Protein AF-A0A6A4E9V0-F1 (afdb_monomer)

Sequence (507 aa):
MKQTHLSDVASTPLTKTPLEMQRAPKRQKLVAEEDAAGDAASSTSSADTVANEYAFHLTRLKTAPVAHNVHTKSLNELLEGEFTRCLLTNYMYDLPWLFAECPRLRDVPVLLVHGERDRQGMMKECREYSNVTPVAPPLPIAYGTHHTKMLVALYPEKVRVAIFTANFLSNDWNTKTQGVWFQDFGLKVLDDGEEEKEAVAPNSAAINDFEADLVHYLSSLGAQVKIFCRELKRFDFSSARVALVPSVPGYHKGKDMEKYGHLRVRKLLKMYQVPPTDNPLICQFSSMGSLDEKWLFGEFAESFLPGKKNISPTPMPVQALHIIWPSVEDVRNSLEGWNSGRSIPCPLKNMKPFLHKYIRKWTPPEELHRQNAMPHIKSYARFNPSDEAVGELDWAIVTSSNLSKAAWGALQKNKTQFMIRSYELGVMFLPQLLKPPGNCPPVRLVTLGSKAAGHSGVAVSESQPTALLPLPYGFPLTTYNPKKDEPWVWDLVRDSPDIFGGAYIPH

Radius of gyration: 26.5 Å; Cα contacts (8 Å, |Δi|>4): 1003; chains: 1; bounding box: 100×65×69 Å

Solvent-accessible surface area (backbone atoms only — not comparable to full-atom values): 28539 Å² total; per-residue (Å²): 139,82,88,89,83,89,82,91,81,85,90,81,86,84,79,88,76,83,82,77,79,80,75,78,84,78,85,79,84,85,74,90,75,91,80,92,78,90,80,91,76,83,86,74,69,88,74,75,80,72,80,56,91,80,37,59,29,28,35,26,48,70,88,53,59,72,86,54,37,75,64,38,48,44,72,43,71,76,66,58,76,76,57,61,35,36,38,42,34,23,37,49,76,37,65,74,58,48,47,65,61,33,54,70,61,74,79,23,50,29,41,39,35,43,34,52,85,58,54,67,60,53,57,56,60,43,63,79,39,94,44,50,45,80,39,71,48,82,64,93,41,86,93,34,45,40,47,26,23,35,40,41,38,36,37,94,63,33,37,37,45,32,47,30,31,45,44,49,39,71,58,42,46,31,50,27,34,20,41,34,37,50,52,78,26,41,55,54,85,77,69,99,76,70,70,91,69,75,83,74,81,73,82,93,61,80,75,80,57,40,60,62,51,49,47,54,55,44,42,67,46,34,73,70,47,38,56,55,48,63,63,55,74,52,38,42,55,85,80,60,44,52,43,74,43,36,18,61,51,43,77,29,47,74,79,55,34,45,63,25,27,43,42,20,49,32,48,49,42,59,68,65,61,56,78,62,54,82,54,26,38,41,42,35,39,25,38,49,40,84,77,53,56,48,50,51,31,20,63,51,39,49,26,80,41,50,79,45,83,84,67,34,54,53,87,66,62,60,83,43,40,37,35,37,44,51,28,45,67,48,30,27,61,18,78,56,13,55,64,47,35,75,61,32,47,22,48,62,92,36,68,48,79,87,50,60,77,28,34,21,51,67,42,30,20,75,81,59,65,34,69,36,24,54,56,48,26,15,39,39,35,35,36,44,82,48,89,82,38,28,37,27,36,72,32,39,34,47,25,40,49,36,65,32,53,41,33,36,34,44,73,35,82,92,71,57,32,32,38,25,21,10,32,22,38,28,43,33,44,37,36,81,48,58,38,64,92,73,95,63,68,69,30,45,35,28,29,47,71,15,66,38,46,61,67,70,73,62,94,54,94,84,71,65,52,71,46,70,38,79,52,76,56,32,65,82,77,47,68,61,48,86,91,76,55,48,74,52,42,45,69,53,74,36,83,67,58,25,80,82,67,44,58,39,73,58,131

InterPro domains:
  IPR010347 Tyrosyl-DNA phosphodiesterase I [PF06087] (56-481)
  IPR010347 Tyrosyl-DNA phosphodiesterase I [PTHR12415] (39-494)

Structure (mmCIF, N/CA/C/O backbone):
data_AF-A0A6A4E9V0-F1
#
_entry.id   AF-A0A6A4E9V0-F1
#
loop_
_atom_site.group_PDB
_atom_site.id
_atom_site.type_symbol
_atom_site.label_atom_id
_atom_site.label_alt_id
_atom_site.label_comp_id
_atom_site.label_asym_id
_atom_site.label_entity_id
_atom_site.label_seq_id
_atom_site.pdbx_PDB_ins_code
_atom_site.Cartn_x
_atom_site.Cartn_y
_atom_site.Cartn_z
_atom_site.occupancy
_atom_site.B_iso_or_equiv
_atom_site.auth_seq_id
_atom_site.auth_comp_id
_atom_site.auth_asym_id
_atom_site.auth_atom_id
_atom_site.pdbx_PDB_model_num
ATOM 1 N N . MET A 1 1 ? -72.633 -9.216 -31.207 1.00 33.47 1 MET A N 1
ATOM 2 C CA . MET A 1 1 ? -73.120 -10.600 -31.432 1.00 33.47 1 MET A CA 1
ATOM 3 C C . MET A 1 1 ? -71.922 -11.521 -31.228 1.00 33.47 1 MET A C 1
ATOM 5 O O . MET A 1 1 ? -70.953 -11.317 -31.931 1.00 33.47 1 MET A O 1
ATOM 9 N N . LYS A 1 2 ? -71.822 -12.453 -30.280 1.00 34.72 2 LYS A N 1
ATOM 10 C CA . LYS A 1 2 ? -72.774 -13.142 -29.398 1.00 34.72 2 LYS A CA 1
ATOM 11 C C . LYS A 1 2 ? -72.192 -13.226 -27.972 1.00 34.72 2 LYS A C 1
ATOM 13 O O . LYS A 1 2 ? -70.981 -13.255 -27.801 1.00 34.72 2 LYS A O 1
ATOM 18 N N . GLN A 1 3 ? -73.098 -13.239 -26.997 1.00 31.00 3 GLN A N 1
ATOM 19 C CA . GLN A 1 3 ? -72.897 -13.443 -25.559 1.00 31.00 3 GLN A CA 1
ATOM 20 C C . GLN A 1 3 ? -72.700 -14.922 -25.178 1.00 31.00 3 GLN A C 1
ATOM 22 O O . GLN A 1 3 ? -72.991 -15.803 -25.987 1.00 31.00 3 GLN A O 1
ATOM 27 N N . THR A 1 4 ? -72.397 -15.102 -23.878 1.00 36.44 4 THR A N 1
ATOM 28 C CA . THR A 1 4 ? -72.715 -16.205 -22.931 1.00 36.44 4 THR A CA 1
ATOM 29 C C . THR A 1 4 ? -71.519 -17.087 -22.533 1.00 36.44 4 THR A C 1
ATOM 31 O O . THR A 1 4 ? -70.724 -17.428 -23.394 1.00 36.44 4 THR A O 1
ATOM 34 N N . HIS A 1 5 ? -71.270 -17.468 -21.269 1.00 33.00 5 HIS A N 1
ATOM 35 C CA . HIS A 1 5 ? -72.049 -17.432 -20.017 1.00 33.00 5 HIS A CA 1
ATOM 36 C C . HIS A 1 5 ? -71.114 -17.333 -18.782 1.00 33.00 5 HIS A C 1
ATOM 38 O O . HIS A 1 5 ? -69.998 -17.844 -18.801 1.00 33.00 5 HIS A O 1
ATOM 44 N N . LEU A 1 6 ? -71.618 -16.701 -17.715 1.00 34.81 6 LEU A N 1
ATOM 45 C CA . LEU A 1 6 ? -71.124 -16.731 -16.328 1.00 34.81 6 LEU A CA 1
ATOM 46 C C . LEU A 1 6 ? -71.501 -18.047 -15.626 1.00 34.81 6 LEU A C 1
ATOM 48 O O . LEU A 1 6 ? -72.592 -18.565 -15.867 1.00 34.81 6 LEU A O 1
ATOM 52 N N . SER A 1 7 ? -70.682 -18.478 -14.662 1.00 31.28 7 SER A N 1
ATOM 53 C CA . SER A 1 7 ? -71.150 -19.234 -13.491 1.00 31.28 7 SER A CA 1
ATOM 54 C C . SER A 1 7 ? -70.232 -19.013 -12.283 1.00 31.28 7 SER A C 1
ATOM 56 O O . SER A 1 7 ? -69.062 -19.394 -12.307 1.00 31.28 7 SER A O 1
ATOM 58 N N . ASP A 1 8 ? -70.806 -18.401 -11.247 1.00 30.83 8 ASP A N 1
ATOM 59 C CA . ASP A 1 8 ? -70.295 -18.266 -9.882 1.00 30.83 8 ASP A CA 1
ATOM 60 C C . ASP A 1 8 ? -70.199 -19.617 -9.162 1.00 30.83 8 ASP A C 1
ATOM 62 O O . ASP A 1 8 ? -71.121 -20.429 -9.262 1.00 30.83 8 ASP A O 1
ATOM 66 N N . VAL A 1 9 ? -69.163 -19.806 -8.331 1.00 33.22 9 VAL A N 1
ATOM 67 C CA . VAL A 1 9 ? -69.214 -20.732 -7.185 1.00 33.22 9 VAL A CA 1
ATOM 68 C C . VAL A 1 9 ? -68.522 -20.123 -5.958 1.00 33.22 9 VAL A C 1
ATOM 70 O O . VAL A 1 9 ? -67.309 -19.946 -5.907 1.00 33.22 9 VAL A O 1
ATOM 73 N N . ALA A 1 10 ? -69.386 -19.809 -4.995 1.00 29.92 10 ALA A N 1
ATOM 74 C CA . ALA A 1 10 ? -69.283 -19.724 -3.539 1.00 29.92 10 ALA A CA 1
ATOM 75 C C . ALA A 1 10 ? -67.923 -19.820 -2.808 1.00 29.92 10 ALA A C 1
ATOM 77 O O . ALA A 1 10 ? -67.178 -20.795 -2.868 1.00 29.92 10 ALA A O 1
ATOM 78 N N . SER A 1 11 ? -67.751 -18.827 -1.936 1.00 31.14 11 SER A N 1
ATOM 79 C CA . SER A 1 11 ? -66.845 -18.717 -0.794 1.00 31.14 11 SER A CA 1
ATOM 80 C C . SER A 1 11 ? -67.156 -19.686 0.358 1.00 31.14 11 SER A C 1
ATOM 82 O O . SER A 1 11 ? -68.306 -19.779 0.785 1.00 31.14 11 SER A O 1
ATOM 84 N N . THR A 1 12 ? -66.116 -20.270 0.968 1.00 30.44 12 THR A N 1
ATOM 85 C CA . THR A 1 12 ? -66.128 -20.767 2.366 1.00 30.44 12 THR A CA 1
ATOM 86 C C . THR A 1 12 ? -64.750 -20.487 3.009 1.00 30.44 12 THR A C 1
ATOM 88 O O . THR A 1 12 ? -63.755 -20.461 2.283 1.00 30.44 12 THR A O 1
ATOM 91 N N . PRO A 1 13 ? -64.656 -20.190 4.322 1.00 28.23 13 PRO A N 1
ATOM 92 C CA . PRO A 1 13 ? -63.563 -19.410 4.900 1.00 28.23 13 PRO A CA 1
ATOM 93 C C . PRO A 1 13 ? -62.412 -20.277 5.431 1.00 28.23 13 PRO A C 1
ATOM 95 O O . PRO A 1 13 ? -62.631 -21.239 6.163 1.00 28.23 13 PRO A O 1
ATOM 98 N N . LEU A 1 14 ? -61.172 -19.884 5.128 1.00 29.27 14 LEU A N 1
ATOM 99 C CA . LEU A 1 14 ? -59.978 -20.443 5.762 1.00 29.27 14 LEU A CA 1
ATOM 100 C C . LEU A 1 14 ? -59.739 -19.762 7.115 1.00 29.27 14 LEU A C 1
ATOM 102 O O . LEU A 1 14 ? -59.464 -18.566 7.218 1.00 29.27 14 LEU A O 1
ATOM 106 N N . THR A 1 15 ? -59.880 -20.573 8.153 1.00 29.25 15 THR A N 1
ATOM 107 C CA . THR A 1 15 ? -59.535 -20.326 9.550 1.00 29.25 15 THR A CA 1
ATOM 108 C C . THR A 1 15 ? -58.108 -19.800 9.704 1.00 29.25 15 THR A C 1
ATOM 110 O O . THR A 1 15 ? -57.155 -20.409 9.221 1.00 29.25 15 THR A O 1
ATOM 113 N N . LYS A 1 16 ? -57.959 -18.684 10.428 1.00 30.88 16 LYS A N 1
ATOM 114 C CA . LYS A 1 16 ? -56.672 -18.170 10.909 1.00 30.88 16 LYS A CA 1
ATOM 115 C C . LYS A 1 16 ? -56.119 -19.100 11.991 1.00 30.88 16 LYS A C 1
ATOM 117 O O . LYS A 1 16 ? -56.629 -19.105 13.108 1.00 30.88 16 LYS A O 1
ATOM 122 N N . THR A 1 17 ? -55.059 -19.833 11.683 1.00 31.05 17 THR A N 1
ATOM 123 C CA . THR A 1 17 ? -54.174 -20.451 12.679 1.00 31.05 17 THR A CA 1
ATOM 124 C C . THR A 1 17 ? -53.105 -19.427 13.090 1.00 31.05 17 THR A C 1
ATOM 126 O O . THR A 1 17 ? -52.477 -18.838 12.208 1.00 31.05 17 THR A O 1
ATOM 129 N N . PRO A 1 18 ? -52.877 -19.161 14.389 1.00 29.64 18 PRO A N 1
ATOM 130 C CA . PRO A 1 18 ? -51.791 -18.289 14.828 1.00 29.64 18 PRO A CA 1
ATOM 131 C C . PRO A 1 18 ? -50.444 -18.993 14.625 1.00 29.64 18 PRO A C 1
ATOM 133 O O . PRO A 1 18 ? -50.243 -20.098 15.122 1.00 29.64 18 PRO A O 1
ATOM 136 N N . LEU A 1 19 ? -49.515 -18.350 13.917 1.00 28.58 19 LEU A N 1
ATOM 137 C CA . LEU A 1 19 ? -48.104 -18.735 13.920 1.00 28.58 19 LEU A CA 1
ATOM 138 C C . LEU A 1 19 ? -47.531 -18.447 15.314 1.00 28.58 19 LEU A C 1
ATOM 140 O O . LEU A 1 19 ? -47.362 -17.290 15.701 1.00 28.58 19 LEU A O 1
ATOM 144 N N . GLU A 1 20 ? -47.265 -19.510 16.069 1.00 27.59 20 GLU A N 1
ATOM 145 C CA . GLU A 1 20 ? -46.505 -19.461 17.313 1.00 27.59 20 GLU A CA 1
ATOM 146 C C . GLU A 1 20 ? -45.106 -18.883 17.053 1.00 27.59 20 GLU A C 1
ATOM 148 O O . GLU A 1 20 ? -44.293 -19.440 16.315 1.00 27.59 20 GLU A O 1
ATOM 153 N N . MET A 1 21 ? -44.819 -17.755 17.704 1.00 30.91 21 MET A N 1
ATOM 154 C CA . MET A 1 21 ? -43.463 -17.264 17.936 1.00 30.91 21 MET A CA 1
ATOM 155 C C . MET A 1 21 ? -42.670 -18.344 18.681 1.00 30.91 21 MET A C 1
ATOM 157 O O . MET A 1 21 ? -42.865 -18.548 19.882 1.00 30.91 21 MET A O 1
ATOM 161 N N . GLN A 1 22 ? -41.744 -19.008 17.990 1.00 29.28 22 GLN A N 1
ATOM 162 C CA . GLN A 1 22 ? -40.735 -19.825 18.653 1.00 29.28 22 GLN A CA 1
ATOM 163 C C . GLN A 1 22 ? -39.885 -18.923 19.555 1.00 29.28 22 GLN A C 1
ATOM 165 O O . GLN A 1 22 ? -39.171 -18.026 19.105 1.00 29.28 22 GLN A O 1
ATOM 170 N N . ARG A 1 23 ? -40.021 -19.148 20.865 1.00 29.17 23 ARG A N 1
ATOM 171 C CA . ARG A 1 23 ? -39.209 -18.531 21.912 1.00 29.17 23 ARG A CA 1
ATOM 172 C C . ARG A 1 23 ? -37.740 -18.885 21.692 1.00 29.17 23 ARG A C 1
ATOM 174 O O . ARG A 1 23 ? -37.399 -20.055 21.542 1.00 29.17 23 ARG A O 1
ATOM 181 N N . ALA A 1 24 ? -36.886 -17.867 21.753 1.00 30.48 24 ALA A N 1
ATOM 182 C CA . ALA A 1 24 ? -35.443 -18.024 21.868 1.00 30.48 24 ALA A CA 1
ATOM 183 C C . ALA A 1 24 ? -35.089 -18.964 23.042 1.00 30.48 24 ALA A C 1
ATOM 185 O O . ALA A 1 24 ? -35.741 -18.889 24.094 1.00 30.48 24 ALA A O 1
ATOM 186 N N . PRO A 1 25 ? -34.073 -19.834 22.905 1.00 30.98 25 PRO A N 1
ATOM 187 C CA . PRO A 1 25 ? -33.651 -20.690 24.002 1.00 30.98 25 PRO A CA 1
ATOM 188 C C . PRO A 1 25 ? -33.112 -19.830 25.152 1.00 30.98 25 PRO A C 1
ATOM 190 O O . PRO A 1 25 ? -32.307 -18.916 24.963 1.00 30.98 25 PRO A O 1
ATOM 193 N N . LYS A 1 26 ? -33.600 -20.113 26.363 1.00 28.77 26 LYS A N 1
ATOM 194 C CA . LYS A 1 26 ? -33.152 -19.477 27.604 1.00 28.77 26 LYS A CA 1
ATOM 195 C C . LYS A 1 26 ? -31.682 -19.832 27.851 1.00 28.77 26 LYS A C 1
ATOM 197 O O . LYS A 1 26 ? -31.328 -21.007 27.847 1.00 28.77 26 LYS A O 1
ATOM 202 N N . ARG A 1 27 ? -30.859 -18.806 28.096 1.00 29.95 27 ARG A N 1
ATOM 203 C CA . ARG A 1 27 ? -29.453 -18.910 28.517 1.00 29.95 27 ARG A CA 1
ATOM 204 C C . ARG A 1 27 ? -29.322 -19.852 29.721 1.00 29.95 27 ARG A C 1
ATOM 206 O O . ARG A 1 27 ? -29.922 -19.591 30.763 1.00 29.95 27 ARG A O 1
ATOM 213 N N . GLN A 1 28 ? -28.523 -20.906 29.582 1.00 27.69 28 GLN A N 1
ATOM 214 C CA . GLN A 1 28 ? -28.024 -21.686 30.712 1.00 27.69 28 GLN A CA 1
ATOM 215 C C . GLN A 1 28 ? -26.689 -21.108 31.186 1.00 27.69 28 GLN A C 1
ATOM 217 O O . GLN A 1 28 ? -25.847 -20.691 30.393 1.00 27.69 28 GLN A O 1
ATOM 222 N N . LYS A 1 29 ? -26.554 -21.043 32.508 1.00 24.86 29 LYS A N 1
ATOM 223 C CA . LYS A 1 29 ? -25.401 -20.546 33.252 1.00 24.86 29 LYS A CA 1
ATOM 224 C C . LYS A 1 29 ? -24.342 -21.655 33.248 1.00 24.86 29 LYS A C 1
ATOM 226 O O . LYS A 1 29 ? -24.600 -22.714 33.811 1.00 24.86 29 LYS A O 1
ATOM 231 N N . LEU A 1 30 ? -23.201 -21.440 32.595 1.00 26.67 30 LEU A N 1
ATOM 232 C CA . LEU A 1 30 ? -22.055 -22.347 32.696 1.00 26.67 30 LEU A CA 1
ATOM 233 C C . LEU A 1 30 ? -21.394 -22.134 34.062 1.00 26.67 30 LEU A C 1
ATOM 235 O O . LEU A 1 30 ? -20.915 -21.043 34.370 1.00 26.67 30 LEU A O 1
ATOM 239 N N . VAL A 1 31 ? -21.455 -23.171 34.893 1.00 26.41 31 VAL A N 1
ATOM 240 C CA . VAL A 1 31 ? -20.683 -23.314 36.128 1.00 26.41 31 VAL A CA 1
ATOM 241 C C . VAL A 1 31 ? -19.344 -23.929 35.727 1.00 26.41 31 VAL A C 1
ATOM 243 O O . VAL A 1 31 ? -19.322 -24.876 34.945 1.00 26.41 31 VAL A O 1
ATOM 246 N N . ALA A 1 32 ? -18.243 -23.354 36.205 1.00 27.02 32 ALA A N 1
ATOM 247 C CA . ALA A 1 32 ? -16.917 -23.922 36.027 1.00 27.02 32 ALA A CA 1
ATOM 248 C C . ALA A 1 32 ? -16.792 -25.178 36.901 1.00 27.02 32 ALA A C 1
ATOM 250 O O . ALA A 1 32 ? -16.863 -25.074 38.125 1.00 27.02 32 ALA A O 1
ATOM 251 N N . GLU A 1 33 ? -16.618 -26.338 36.274 1.00 25.69 33 GLU A N 1
ATOM 252 C CA . GLU A 1 33 ? -16.103 -27.541 36.925 1.00 25.69 33 GLU A CA 1
ATOM 253 C C . GLU A 1 33 ? -14.679 -27.773 36.412 1.00 25.69 33 GLU A C 1
ATOM 255 O O . GLU A 1 33 ? -14.439 -27.878 35.207 1.00 25.69 33 GLU A O 1
ATOM 260 N N . GLU A 1 34 ? -13.730 -27.760 37.347 1.00 31.06 34 GLU A N 1
ATOM 261 C CA . GLU A 1 34 ? -12.386 -28.291 37.158 1.00 31.06 34 GLU A CA 1
ATOM 262 C C . GLU A 1 34 ? -12.494 -29.811 37.059 1.00 31.06 34 GLU A C 1
ATOM 264 O O . GLU A 1 34 ? -12.975 -30.442 37.995 1.00 31.06 34 GLU A O 1
ATOM 269 N N . ASP A 1 35 ? -11.998 -30.399 35.972 1.00 26.58 35 ASP A N 1
ATOM 270 C CA . ASP A 1 35 ? -11.578 -31.795 36.003 1.00 26.58 35 ASP A CA 1
ATOM 271 C C . ASP A 1 35 ? -10.346 -32.014 35.125 1.00 26.58 35 ASP A C 1
ATOM 273 O O . ASP A 1 35 ? -10.268 -31.616 33.960 1.00 26.58 35 ASP A O 1
ATOM 277 N N . ALA A 1 36 ? -9.351 -32.630 35.754 1.00 32.34 36 ALA A N 1
ATOM 278 C CA . ALA A 1 36 ? -8.063 -32.976 35.195 1.00 32.34 36 ALA A CA 1
ATOM 279 C C . ALA A 1 36 ? -8.123 -34.371 34.561 1.00 32.34 36 ALA A C 1
ATOM 281 O O . ALA A 1 36 ? -8.347 -35.358 35.255 1.00 32.34 36 ALA A O 1
ATOM 282 N N . ALA A 1 37 ? -7.829 -34.471 33.266 1.00 27.64 37 ALA A N 1
ATOM 283 C CA . ALA A 1 37 ? -7.339 -35.700 32.643 1.00 27.64 37 ALA A CA 1
ATOM 284 C C . ALA A 1 37 ? -6.630 -35.347 31.331 1.00 27.64 37 ALA A C 1
ATOM 286 O O . ALA A 1 37 ? -7.204 -34.705 30.453 1.00 27.64 37 ALA A O 1
ATOM 287 N N . GLY A 1 38 ? -5.352 -35.713 31.234 1.00 27.97 38 GLY A N 1
ATOM 288 C CA . GLY A 1 38 ? -4.522 -35.447 30.066 1.00 27.97 38 GLY A CA 1
ATOM 289 C C . GLY A 1 38 ? -4.785 -36.409 28.913 1.00 27.97 38 GLY A C 1
ATOM 290 O O . GLY A 1 38 ? -5.132 -37.562 29.141 1.00 27.97 38 GLY A O 1
ATOM 291 N N . ASP A 1 39 ? -4.525 -35.942 27.691 1.00 26.94 39 ASP A N 1
ATOM 292 C CA . ASP A 1 39 ? -3.761 -36.734 26.732 1.00 26.94 39 ASP A CA 1
ATOM 293 C C . ASP A 1 39 ? -3.150 -35.884 25.599 1.00 26.94 39 ASP A C 1
ATOM 295 O O . ASP A 1 39 ? -3.741 -34.930 25.097 1.00 26.94 39 ASP A O 1
ATOM 299 N N . ALA A 1 40 ? -1.912 -36.261 25.279 1.00 29.47 40 ALA A N 1
ATOM 300 C CA . ALA A 1 40 ? -1.012 -35.925 24.172 1.00 29.47 40 ALA A CA 1
ATOM 301 C C . ALA A 1 40 ? -1.386 -34.807 23.163 1.00 29.47 40 ALA A C 1
ATOM 303 O O . ALA A 1 40 ? -2.056 -35.045 22.157 1.00 29.47 40 ALA A O 1
ATOM 304 N N . ALA A 1 41 ? -0.761 -33.632 23.321 1.00 27.70 41 ALA A N 1
ATOM 305 C CA . ALA A 1 41 ? -0.585 -32.645 22.251 1.00 27.70 41 ALA A CA 1
ATOM 306 C C . ALA A 1 41 ? 0.852 -32.693 21.702 1.00 27.70 41 ALA A C 1
ATOM 308 O O . ALA A 1 41 ? 1.827 -32.685 22.456 1.00 27.70 41 ALA A O 1
ATOM 309 N N . SER A 1 42 ? 0.972 -32.741 20.372 1.00 30.25 42 SER A N 1
ATOM 310 C CA . SER A 1 42 ? 2.236 -32.701 19.639 1.00 30.25 42 SER A CA 1
ATOM 311 C C . SER A 1 42 ? 3.020 -31.428 19.958 1.00 30.25 42 SER A C 1
ATOM 313 O O . SER A 1 42 ? 2.490 -30.323 19.848 1.00 30.25 42 SER A O 1
ATOM 315 N N . SER A 1 43 ? 4.293 -31.586 20.305 1.00 25.28 43 SER A N 1
ATOM 316 C CA . SER A 1 43 ? 5.219 -30.509 20.639 1.00 25.28 43 SER A CA 1
ATOM 317 C C . SER A 1 43 ? 5.515 -29.600 19.437 1.00 25.28 43 SER A C 1
ATOM 319 O O . SER A 1 43 ? 6.432 -29.866 18.659 1.00 25.28 43 SER A O 1
ATOM 321 N N . THR A 1 44 ? 4.781 -28.500 19.301 1.00 27.05 44 THR A N 1
ATOM 322 C CA . THR A 1 44 ? 5.263 -27.310 18.590 1.00 27.05 44 THR A CA 1
ATOM 323 C C . THR A 1 44 ? 6.183 -26.538 19.530 1.00 27.05 44 THR A C 1
ATOM 325 O O . THR A 1 44 ? 5.769 -26.121 20.612 1.00 27.05 44 THR A O 1
ATOM 328 N N . SER A 1 45 ? 7.453 -26.401 19.151 1.00 26.83 45 SER A N 1
ATOM 329 C CA . SER A 1 45 ? 8.468 -25.693 19.928 1.00 26.83 45 SER A CA 1
ATOM 330 C C . SER A 1 45 ? 8.069 -24.239 20.179 1.00 26.83 45 SER A C 1
ATOM 332 O O . SER A 1 45 ? 7.737 -23.505 19.253 1.00 26.83 45 SER A O 1
ATOM 334 N N . SER A 1 46 ? 8.201 -23.799 21.428 1.00 28.27 46 SER A N 1
ATOM 335 C CA . SER A 1 46 ? 7.913 -22.454 21.946 1.00 28.27 46 SER A CA 1
ATOM 336 C C . SER A 1 46 ? 8.751 -21.307 21.347 1.00 28.27 46 SER A C 1
ATOM 338 O O . SER A 1 46 ? 8.689 -20.185 21.846 1.00 28.27 46 SER A O 1
ATOM 340 N N . ALA A 1 47 ? 9.532 -21.565 20.294 1.00 27.78 47 ALA A N 1
ATOM 341 C CA . ALA A 1 47 ? 10.350 -20.583 19.584 1.00 27.78 47 ALA A CA 1
ATOM 342 C C . ALA A 1 47 ? 9.611 -19.895 18.417 1.00 27.78 47 ALA A C 1
ATOM 344 O O . ALA A 1 47 ? 10.000 -18.796 18.029 1.00 27.78 47 ALA A O 1
ATOM 345 N N . ASP A 1 48 ? 8.516 -20.472 17.905 1.00 26.69 48 ASP A N 1
ATOM 346 C CA . ASP A 1 48 ? 7.771 -19.902 16.766 1.00 26.69 48 ASP A CA 1
ATOM 347 C C . ASP A 1 48 ? 6.842 -18.731 17.154 1.00 26.69 48 ASP A C 1
ATOM 349 O O . ASP A 1 48 ? 6.331 -18.013 16.296 1.00 26.69 48 ASP A O 1
ATOM 353 N N . THR A 1 49 ? 6.642 -18.482 18.451 1.00 29.39 49 THR A N 1
ATOM 354 C CA . THR A 1 49 ? 5.619 -17.546 18.956 1.00 29.39 49 THR A CA 1
ATOM 355 C C . THR A 1 49 ? 6.086 -16.104 19.181 1.00 29.39 49 THR A C 1
ATOM 357 O O . THR A 1 49 ? 5.273 -15.268 19.561 1.00 29.39 49 THR A O 1
ATOM 360 N N . VAL A 1 50 ? 7.362 -15.774 18.949 1.00 35.34 50 VAL A N 1
ATOM 361 C CA . VAL A 1 50 ? 7.905 -14.423 19.241 1.00 35.34 50 VAL A CA 1
ATOM 362 C C . VAL A 1 50 ? 8.107 -13.576 17.969 1.00 35.34 50 VAL A C 1
ATOM 364 O O . VAL A 1 50 ? 8.312 -12.369 18.042 1.00 35.34 50 VAL A O 1
ATOM 367 N N . ALA A 1 51 ? 8.008 -14.165 16.773 1.00 36.12 51 ALA A N 1
ATOM 368 C CA . ALA A 1 51 ? 8.544 -13.550 15.555 1.00 36.12 51 ALA A CA 1
ATOM 369 C C . ALA A 1 51 ? 7.591 -12.642 14.746 1.00 36.12 51 ALA A C 1
ATOM 371 O O . ALA A 1 51 ? 8.002 -12.170 13.685 1.00 36.12 51 ALA A O 1
ATOM 372 N N . ASN A 1 52 ? 6.350 -12.356 15.177 1.00 54.16 52 ASN A N 1
ATOM 373 C CA . ASN A 1 52 ? 5.524 -11.384 14.437 1.00 54.16 52 ASN A CA 1
ATOM 374 C C . ASN A 1 52 ? 4.442 -10.648 15.252 1.00 54.16 52 ASN A C 1
ATOM 376 O O . ASN A 1 52 ? 3.287 -10.550 14.840 1.00 54.16 52 ASN A O 1
ATOM 380 N N . GLU A 1 53 ? 4.823 -10.083 16.401 1.00 61.78 53 GLU A N 1
ATOM 381 C CA . GLU A 1 53 ? 3.929 -9.341 17.315 1.00 61.78 53 GLU A CA 1
ATOM 382 C C . GLU A 1 53 ? 3.203 -8.141 16.656 1.00 61.78 53 GLU A C 1
ATOM 384 O O . GLU A 1 53 ? 2.174 -7.677 17.142 1.00 61.78 53 GLU A O 1
ATOM 389 N N . TYR A 1 54 ? 3.685 -7.665 15.501 1.00 67.75 54 TYR A N 1
ATOM 390 C CA . TYR A 1 54 ? 3.177 -6.469 14.810 1.00 67.75 54 TYR A CA 1
ATOM 391 C C . TYR A 1 54 ? 2.358 -6.771 13.547 1.00 67.75 54 TYR A C 1
ATOM 393 O O . TYR A 1 54 ? 1.979 -5.854 12.813 1.00 67.75 54 TYR A O 1
ATOM 401 N N . ALA A 1 55 ? 2.078 -8.058 13.314 1.00 88.31 55 ALA A N 1
ATOM 402 C CA . ALA A 1 55 ? 1.120 -8.569 12.339 1.00 88.31 55 ALA A CA 1
ATOM 403 C C . ALA A 1 55 ? 1.319 -8.085 10.886 1.00 88.31 55 ALA A C 1
ATOM 405 O O . ALA A 1 55 ? 0.360 -7.956 10.119 1.00 88.31 55 ALA A O 1
ATOM 406 N N . PHE A 1 56 ? 2.574 -7.817 10.500 1.00 95.00 56 PHE A N 1
ATOM 407 C CA . PHE A 1 56 ? 2.968 -7.495 9.129 1.00 95.00 56 PHE A CA 1
ATOM 408 C C . PHE A 1 56 ? 3.740 -8.658 8.496 1.00 95.00 56 PHE A C 1
ATOM 410 O O . PHE A 1 56 ? 4.723 -9.160 9.036 1.00 95.00 56 PHE A O 1
ATOM 417 N N . HIS A 1 57 ? 3.286 -9.088 7.325 1.00 96.56 57 HIS A N 1
ATOM 418 C CA . HIS A 1 57 ? 3.774 -10.256 6.604 1.00 96.56 57 HIS A CA 1
ATOM 419 C C . HIS A 1 57 ? 3.953 -9.921 5.122 1.00 96.56 57 HIS A C 1
ATOM 421 O O . HIS A 1 57 ? 3.361 -8.971 4.601 1.00 96.56 57 HIS A O 1
ATOM 427 N N . LEU A 1 58 ? 4.724 -10.743 4.416 1.00 97.81 58 LEU A N 1
ATOM 428 C CA . LEU A 1 58 ? 4.713 -10.773 2.954 1.00 97.81 58 LEU A CA 1
ATOM 429 C C . LEU A 1 58 ? 3.741 -11.842 2.431 1.00 97.81 58 LEU A C 1
ATOM 431 O O . LEU A 1 58 ? 3.342 -12.738 3.166 1.00 97.81 58 LEU A O 1
ATOM 435 N N . THR A 1 59 ? 3.354 -11.808 1.158 1.00 97.94 59 THR A N 1
ATOM 436 C CA . THR A 1 59 ? 2.600 -12.933 0.566 1.00 97.94 59 THR A CA 1
ATOM 437 C C . THR A 1 59 ? 3.484 -14.144 0.323 1.00 97.94 59 THR A C 1
ATOM 439 O O . THR A 1 59 ? 4.653 -13.993 -0.029 1.00 97.94 59 THR A O 1
ATOM 442 N N . ARG A 1 60 ? 2.945 -15.355 0.466 1.00 96.75 60 ARG A N 1
ATOM 443 C CA . ARG A 1 60 ? 3.681 -16.596 0.185 1.00 96.75 60 ARG A CA 1
ATOM 444 C C . ARG A 1 60 ? 4.183 -16.647 -1.270 1.00 96.75 60 ARG A C 1
ATOM 446 O O . ARG A 1 60 ? 3.462 -16.295 -2.192 1.00 96.75 60 ARG A O 1
ATOM 453 N N . LEU A 1 61 ? 5.399 -17.143 -1.495 1.00 96.88 61 LEU A N 1
ATOM 454 C CA . LEU A 1 61 ? 5.855 -17.566 -2.823 1.00 96.88 61 LEU A CA 1
ATOM 455 C C . LEU A 1 61 ? 5.519 -19.047 -3.009 1.00 96.88 61 LEU A C 1
ATOM 457 O O . LEU A 1 61 ? 6.116 -19.905 -2.356 1.00 96.88 61 LEU A O 1
ATOM 461 N N . LYS A 1 62 ? 4.543 -19.351 -3.873 1.00 94.06 62 LYS A N 1
ATOM 462 C CA . LYS A 1 62 ? 3.917 -20.685 -3.964 1.00 94.06 62 LYS A CA 1
ATOM 463 C C . LYS A 1 62 ? 4.907 -21.799 -4.301 1.00 94.06 62 LYS A C 1
ATOM 465 O O . LYS A 1 62 ? 4.797 -22.892 -3.757 1.00 94.06 62 LYS A O 1
ATOM 470 N N . THR A 1 63 ? 5.856 -21.521 -5.189 1.00 92.44 63 THR A N 1
ATOM 471 C CA . THR A 1 63 ? 6.864 -22.484 -5.657 1.00 92.44 63 THR A CA 1
ATOM 472 C C . THR A 1 63 ? 8.154 -22.459 -4.836 1.00 92.44 63 THR A C 1
ATOM 474 O O . THR A 1 63 ? 9.048 -23.262 -5.094 1.00 92.44 63 THR A O 1
ATOM 477 N N . ALA A 1 64 ? 8.271 -21.560 -3.853 1.00 94.50 64 ALA A N 1
ATOM 478 C CA . ALA A 1 64 ? 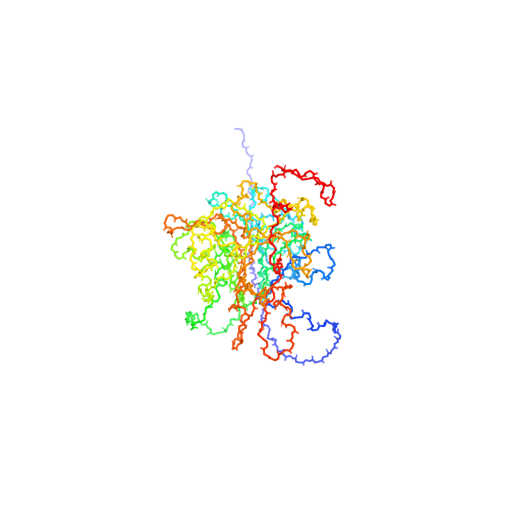9.450 -21.484 -3.002 1.00 94.50 64 ALA A CA 1
ATOM 479 C C . ALA A 1 64 ? 9.380 -22.510 -1.850 1.00 94.50 64 ALA A C 1
ATOM 481 O O . ALA A 1 64 ? 8.283 -22.826 -1.372 1.00 94.50 64 ALA A O 1
ATOM 482 N N . PRO A 1 65 ? 10.534 -23.000 -1.357 1.00 95.12 65 PRO A N 1
ATOM 483 C CA . PRO A 1 65 ? 10.608 -23.829 -0.158 1.00 95.12 65 PRO A CA 1
ATOM 484 C C . PRO A 1 65 ? 9.897 -23.205 1.050 1.00 95.12 65 PRO A C 1
ATOM 486 O O . PRO A 1 65 ? 9.808 -21.983 1.177 1.00 95.12 65 PRO A O 1
ATOM 489 N N . VAL A 1 66 ? 9.442 -24.044 1.987 1.00 92.69 66 VAL A N 1
ATOM 490 C CA . VAL A 1 66 ? 8.796 -23.589 3.236 1.00 92.69 66 VAL A CA 1
ATOM 491 C C . VAL A 1 66 ? 9.704 -22.634 4.018 1.00 92.69 66 VAL A C 1
ATOM 493 O O . VAL A 1 66 ? 9.237 -21.601 4.488 1.00 92.69 66 VAL A O 1
ATOM 496 N N . ALA A 1 67 ? 11.012 -22.909 4.054 1.00 92.38 67 ALA A N 1
ATOM 497 C CA . ALA A 1 67 ? 12.007 -22.056 4.705 1.00 92.38 67 ALA A CA 1
ATOM 498 C C . ALA A 1 67 ? 12.069 -20.623 4.136 1.00 92.38 67 ALA A C 1
ATOM 500 O O . ALA A 1 67 ? 12.439 -19.704 4.852 1.00 92.38 67 ALA A O 1
ATOM 501 N N . HIS A 1 68 ? 11.661 -20.401 2.881 1.00 92.50 68 HIS A N 1
ATOM 502 C CA . HIS A 1 68 ? 11.638 -19.062 2.275 1.00 92.50 68 HIS A CA 1
ATOM 503 C C . HIS A 1 68 ? 10.353 -18.282 2.603 1.00 92.50 68 HIS A C 1
ATOM 505 O O . HIS A 1 68 ? 10.196 -17.127 2.210 1.00 92.50 68 HIS A O 1
ATOM 511 N N . ASN A 1 69 ? 9.400 -18.922 3.285 1.00 93.69 69 ASN A N 1
ATOM 512 C CA . ASN A 1 69 ? 8.061 -18.404 3.539 1.00 93.69 69 ASN A CA 1
ATOM 513 C C . ASN A 1 69 ? 7.781 -18.158 5.037 1.00 93.69 69 ASN A C 1
ATOM 515 O O . ASN A 1 69 ? 6.624 -17.992 5.417 1.00 93.69 69 ASN A O 1
ATOM 519 N N . VAL A 1 70 ? 8.822 -18.072 5.877 1.00 90.25 70 VAL A N 1
ATOM 520 C CA . VAL A 1 70 ? 8.715 -17.893 7.343 1.00 90.25 70 VAL A CA 1
ATOM 521 C C . VAL A 1 70 ? 7.923 -16.635 7.727 1.00 90.25 70 VAL A C 1
ATOM 523 O O . VAL A 1 70 ? 7.045 -16.689 8.580 1.00 90.25 70 VAL A O 1
ATOM 526 N N . HIS A 1 71 ? 8.163 -15.505 7.056 1.00 89.69 71 HIS A N 1
ATOM 527 C CA . HIS A 1 71 ? 7.489 -14.228 7.344 1.00 89.69 71 HIS A CA 1
ATOM 528 C C . HIS A 1 71 ? 6.320 -13.948 6.396 1.00 89.69 71 HIS A C 1
ATOM 530 O O . HIS A 1 71 ? 6.122 -12.809 5.959 1.00 89.69 71 HIS A O 1
ATOM 536 N N . THR A 1 72 ? 5.572 -14.989 6.016 1.00 95.31 72 THR A N 1
ATOM 537 C CA . THR A 1 72 ? 4.539 -14.871 4.982 1.00 95.31 72 THR A CA 1
ATOM 538 C C . THR A 1 72 ? 3.140 -15.246 5.443 1.00 95.31 72 THR A C 1
ATOM 540 O O . THR A 1 72 ? 2.957 -15.863 6.487 1.00 95.31 72 THR A O 1
ATOM 543 N N . LYS A 1 73 ? 2.145 -14.815 4.667 1.00 96.38 73 LYS A N 1
ATOM 544 C CA . LYS A 1 73 ? 0.745 -15.208 4.802 1.00 96.38 73 LYS A CA 1
ATOM 545 C C . LYS A 1 73 ? 0.133 -15.353 3.411 1.00 96.38 73 LYS A C 1
ATOM 547 O O . LYS A 1 73 ? 0.392 -14.546 2.516 1.00 96.38 73 LYS A O 1
ATOM 552 N N . SER A 1 74 ? -0.659 -16.390 3.210 1.00 97.25 74 SER A N 1
ATOM 553 C CA . SER A 1 74 ? -1.423 -16.636 1.985 1.00 97.25 74 SER A CA 1
ATOM 554 C C . SER A 1 74 ? -2.884 -16.208 2.144 1.00 97.25 74 SER A C 1
ATOM 556 O O . SER A 1 74 ? -3.346 -15.912 3.247 1.00 97.25 74 SER A O 1
ATOM 558 N N . LEU A 1 75 ? -3.614 -16.098 1.029 1.00 98.25 75 LEU A N 1
ATOM 559 C CA . LEU A 1 75 ? -4.991 -15.597 1.044 1.00 98.25 75 LEU A CA 1
ATOM 560 C C . LEU A 1 75 ? -5.939 -16.534 1.806 1.00 98.25 75 LEU A C 1
ATOM 562 O O . LEU A 1 75 ? -6.741 -16.066 2.614 1.00 98.25 75 LEU A O 1
ATOM 566 N N . ASN A 1 76 ? -5.822 -17.843 1.585 1.00 97.00 76 ASN A N 1
ATOM 567 C CA . ASN A 1 76 ? -6.621 -18.849 2.285 1.00 97.00 76 ASN A CA 1
ATOM 568 C C . ASN A 1 76 ? -6.381 -18.821 3.803 1.00 97.00 76 ASN A C 1
ATOM 570 O O . ASN A 1 76 ? -7.334 -18.930 4.561 1.00 97.00 76 ASN A O 1
ATOM 574 N N . GLU A 1 77 ? -5.148 -18.582 4.255 1.00 96.56 77 GLU A N 1
ATOM 575 C CA . GLU A 1 77 ? -4.835 -18.416 5.680 1.00 96.56 77 GLU A CA 1
ATOM 576 C C . GLU A 1 77 ? -5.414 -17.112 6.268 1.00 96.56 77 GLU A C 1
ATOM 578 O O . GLU A 1 77 ? -5.690 -17.029 7.464 1.00 96.56 77 GLU A O 1
ATOM 583 N N . LEU A 1 78 ? -5.601 -16.056 5.465 1.00 97.38 78 LEU A N 1
ATOM 584 C CA . LEU A 1 78 ? -6.282 -14.835 5.925 1.00 97.38 78 LEU A CA 1
ATOM 585 C C . LEU A 1 78 ? -7.791 -15.040 6.090 1.00 97.38 78 LEU A C 1
ATOM 587 O O . LEU A 1 78 ? -8.390 -14.411 6.964 1.00 97.38 78 LEU A O 1
ATOM 591 N N . LEU A 1 79 ? -8.390 -15.908 5.279 1.00 97.19 79 LEU A N 1
ATOM 592 C CA . LEU A 1 79 ? -9.816 -16.243 5.286 1.00 97.19 79 LEU A CA 1
ATOM 593 C C . LEU A 1 79 ? -10.075 -17.653 5.844 1.00 97.19 79 LEU A C 1
ATOM 595 O O . LEU A 1 79 ? -11.021 -18.323 5.438 1.00 97.19 79 LEU A O 1
ATOM 599 N N . GLU A 1 80 ? -9.237 -18.113 6.768 1.00 94.12 80 GLU A N 1
ATOM 600 C CA . GLU A 1 80 ? -9.416 -19.400 7.437 1.00 94.12 80 GLU A CA 1
ATOM 601 C C . GLU A 1 80 ? -10.520 -19.345 8.507 1.00 94.12 80 GLU A C 1
ATOM 603 O O . GLU A 1 80 ? -10.735 -18.323 9.161 1.00 94.12 80 GLU A O 1
ATOM 608 N N . GLY A 1 81 ? -11.189 -20.475 8.733 1.00 94.81 81 GLY A N 1
ATOM 609 C CA . GLY A 1 81 ? -12.202 -20.626 9.777 1.00 94.81 81 GLY A CA 1
ATOM 610 C C . GLY A 1 81 ? -13.606 -20.147 9.395 1.00 94.81 81 GLY A C 1
ATOM 611 O O . GLY A 1 81 ? -13.929 -19.881 8.238 1.00 94.81 81 GLY A O 1
ATOM 612 N N . GLU A 1 82 ? -14.467 -20.055 10.409 1.00 96.19 82 GLU A N 1
ATOM 613 C CA . GLU A 1 82 ? -15.918 -19.921 10.245 1.00 96.19 82 GLU A CA 1
ATOM 614 C C . GLU A 1 82 ? -16.395 -18.464 10.245 1.00 96.19 82 GLU A C 1
ATOM 616 O O . GLU A 1 82 ? -17.185 -18.039 11.093 1.00 96.19 82 GLU A O 1
ATOM 621 N N . PHE A 1 83 ? -15.919 -17.666 9.288 1.00 98.38 83 PHE A N 1
ATOM 622 C CA . PHE A 1 83 ? -16.512 -16.349 9.071 1.00 98.38 83 PHE A CA 1
ATOM 623 C C . PHE A 1 83 ? -17.944 -16.486 8.531 1.00 98.38 83 PHE A C 1
ATOM 625 O O . PHE A 1 83 ? -18.321 -17.460 7.884 1.00 98.38 83 PHE A O 1
ATOM 632 N N . THR A 1 84 ? -18.770 -15.496 8.838 1.00 98.12 84 THR A N 1
ATOM 633 C CA . THR A 1 84 ? -20.213 -15.460 8.568 1.00 98.12 84 THR A CA 1
ATOM 634 C C . THR A 1 84 ? -20.579 -14.442 7.498 1.00 98.12 84 THR A C 1
ATOM 636 O O . THR A 1 84 ? -21.653 -14.540 6.912 1.00 98.12 84 THR A O 1
ATOM 639 N N . ARG A 1 85 ? -19.712 -13.448 7.261 1.00 98.19 85 ARG A N 1
ATOM 640 C CA . ARG A 1 85 ? -19.830 -12.408 6.227 1.00 98.19 85 ARG A CA 1
ATOM 641 C C . ARG A 1 85 ? -18.445 -11.899 5.865 1.00 98.19 85 ARG A C 1
ATOM 643 O O . ARG A 1 85 ? -17.563 -11.857 6.726 1.00 98.19 85 ARG A O 1
ATOM 650 N N . CYS A 1 86 ? -18.275 -11.451 4.628 1.00 98.50 86 CYS A N 1
ATOM 651 C CA . CYS A 1 86 ? -17.014 -10.881 4.176 1.00 98.50 86 CYS A CA 1
ATOM 652 C C . CYS A 1 86 ? -17.236 -9.608 3.354 1.00 98.50 86 CYS A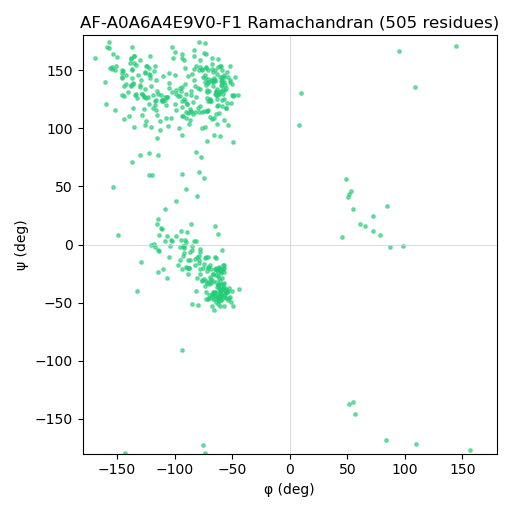 C 1
ATOM 654 O O . CYS A 1 86 ? -18.134 -9.542 2.518 1.00 98.50 86 CYS A O 1
ATOM 656 N N . LEU A 1 87 ? -16.403 -8.597 3.574 1.00 98.81 87 LEU A N 1
ATOM 657 C CA . LEU A 1 87 ? -16.226 -7.476 2.660 1.00 98.81 87 LEU A CA 1
ATOM 658 C C . LEU A 1 87 ? -14.862 -7.627 1.999 1.00 98.81 87 LEU A C 1
ATOM 660 O O . LEU A 1 87 ? -13.853 -7.679 2.695 1.00 98.81 87 LEU A O 1
ATOM 664 N N . LEU A 1 88 ? -14.833 -7.652 0.670 1.00 98.69 88 LEU A N 1
ATOM 665 C CA . LEU A 1 88 ? -13.622 -7.717 -0.143 1.00 98.69 88 LEU A CA 1
ATOM 666 C C . LEU A 1 88 ? -13.532 -6.452 -0.985 1.00 98.69 88 LEU A C 1
ATOM 668 O O . LEU A 1 88 ? -14.441 -6.169 -1.758 1.00 98.69 88 LEU A O 1
ATOM 672 N N . THR A 1 89 ? -12.442 -5.703 -0.874 1.00 98.00 89 THR A N 1
ATOM 673 C CA . THR A 1 89 ? -12.235 -4.471 -1.639 1.00 98.00 89 THR A CA 1
ATOM 674 C C . THR A 1 89 ? -10.919 -4.538 -2.408 1.00 98.00 89 THR A C 1
ATOM 676 O O . THR A 1 89 ? -9.887 -4.880 -1.830 1.00 98.00 89 THR A O 1
ATOM 679 N N . ASN A 1 90 ? -10.963 -4.315 -3.726 1.00 98.12 90 ASN A N 1
ATOM 680 C CA . ASN A 1 90 ? -9.808 -4.467 -4.612 1.00 98.12 90 ASN A CA 1
ATOM 681 C C . ASN A 1 90 ? -9.929 -3.656 -5.917 1.00 98.12 90 ASN A C 1
ATOM 683 O O . ASN A 1 90 ? -10.984 -3.114 -6.261 1.00 98.12 90 ASN A O 1
ATOM 687 N N . TYR A 1 91 ? -8.824 -3.577 -6.661 1.00 96.44 91 TYR A N 1
ATOM 688 C CA . TYR A 1 91 ? -8.790 -3.046 -8.021 1.00 96.44 91 TYR A CA 1
ATOM 689 C C . TYR A 1 91 ? -9.154 -4.120 -9.052 1.00 96.44 91 TYR A C 1
ATOM 691 O O . TYR A 1 91 ? -10.060 -3.869 -9.842 1.00 96.44 91 TYR A O 1
ATOM 699 N N . MET A 1 92 ? -8.494 -5.288 -9.000 1.00 95.56 92 MET A N 1
ATOM 700 C CA . MET A 1 92 ? -8.697 -6.404 -9.937 1.00 95.56 92 MET A CA 1
ATOM 701 C C . MET A 1 92 ? -9.099 -7.700 -9.236 1.00 95.56 92 MET A C 1
ATOM 703 O O . MET A 1 92 ? -8.635 -7.981 -8.122 1.00 95.56 92 MET A O 1
ATOM 707 N N . TYR A 1 93 ? -9.921 -8.487 -9.932 1.00 96.75 93 TYR A N 1
ATOM 708 C CA . TYR A 1 93 ? -10.465 -9.762 -9.474 1.00 96.75 93 TYR A CA 1
ATOM 709 C C . TYR A 1 93 ? -10.402 -10.825 -10.577 1.00 96.75 93 TYR A C 1
ATOM 711 O O . TYR A 1 93 ? -10.744 -10.553 -11.721 1.00 96.75 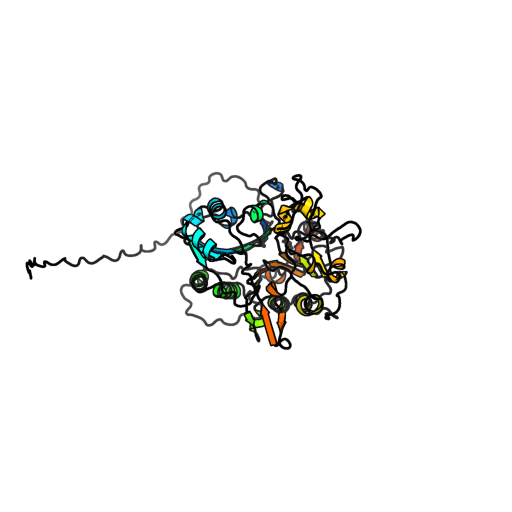93 TYR A O 1
ATOM 719 N N . ASP A 1 94 ? -10.022 -12.038 -10.192 1.00 97.25 94 ASP A N 1
ATOM 720 C CA . ASP A 1 94 ? -10.333 -13.291 -10.881 1.00 97.25 94 ASP A CA 1
ATOM 721 C C . ASP A 1 94 ? -11.268 -14.066 -9.940 1.00 97.25 94 ASP A C 1
ATOM 723 O O . ASP A 1 94 ? -10.813 -14.622 -8.934 1.00 97.25 94 ASP A O 1
ATOM 727 N N . LEU A 1 95 ? -12.589 -14.003 -10.177 1.00 97.62 95 LEU A N 1
ATOM 728 C CA . LEU A 1 95 ? -13.566 -14.599 -9.258 1.00 97.62 95 LEU A CA 1
ATOM 729 C C . LEU A 1 95 ? -13.476 -16.132 -9.221 1.00 97.62 95 LEU A C 1
ATOM 731 O O . LEU A 1 95 ? -13.483 -16.679 -8.112 1.00 97.62 95 LEU A O 1
ATOM 735 N N . PRO A 1 96 ? -13.331 -16.853 -10.353 1.00 97.88 96 PRO A N 1
ATOM 736 C CA . PRO A 1 96 ? -13.113 -18.295 -10.323 1.00 97.88 96 PRO A CA 1
ATOM 737 C C . PRO A 1 96 ? -11.926 -18.697 -9.446 1.00 97.88 96 PRO A C 1
ATOM 739 O O . PRO A 1 96 ? -12.081 -19.573 -8.590 1.00 97.88 96 PRO A O 1
ATOM 742 N N . TRP A 1 97 ? -10.774 -18.034 -9.599 1.00 98.12 97 TRP A N 1
ATOM 743 C CA . TRP A 1 97 ? -9.606 -18.295 -8.761 1.00 98.12 97 TRP A CA 1
ATOM 744 C C . TRP A 1 97 ? -9.869 -17.944 -7.294 1.00 98.12 97 TRP A C 1
ATOM 746 O O . TRP A 1 97 ? -9.642 -18.781 -6.424 1.00 98.12 97 TRP A O 1
ATOM 756 N N . LEU A 1 98 ? -10.401 -16.754 -7.004 1.00 98.44 98 LEU A N 1
ATOM 757 C CA . LEU A 1 98 ? -10.664 -16.289 -5.638 1.00 98.44 98 LEU A CA 1
ATOM 758 C C . LEU A 1 98 ? -11.565 -17.260 -4.857 1.00 98.44 98 LEU A C 1
ATOM 760 O O . LEU A 1 98 ? -11.277 -17.603 -3.711 1.00 98.44 98 LEU A O 1
ATOM 764 N N . PHE A 1 99 ? -12.644 -17.730 -5.481 1.00 97.88 99 PHE A N 1
ATOM 765 C CA . PHE A 1 99 ? -13.595 -18.655 -4.861 1.00 97.88 99 PHE A CA 1
ATOM 766 C C . PHE A 1 99 ? -13.108 -20.109 -4.834 1.00 97.88 99 PHE A C 1
ATOM 768 O O . PHE A 1 99 ? -13.698 -20.922 -4.122 1.00 97.88 99 PHE A O 1
ATOM 775 N N . ALA A 1 100 ? -12.087 -20.462 -5.617 1.00 97.88 100 ALA A N 1
ATOM 776 C CA . ALA A 1 100 ? -11.387 -21.738 -5.490 1.00 97.88 100 ALA A CA 1
ATOM 777 C C . 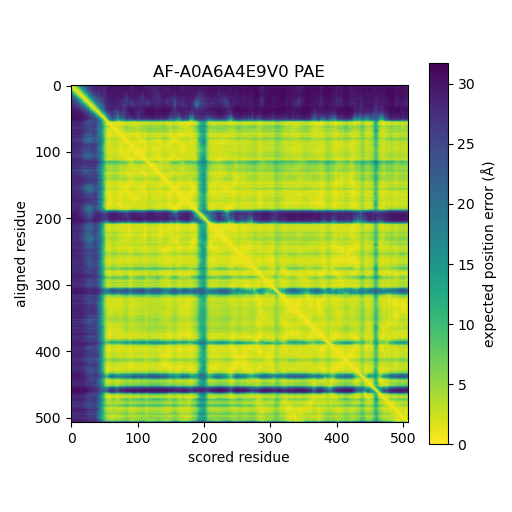ALA A 1 100 ? -10.341 -21.688 -4.365 1.00 97.88 100 ALA A C 1
ATOM 779 O O . ALA A 1 100 ? -10.227 -22.635 -3.592 1.00 97.88 100 ALA A O 1
ATOM 780 N N . GLU A 1 101 ? -9.623 -20.569 -4.241 1.00 97.62 101 GLU A N 1
ATOM 781 C CA . GLU A 1 101 ? -8.617 -20.333 -3.202 1.00 97.62 101 GLU A CA 1
ATOM 782 C C . GLU A 1 101 ? -9.260 -20.201 -1.811 1.00 97.62 101 GLU A C 1
ATOM 784 O O . GLU A 1 101 ? -8.680 -20.615 -0.811 1.00 97.62 101 GLU A O 1
ATOM 789 N N . CYS A 1 102 ? -10.475 -19.645 -1.726 1.00 97.88 102 CYS A N 1
ATOM 790 C CA . CYS A 1 102 ? -11.226 -19.465 -0.479 1.00 97.88 102 CYS A CA 1
ATOM 791 C C . CYS A 1 102 ? -12.670 -19.992 -0.600 1.00 97.88 102 CYS A C 1
ATOM 793 O O . CYS A 1 102 ? -13.607 -19.195 -0.719 1.00 97.88 102 CYS A O 1
ATOM 795 N N . PRO A 1 103 ? -12.892 -21.321 -0.537 1.00 97.25 103 PRO A N 1
ATOM 796 C CA . PRO A 1 103 ? -14.201 -21.931 -0.799 1.00 97.25 103 PRO A CA 1
ATOM 797 C C . PRO A 1 103 ? -15.340 -21.432 0.097 1.00 97.25 103 PRO A C 1
ATOM 799 O O . PRO A 1 103 ? -16.456 -21.262 -0.389 1.00 97.25 103 PRO A O 1
ATOM 802 N N . ARG A 1 104 ? -15.051 -21.110 1.368 1.00 97.25 104 ARG A N 1
ATOM 803 C CA . ARG A 1 104 ? -16.027 -20.593 2.349 1.00 97.25 104 ARG A CA 1
ATOM 804 C C . ARG A 1 104 ? -16.734 -19.317 1.878 1.00 97.25 104 ARG A C 1
ATOM 806 O O . ARG A 1 104 ? -17.854 -19.042 2.303 1.00 97.25 104 ARG A O 1
ATOM 813 N N . LEU A 1 105 ? -16.123 -18.555 0.961 1.00 98.25 105 LEU A N 1
ATOM 814 C CA . LEU A 1 105 ? -16.758 -17.398 0.327 1.00 98.25 105 LEU A CA 1
ATOM 815 C C . LEU A 1 105 ? -18.040 -17.762 -0.429 1.00 98.25 105 LEU A C 1
ATOM 817 O O . LEU A 1 105 ? -18.849 -16.871 -0.633 1.00 98.25 105 LEU A O 1
ATOM 821 N N . ARG A 1 106 ? -18.251 -19.021 -0.839 1.00 97.25 106 ARG A N 1
ATOM 822 C CA . ARG A 1 106 ? -19.492 -19.486 -1.496 1.00 97.25 106 ARG A CA 1
ATOM 823 C C . ARG A 1 106 ? -20.679 -19.582 -0.537 1.00 97.25 106 ARG A C 1
ATOM 825 O O . ARG A 1 106 ? -21.822 -19.500 -0.971 1.00 97.25 106 ARG A O 1
ATOM 832 N N . ASP A 1 107 ? -20.402 -19.707 0.756 1.00 97.44 107 ASP A N 1
ATOM 833 C CA . ASP A 1 107 ? -21.397 -20.076 1.763 1.00 97.44 107 ASP A CA 1
ATOM 834 C C . ASP A 1 107 ? -21.861 -18.884 2.615 1.00 97.44 107 ASP A C 1
ATOM 836 O O . ASP A 1 107 ? -22.688 -19.039 3.513 1.00 97.44 107 ASP A O 1
ATOM 840 N N . VAL A 1 108 ? -21.316 -17.684 2.380 1.00 98.38 108 VAL A N 1
ATOM 841 C CA . VAL A 1 108 ? -21.602 -16.489 3.190 1.00 98.38 108 VAL A CA 1
ATOM 842 C C . VAL A 1 108 ? -21.888 -15.259 2.344 1.00 98.38 108 VAL A C 1
ATOM 844 O O . VAL A 1 108 ? -21.361 -15.148 1.246 1.00 98.38 108 VAL A O 1
ATOM 847 N N . PRO A 1 109 ? -22.640 -14.265 2.838 1.00 98.50 109 PRO A N 1
ATOM 848 C CA . PRO A 1 109 ? -22.758 -12.984 2.151 1.00 98.50 109 PRO A CA 1
ATOM 849 C C . PRO A 1 109 ? -21.391 -12.314 1.935 1.00 98.50 109 PRO A C 1
ATOM 851 O O . PRO A 1 109 ? -20.653 -12.069 2.897 1.00 98.50 109 PRO A O 1
ATOM 854 N N . VAL A 1 110 ? -21.085 -11.971 0.680 1.00 98.69 110 VAL A N 1
ATOM 855 C CA . VAL A 1 110 ? -19.862 -11.258 0.285 1.00 98.69 110 VAL A CA 1
ATOM 856 C C . VAL A 1 110 ? -20.220 -9.903 -0.325 1.00 98.69 110 VAL A C 1
ATOM 858 O O . VAL A 1 110 ? -20.897 -9.831 -1.348 1.00 98.69 110 VAL A O 1
ATOM 861 N N . LEU A 1 111 ? -19.737 -8.813 0.273 1.00 98.44 111 LEU A N 1
ATOM 862 C CA . LEU A 1 111 ? -19.729 -7.493 -0.363 1.00 98.44 111 LEU A CA 1
ATOM 863 C C . LEU A 1 111 ? -18.434 -7.331 -1.160 1.00 98.44 111 LEU A C 1
ATOM 865 O O . LEU A 1 111 ? -17.358 -7.257 -0.569 1.00 98.44 111 LEU A O 1
ATOM 869 N N . LEU A 1 112 ? -18.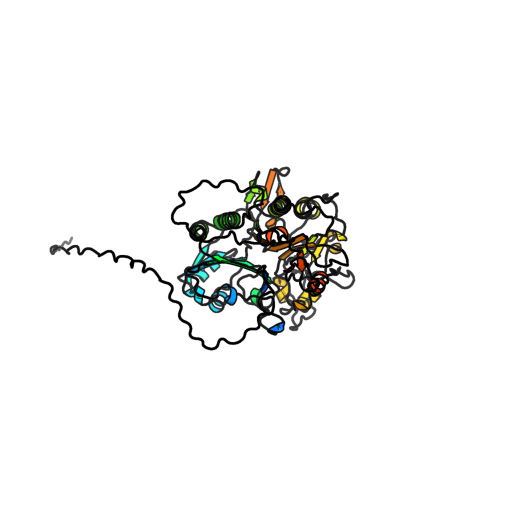537 -7.251 -2.485 1.00 98.44 112 LEU A N 1
ATOM 870 C CA . LEU A 1 112 ? -17.387 -7.146 -3.381 1.00 98.44 112 LEU A CA 1
ATOM 871 C C . LEU A 1 112 ? -17.261 -5.718 -3.920 1.00 98.44 112 LEU A C 1
ATOM 873 O O . LEU A 1 112 ? -17.995 -5.309 -4.815 1.00 98.44 112 LEU A O 1
ATOM 877 N N . VAL A 1 113 ? -16.338 -4.940 -3.360 1.00 98.31 113 VAL A N 1
ATOM 878 C CA . VAL A 1 113 ? -16.087 -3.544 -3.731 1.00 98.31 113 VAL A CA 1
ATOM 879 C C . VAL A 1 113 ? -14.985 -3.466 -4.787 1.00 98.31 113 VAL A C 1
ATOM 881 O O . VAL A 1 113 ? -13.821 -3.698 -4.476 1.00 98.31 113 VAL A O 1
ATOM 884 N N . HIS A 1 114 ? -15.316 -3.091 -6.021 1.00 95.00 114 HIS A N 1
ATOM 885 C CA . HIS A 1 114 ? -14.362 -3.145 -7.133 1.00 95.00 114 HIS A CA 1
ATOM 886 C C . HIS A 1 114 ? -14.056 -1.785 -7.770 1.00 95.00 114 HIS A C 1
ATOM 888 O O . HIS A 1 114 ? -14.898 -0.887 -7.849 1.00 95.00 114 HIS A O 1
ATOM 894 N N . GLY A 1 115 ? -12.824 -1.665 -8.275 1.00 84.38 115 GLY A N 1
ATOM 895 C CA . GLY A 1 115 ? -12.356 -0.545 -9.095 1.00 84.38 115 GLY A CA 1
ATOM 896 C C . GLY A 1 115 ? -12.359 -0.791 -10.600 1.00 84.38 115 GLY A C 1
ATOM 897 O O . GLY A 1 115 ? -11.845 0.059 -11.331 1.00 84.38 115 GLY A O 1
ATOM 898 N N . GLU A 1 116 ? -12.919 -1.917 -11.051 1.00 84.19 116 GLU A N 1
ATOM 899 C CA . GLU A 1 116 ? -12.906 -2.307 -12.462 1.00 84.19 116 GLU A CA 1
ATOM 900 C C . GLU A 1 116 ? -13.502 -1.250 -13.390 1.00 84.19 116 GLU A C 1
ATOM 902 O O . GLU A 1 116 ? -14.554 -0.653 -13.119 1.00 84.19 116 GLU A O 1
ATOM 907 N N . ARG A 1 117 ? -12.821 -1.049 -14.523 1.00 82.75 117 ARG A N 1
ATOM 908 C CA . ARG A 1 117 ? -13.283 -0.131 -15.571 1.00 82.75 117 ARG A CA 1
ATOM 909 C C . ARG A 1 117 ? -14.516 -0.687 -16.269 1.00 82.75 117 ARG A C 1
ATOM 911 O O . ARG A 1 117 ? -15.473 0.058 -16.483 1.00 82.75 117 ARG A O 1
ATOM 918 N N . ASP A 1 118 ? -14.510 -1.985 -16.575 1.00 86.81 118 ASP A N 1
ATOM 919 C CA . ASP A 1 118 ? -15.679 -2.680 -17.107 1.00 86.81 118 ASP A CA 1
ATOM 920 C C . ASP A 1 118 ? -16.634 -3.075 -15.976 1.00 86.81 118 ASP A C 1
ATOM 922 O O . ASP A 1 118 ? -16.689 -4.211 -15.500 1.00 86.81 118 ASP A O 1
ATOM 926 N N . ARG A 1 119 ? -17.411 -2.088 -15.527 1.00 88.19 119 ARG A N 1
ATOM 927 C CA . ARG A 1 119 ? -18.408 -2.297 -14.475 1.00 88.19 119 ARG A CA 1
ATOM 928 C C . ARG A 1 119 ? -19.484 -3.293 -14.895 1.00 88.19 119 ARG A C 1
ATOM 930 O O . ARG A 1 119 ? -19.974 -4.024 -14.047 1.00 88.19 119 ARG A O 1
ATOM 937 N N . GLN A 1 120 ? -19.880 -3.314 -16.168 1.00 90.00 120 GLN A N 1
ATOM 938 C CA . GLN A 1 120 ? -20.933 -4.220 -16.629 1.00 90.00 120 GLN A CA 1
ATOM 939 C C . GLN A 1 120 ? -20.435 -5.665 -16.681 1.00 90.00 120 GLN A C 1
ATOM 941 O O . GLN A 1 120 ? -21.159 -6.556 -16.236 1.00 90.00 120 GLN A O 1
ATOM 946 N N . GLY A 1 121 ? -19.202 -5.881 -17.148 1.00 93.00 121 GLY A N 1
ATOM 947 C CA . GLY A 1 121 ? -18.524 -7.174 -17.105 1.00 93.00 121 GLY A CA 1
ATOM 948 C C . GLY A 1 121 ? -18.420 -7.718 -15.684 1.00 93.00 121 GLY A C 1
ATOM 949 O O . GLY A 1 121 ? -18.936 -8.800 -15.417 1.00 93.00 121 GLY A O 1
ATOM 950 N N . MET A 1 122 ? -17.894 -6.925 -14.744 1.00 93.81 122 MET A N 1
ATOM 951 C CA . MET A 1 122 ? -17.785 -7.333 -13.334 1.00 93.81 122 MET A CA 1
ATOM 952 C C . MET A 1 122 ? -19.156 -7.643 -12.705 1.00 93.81 122 MET A C 1
ATOM 954 O O . MET A 1 122 ? -19.331 -8.656 -12.031 1.00 93.81 122 MET A O 1
ATOM 958 N N . MET A 1 123 ? -20.175 -6.816 -12.976 1.00 92.69 123 MET A N 1
ATOM 959 C CA . MET A 1 123 ? -21.547 -7.084 -12.525 1.00 92.69 123 MET A CA 1
ATOM 960 C C . MET A 1 123 ? -22.113 -8.384 -13.108 1.00 92.69 123 MET A C 1
ATOM 962 O O . MET A 1 123 ? -22.917 -9.034 -12.445 1.00 92.69 123 MET A O 1
ATOM 966 N N . LYS A 1 124 ? -21.754 -8.742 -14.347 1.00 94.44 124 LYS A N 1
ATOM 967 C CA . LYS A 1 124 ? -22.177 -9.991 -14.990 1.00 94.44 124 LYS A CA 1
ATOM 968 C C . LYS A 1 124 ? -21.481 -11.193 -14.354 1.00 94.44 124 LYS A C 1
ATOM 970 O O . LYS A 1 124 ? -22.175 -12.143 -14.021 1.00 94.44 124 LYS A O 1
ATOM 975 N N . GLU A 1 125 ? -20.169 -11.124 -14.145 1.00 94.94 125 GLU A N 1
ATOM 976 C CA . GLU A 1 125 ? -19.378 -12.186 -13.508 1.00 94.94 125 GLU A CA 1
ATOM 977 C C . GLU A 1 125 ? -19.874 -12.468 -12.080 1.00 94.94 125 GLU A C 1
ATOM 979 O O . GLU A 1 125 ? -20.141 -13.608 -11.713 1.00 94.94 125 GLU A O 1
ATOM 984 N N . CYS A 1 126 ? -20.147 -11.416 -11.300 1.00 95.81 126 CYS A N 1
ATOM 985 C CA . CYS A 1 126 ? -20.688 -11.554 -9.946 1.00 95.81 126 CYS A CA 1
ATOM 986 C C . CYS A 1 126 ? -22.059 -12.258 -9.888 1.00 95.81 126 CYS A C 1
ATOM 988 O O . CYS A 1 126 ? -22.399 -12.807 -8.845 1.00 95.81 126 CYS A O 1
ATOM 990 N N . ARG A 1 127 ? -22.861 -12.272 -10.969 1.00 94.81 127 ARG A N 1
ATOM 991 C CA . ARG A 1 127 ? -24.172 -12.964 -10.985 1.00 94.81 127 ARG A CA 1
ATOM 992 C C . ARG A 1 127 ? -24.052 -14.483 -10.942 1.00 94.81 127 ARG A C 1
ATOM 994 O O . ARG A 1 127 ? -25.040 -15.139 -10.627 1.00 94.81 127 ARG A O 1
ATOM 1001 N N . GLU A 1 128 ? -22.879 -15.032 -11.245 1.00 95.56 128 GLU A N 1
ATOM 1002 C CA . GLU A 1 128 ? -22.612 -16.467 -11.114 1.00 95.56 128 GLU A CA 1
ATOM 1003 C C . GLU A 1 128 ? -22.516 -16.905 -9.639 1.00 95.56 128 GLU A C 1
ATOM 1005 O O . GLU A 1 128 ? -22.567 -18.095 -9.340 1.00 95.56 128 GLU A O 1
ATOM 1010 N N . TYR A 1 129 ? -22.461 -15.945 -8.708 1.00 97.06 129 TYR A N 1
ATOM 1011 C CA . TYR A 1 129 ? -22.348 -16.168 -7.271 1.00 97.06 129 TYR A CA 1
ATOM 1012 C C . TYR A 1 129 ? -23.549 -15.549 -6.540 1.00 97.06 129 TYR A C 1
ATOM 1014 O O . TYR A 1 129 ? -23.610 -14.343 -6.299 1.00 97.06 129 TYR A O 1
ATOM 1022 N N . SER A 1 130 ? -24.524 -16.378 -6.153 1.00 95.75 130 SER A N 1
ATOM 1023 C CA . SER A 1 130 ? -25.814 -15.930 -5.591 1.00 95.75 130 SER A CA 1
ATOM 1024 C C . SER A 1 130 ? -25.713 -15.138 -4.281 1.00 95.75 130 SER A C 1
ATOM 1026 O O . SER A 1 130 ? -26.649 -14.446 -3.890 1.00 95.75 130 SER A O 1
ATOM 1028 N N . ASN A 1 131 ? -24.589 -15.265 -3.585 1.00 97.75 131 ASN A N 1
ATOM 1029 C CA . ASN A 1 131 ? -24.291 -14.665 -2.290 1.00 97.75 131 ASN A CA 1
ATOM 1030 C C . ASN A 1 131 ? -23.367 -13.430 -2.388 1.00 97.75 131 ASN A C 1
ATOM 1032 O O . ASN A 1 131 ? -23.003 -12.858 -1.357 1.00 97.75 131 ASN A O 1
ATOM 1036 N N . VAL A 1 132 ? -22.994 -13.003 -3.603 1.00 98.38 132 VAL A N 1
ATOM 1037 C CA . VAL A 1 132 ? -22.125 -11.842 -3.847 1.00 98.38 132 VAL A CA 1
ATOM 1038 C C . VAL A 1 132 ? -22.949 -10.610 -4.200 1.00 98.38 132 VAL A C 1
ATOM 1040 O O . VAL A 1 132 ? -23.780 -10.620 -5.103 1.00 98.38 132 VAL A O 1
ATOM 1043 N N . THR A 1 133 ? -22.677 -9.503 -3.513 1.00 97.62 133 THR A N 1
ATOM 1044 C CA . THR A 1 133 ? -23.203 -8.180 -3.859 1.00 97.62 133 THR A CA 1
ATOM 1045 C C . THR A 1 133 ? -22.057 -7.279 -4.324 1.00 97.62 133 THR A C 1
ATOM 1047 O O . THR A 1 133 ? -21.264 -6.827 -3.489 1.00 97.62 133 THR A O 1
ATOM 1050 N N . PRO A 1 134 ? -21.952 -6.990 -5.632 1.00 97.19 134 PRO A N 1
ATOM 1051 C CA . PRO A 1 134 ? -20.957 -6.060 -6.152 1.00 97.19 134 PRO A CA 1
ATOM 1052 C C . PRO A 1 134 ? -21.281 -4.605 -5.780 1.00 97.19 134 PRO A C 1
ATOM 1054 O O . PRO A 1 134 ? -22.435 -4.172 -5.789 1.00 97.19 134 PRO A O 1
ATOM 1057 N N . VAL A 1 135 ? -20.243 -3.828 -5.478 1.00 96.62 135 VAL A N 1
ATOM 1058 C CA . VAL A 1 135 ? -20.304 -2.399 -5.160 1.00 96.62 135 VAL A CA 1
ATOM 1059 C C . VAL A 1 135 ? -19.227 -1.669 -5.959 1.00 96.62 135 VAL A C 1
ATOM 1061 O O . VAL A 1 135 ? -18.045 -1.984 -5.855 1.00 96.62 135 VAL A O 1
ATOM 1064 N N . ALA A 1 136 ? -19.622 -0.646 -6.714 1.00 95.38 136 ALA A N 1
ATOM 1065 C CA . ALA A 1 136 ? -18.700 0.244 -7.414 1.00 95.38 136 ALA A CA 1
ATOM 1066 C C . ALA A 1 136 ? -18.663 1.617 -6.711 1.00 95.38 136 ALA A C 1
ATOM 1068 O O . ALA A 1 136 ? -19.646 2.363 -6.801 1.00 95.38 136 ALA A O 1
ATOM 1069 N N . PRO A 1 137 ? -17.564 1.982 -6.023 1.00 95.81 137 PRO A N 1
ATOM 1070 C CA . PRO A 1 137 ? -17.452 3.271 -5.344 1.00 95.81 137 PRO A CA 1
ATOM 1071 C C . PRO A 1 137 ? -17.526 4.473 -6.302 1.00 95.81 137 PRO A C 1
ATOM 1073 O O . PRO A 1 137 ? -17.151 4.373 -7.481 1.00 95.81 137 PRO A O 1
ATOM 1076 N N . PRO A 1 138 ? -17.988 5.642 -5.821 1.00 94.69 138 PRO A N 1
ATOM 1077 C CA . PRO A 1 138 ? -18.047 6.846 -6.639 1.00 94.69 138 PRO A CA 1
ATOM 1078 C C . PRO A 1 138 ? -16.641 7.376 -6.960 1.00 94.69 138 PRO A C 1
ATOM 1080 O O . PRO A 1 138 ? -15.865 7.709 -6.074 1.00 94.69 138 PRO A O 1
ATOM 1083 N N . LEU A 1 139 ? -16.332 7.538 -8.249 1.00 95.38 139 LEU A N 1
ATOM 1084 C CA . LEU A 1 139 ? -15.092 8.156 -8.739 1.00 95.38 139 LEU A CA 1
ATOM 1085 C C . LEU A 1 139 ? -15.433 9.472 -9.461 1.00 95.38 139 LEU A C 1
ATOM 1087 O O . LEU A 1 139 ? -15.478 9.504 -10.690 1.00 95.38 139 LEU A O 1
ATOM 1091 N N . PRO A 1 140 ? -15.735 10.559 -8.723 1.00 94.69 140 PRO A N 1
ATOM 1092 C CA . PRO A 1 140 ? -16.257 11.801 -9.303 1.00 94.69 140 PRO A CA 1
ATOM 1093 C C . PRO A 1 140 ? -15.205 12.622 -10.063 1.00 94.69 140 PRO A C 1
ATOM 1095 O O . PRO A 1 140 ? -15.548 13.584 -10.746 1.00 94.69 140 PRO A O 1
ATOM 1098 N N . ILE A 1 141 ? -13.921 12.284 -9.928 1.00 96.50 141 ILE A N 1
ATOM 1099 C CA . ILE A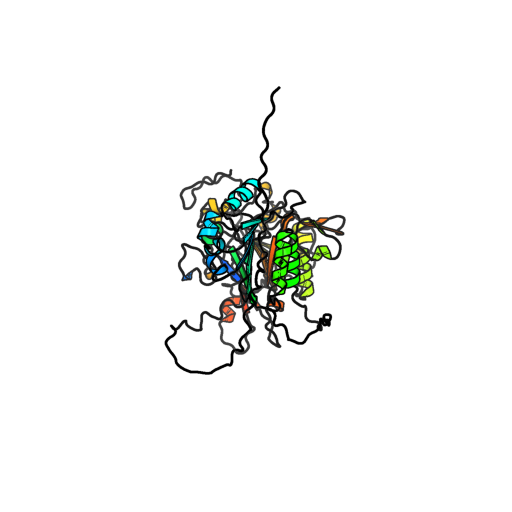 1 141 ? -12.810 13.015 -10.536 1.00 96.50 141 ILE A CA 1
ATOM 1100 C C . ILE A 1 141 ? -12.138 12.111 -11.571 1.00 96.50 141 ILE A C 1
ATOM 1102 O O . ILE A 1 141 ? -11.763 10.978 -11.273 1.00 96.50 141 ILE A O 1
ATOM 1106 N N . ALA A 1 142 ? -11.951 12.633 -12.787 1.00 94.44 142 ALA A N 1
ATOM 1107 C CA . ALA A 1 142 ? -11.331 11.901 -13.888 1.00 94.44 142 ALA A CA 1
ATOM 1108 C C . ALA A 1 142 ? -9.946 11.342 -13.521 1.00 94.44 142 ALA A C 1
ATOM 1110 O O . ALA A 1 142 ? -9.189 11.963 -12.763 1.00 94.44 142 ALA A O 1
ATOM 1111 N N . TYR A 1 143 ? -9.605 10.199 -14.121 1.00 92.81 143 TYR A N 1
ATOM 1112 C CA . TYR A 1 143 ? -8.358 9.462 -13.879 1.00 92.81 143 TYR A CA 1
ATOM 1113 C C . TYR A 1 143 ? -8.175 8.983 -12.428 1.00 92.81 143 TYR A C 1
ATOM 1115 O O . TYR A 1 143 ? -7.056 8.688 -12.014 1.00 92.81 143 TYR A O 1
ATOM 1123 N N . GLY A 1 144 ? -9.259 8.942 -11.650 1.00 94.88 144 GLY A N 1
ATOM 1124 C CA . GLY A 1 144 ? -9.310 8.268 -10.362 1.00 94.88 144 GLY A CA 1
ATOM 1125 C C . GLY A 1 144 ? -9.482 6.761 -10.511 1.00 94.88 144 GLY A C 1
ATOM 1126 O O . GLY A 1 144 ? -10.118 6.294 -11.456 1.00 94.88 144 GLY A O 1
ATOM 1127 N N . THR A 1 145 ? -8.956 6.017 -9.543 1.00 95.88 145 THR A N 1
ATOM 1128 C CA . THR A 1 145 ? -9.088 4.559 -9.460 1.00 95.88 145 THR A CA 1
ATOM 1129 C C . THR A 1 145 ? -9.518 4.172 -8.052 1.00 95.88 145 THR A C 1
ATOM 1131 O O . THR A 1 145 ? -9.105 4.801 -7.078 1.00 95.88 145 THR A O 1
ATOM 1134 N N . HIS A 1 146 ? -10.319 3.119 -7.917 1.00 97.88 146 HIS A N 1
ATOM 1135 C CA . HIS A 1 146 ? -10.455 2.453 -6.630 1.00 97.88 146 HIS A CA 1
ATOM 1136 C C . HIS A 1 146 ? -9.357 1.389 -6.512 1.00 97.88 146 HIS A C 1
ATOM 1138 O O . HIS A 1 146 ? -9.409 0.360 -7.183 1.00 97.88 146 HIS A O 1
ATOM 1144 N N . HIS A 1 147 ? -8.316 1.692 -5.735 1.00 97.94 147 HIS A N 1
ATOM 1145 C CA . HIS A 1 147 ? -7.063 0.933 -5.726 1.00 97.94 147 HIS A CA 1
ATOM 1146 C C . HIS A 1 147 ? -6.756 0.270 -4.370 1.00 97.94 147 HIS A C 1
ATOM 1148 O O . HIS A 1 147 ? -5.796 -0.498 -4.252 1.00 97.94 147 HIS A O 1
ATOM 1154 N N . THR A 1 148 ? -7.624 0.502 -3.382 1.00 98.69 148 THR A N 1
ATOM 1155 C CA . THR A 1 148 ? -7.577 -0.135 -2.062 1.00 98.69 148 THR A CA 1
ATOM 1156 C C . THR A 1 148 ? -7.720 -1.643 -2.159 1.00 98.69 148 THR A C 1
ATOM 1158 O O . THR A 1 148 ? -8.450 -2.141 -3.008 1.00 98.69 148 THR A O 1
ATOM 1161 N N . LYS A 1 149 ? -6.999 -2.340 -1.281 1.00 98.75 149 LYS A N 1
ATOM 1162 C CA . LYS A 1 149 ? -6.874 -3.793 -1.205 1.00 98.75 149 LYS A CA 1
ATOM 1163 C C . LYS A 1 149 ? -6.993 -4.206 0.251 1.00 98.75 149 LYS A C 1
ATOM 1165 O O . LYS A 1 149 ? -6.084 -3.981 1.049 1.00 98.75 149 LYS A O 1
ATOM 1170 N N . MET A 1 150 ? -8.166 -4.696 0.613 1.00 98.56 150 MET A N 1
ATOM 1171 C CA . MET A 1 150 ? -8.495 -5.018 1.994 1.00 98.56 150 MET A CA 1
ATOM 1172 C C . MET A 1 150 ? -9.580 -6.093 2.029 1.00 98.56 150 MET A C 1
ATOM 1174 O O . MET A 1 150 ? -10.408 -6.193 1.120 1.00 98.56 150 MET A O 1
ATOM 1178 N N . LEU A 1 151 ? -9.592 -6.875 3.102 1.00 98.44 151 LEU A N 1
ATOM 1179 C CA . LEU A 1 151 ? -10.735 -7.692 3.486 1.00 98.44 151 LEU A CA 1
ATOM 1180 C C . LEU A 1 151 ? -11.147 -7.404 4.929 1.00 98.44 151 LEU A C 1
ATOM 1182 O O . LEU A 1 151 ? -10.311 -7.085 5.777 1.00 98.44 151 LEU A O 1
ATOM 1186 N N . VAL A 1 152 ? -12.447 -7.524 5.192 1.00 98.81 152 VAL A N 1
ATOM 1187 C CA . VAL A 1 152 ? -13.025 -7.513 6.538 1.00 98.81 152 VAL A CA 1
ATOM 1188 C C . VAL A 1 152 ? -13.918 -8.737 6.680 1.00 98.81 152 VAL A C 1
ATOM 1190 O O . VAL A 1 152 ? -14.959 -8.821 6.027 1.00 98.81 152 VAL A O 1
ATOM 1193 N N . ALA A 1 153 ? -13.512 -9.692 7.512 1.00 98.75 153 ALA A N 1
ATOM 1194 C CA . ALA A 1 153 ? -14.235 -10.942 7.731 1.00 98.75 153 ALA A CA 1
ATOM 1195 C C . ALA A 1 153 ? -14.843 -10.963 9.139 1.00 98.75 153 ALA A C 1
ATOM 1197 O O . ALA A 1 153 ? -14.133 -10.790 10.129 1.00 98.75 153 ALA A O 1
ATOM 1198 N N . LEU A 1 154 ? -16.162 -11.157 9.223 1.00 98.62 154 LEU A N 1
ATOM 1199 C CA . LEU A 1 154 ? -16.900 -11.220 10.486 1.00 98.62 154 LEU A CA 1
ATOM 1200 C C . LEU A 1 154 ? -17.025 -12.668 10.948 1.00 98.62 154 LEU A C 1
ATOM 1202 O O . LEU A 1 154 ? -17.679 -13.465 10.282 1.00 98.62 154 LEU A O 1
ATOM 1206 N N . TYR A 1 155 ? -16.470 -12.991 12.106 1.00 98.25 155 TYR A N 1
ATOM 1207 C CA . TYR A 1 155 ? -16.613 -14.278 12.787 1.00 98.25 155 TYR A CA 1
ATOM 1208 C C . TYR A 1 155 ? -17.618 -14.140 13.944 1.00 98.25 155 TYR A C 1
ATOM 1210 O O . TYR A 1 155 ? -18.004 -13.017 14.286 1.00 98.25 155 TYR A O 1
ATOM 1218 N N . PRO A 1 156 ? -18.050 -15.249 14.575 1.00 96.06 156 PRO A N 1
ATOM 1219 C CA . PRO A 1 156 ? -18.949 -15.188 15.728 1.00 96.06 156 PRO A CA 1
ATOM 1220 C C . PRO A 1 156 ? -18.437 -14.294 16.871 1.00 96.06 156 PRO A C 1
ATOM 1222 O O . PRO A 1 156 ? -19.210 -13.511 17.422 1.00 96.06 156 PRO A O 1
ATOM 1225 N N . GLU A 1 157 ? -17.134 -14.356 17.170 1.00 95.81 157 GLU A N 1
ATOM 1226 C CA . GLU A 1 157 ? -16.523 -13.711 18.347 1.00 95.81 157 GLU A CA 1
ATOM 1227 C C . GLU A 1 157 ? -15.430 -12.685 18.010 1.00 95.81 157 GLU A C 1
ATOM 1229 O O . GLU A 1 157 ? -14.859 -12.059 18.903 1.00 95.81 157 GLU A O 1
ATOM 1234 N N . LYS A 1 158 ? -15.131 -12.487 16.722 1.00 97.44 158 LYS A N 1
ATOM 1235 C CA . LYS A 1 158 ? -14.106 -11.539 16.270 1.00 97.44 158 LYS A CA 1
ATOM 1236 C C . LYS A 1 158 ? -14.405 -10.954 14.894 1.00 97.44 158 LYS A C 1
ATOM 1238 O O . LYS A 1 158 ? -15.143 -11.537 14.103 1.00 97.44 158 LYS A O 1
ATOM 1243 N N . VAL A 1 159 ? -13.773 -9.836 14.573 1.00 98.56 159 VAL A N 1
ATOM 1244 C CA . VAL A 1 159 ? -13.625 -9.339 13.204 1.00 98.56 159 VAL A CA 1
ATOM 1245 C C . VAL A 1 159 ? -12.155 -9.351 12.831 1.00 98.56 159 VAL A C 1
ATOM 1247 O O . VAL A 1 159 ? -11.317 -8.865 13.584 1.00 98.56 159 VAL A O 1
ATOM 1250 N N . ARG A 1 160 ? -11.841 -9.887 11.654 1.00 98.56 160 ARG A N 1
ATOM 1251 C CA . ARG A 1 160 ? -10.517 -9.753 11.047 1.00 98.56 160 ARG A CA 1
ATOM 1252 C C . ARG A 1 160 ? -10.531 -8.584 10.087 1.00 98.56 160 ARG A C 1
ATOM 1254 O O . ARG A 1 160 ? -11.362 -8.557 9.180 1.00 98.56 160 ARG A O 1
ATOM 1261 N N . VAL A 1 161 ? -9.586 -7.668 10.240 1.00 98.75 161 VAL A N 1
ATOM 1262 C CA . VAL A 1 161 ? -9.288 -6.636 9.242 1.00 98.75 161 VAL A CA 1
ATOM 1263 C C . VAL A 1 161 ? -7.923 -6.952 8.656 1.00 98.75 161 VAL A C 1
ATOM 1265 O O . VAL A 1 161 ? -6.957 -7.052 9.406 1.00 98.75 161 VAL A O 1
ATOM 1268 N N . ALA A 1 162 ? -7.827 -7.098 7.335 1.00 98.75 162 ALA A N 1
ATOM 1269 C CA . ALA A 1 162 ? -6.542 -7.224 6.652 1.00 98.75 162 ALA A CA 1
ATOM 1270 C C . ALA A 1 162 ? -6.425 -6.198 5.526 1.00 98.75 162 ALA A C 1
ATOM 1272 O O . ALA A 1 162 ? -7.298 -6.128 4.665 1.00 98.75 162 ALA A O 1
ATOM 1273 N N . ILE A 1 163 ? -5.338 -5.428 5.521 1.00 98.88 163 ILE A N 1
ATOM 1274 C CA . ILE A 1 163 ? -4.991 -4.430 4.503 1.00 98.88 163 ILE A CA 1
ATOM 1275 C C . ILE A 1 163 ? -3.703 -4.899 3.831 1.00 98.88 163 ILE A C 1
ATOM 1277 O O . ILE A 1 163 ? -2.700 -5.154 4.496 1.00 98.88 163 ILE A O 1
ATOM 1281 N N . PHE A 1 164 ? -3.721 -5.031 2.510 1.00 98.81 164 PHE A N 1
ATOM 1282 C CA . PHE A 1 164 ? -2.632 -5.652 1.756 1.00 98.81 164 PHE A CA 1
ATOM 1283 C C . PHE A 1 164 ? -2.397 -4.954 0.415 1.00 98.81 164 PHE A C 1
ATOM 1285 O O . PHE A 1 164 ? -3.045 -3.964 0.092 1.00 98.81 164 PHE A O 1
ATOM 1292 N N . THR A 1 165 ? -1.432 -5.433 -0.373 1.00 98.81 165 THR A N 1
ATOM 1293 C CA . THR A 1 165 ? -1.068 -4.820 -1.667 1.00 98.81 165 THR A CA 1
ATOM 1294 C C . THR A 1 165 ? -1.380 -5.686 -2.888 1.00 98.81 165 THR A C 1
ATOM 1296 O O . THR A 1 165 ? -1.273 -5.196 -4.015 1.00 98.81 165 THR A O 1
ATOM 1299 N N . ALA A 1 166 ? -1.838 -6.923 -2.679 1.00 98.69 166 ALA A N 1
ATOM 1300 C CA . ALA A 1 166 ? -2.209 -7.874 -3.725 1.00 98.69 166 ALA A CA 1
ATOM 1301 C C . ALA A 1 166 ? -3.603 -7.622 -4.323 1.00 98.69 166 ALA A C 1
ATOM 1303 O O . ALA A 1 166 ? -4.587 -7.419 -3.605 1.00 98.69 166 ALA A O 1
ATOM 1304 N N . ASN A 1 167 ? -3.709 -7.662 -5.650 1.00 98.56 167 ASN A N 1
ATOM 1305 C CA . ASN A 1 167 ? -4.994 -7.870 -6.311 1.00 98.56 167 ASN A CA 1
ATOM 1306 C C . ASN A 1 167 ? -5.510 -9.288 -6.039 1.00 98.56 167 ASN A C 1
ATOM 1308 O O . ASN A 1 167 ? -4.722 -10.165 -5.692 1.00 98.56 167 ASN A O 1
ATOM 1312 N N . PHE A 1 168 ? -6.808 -9.549 -6.211 1.00 98.38 168 PHE A N 1
ATOM 1313 C CA . PHE A 1 168 ? -7.334 -10.916 -6.123 1.00 98.38 168 PHE A CA 1
ATOM 1314 C C . PHE A 1 168 ? -7.061 -11.682 -7.424 1.00 98.38 168 PHE A C 1
ATOM 1316 O O . PHE A 1 168 ? -7.982 -12.065 -8.134 1.00 98.38 168 PHE A O 1
ATOM 1323 N N . LEU A 1 169 ? -5.773 -11.861 -7.729 1.00 97.94 169 LEU A N 1
ATOM 1324 C CA . LEU A 1 169 ? -5.243 -12.590 -8.877 1.00 97.94 169 LEU A CA 1
ATOM 1325 C C . LEU A 1 169 ? -4.196 -13.593 -8.391 1.00 97.94 169 LEU A C 1
ATOM 1327 O O . LEU A 1 169 ? -3.367 -13.249 -7.546 1.00 97.94 169 LEU A O 1
ATOM 1331 N N . SER A 1 170 ? -4.163 -14.788 -8.983 1.00 97.62 170 SER A N 1
ATOM 1332 C CA . SER A 1 170 ? -3.221 -15.846 -8.590 1.00 97.62 170 SER A CA 1
ATOM 1333 C C . SER A 1 170 ? -1.765 -15.368 -8.539 1.00 97.62 170 SER A C 1
ATOM 1335 O O . SER A 1 170 ? -1.095 -15.542 -7.523 1.00 97.62 170 SER A O 1
ATOM 1337 N N . ASN A 1 171 ? -1.271 -14.702 -9.587 1.00 96.88 171 ASN A N 1
ATOM 1338 C CA . ASN A 1 171 ? 0.126 -14.254 -9.636 1.00 96.88 171 ASN A CA 1
ATOM 1339 C C . ASN A 1 171 ? 0.453 -13.224 -8.544 1.00 96.88 171 ASN A C 1
ATOM 1341 O O . ASN A 1 171 ? 1.529 -13.262 -7.949 1.00 96.88 171 ASN A O 1
ATOM 1345 N N . ASP A 1 172 ? -0.486 -12.331 -8.224 1.00 98.38 172 ASP A N 1
ATOM 1346 C CA . ASP A 1 172 ? -0.277 -11.329 -7.180 1.00 98.38 172 ASP A CA 1
ATOM 1347 C C . ASP A 1 172 ? -0.046 -11.977 -5.813 1.00 98.38 172 ASP A C 1
ATOM 1349 O O . ASP A 1 172 ? 0.771 -11.464 -5.053 1.00 98.38 172 ASP A O 1
ATOM 1353 N N . TRP A 1 173 ? -0.706 -13.100 -5.522 1.00 98.44 173 TRP A N 1
ATOM 1354 C CA . TRP A 1 173 ? -0.566 -13.823 -4.255 1.00 98.44 173 TRP A CA 1
ATOM 1355 C C . TRP A 1 173 ? 0.541 -14.873 -4.246 1.00 98.44 173 TRP A C 1
ATOM 1357 O O . TRP A 1 173 ? 0.974 -15.240 -3.161 1.00 98.44 173 TRP A O 1
ATOM 1367 N N . ASN A 1 174 ? 0.998 -15.338 -5.414 1.00 97.19 174 ASN A N 1
ATOM 1368 C CA . ASN A 1 174 ? 1.855 -16.523 -5.518 1.00 97.19 174 ASN A CA 1
ATOM 1369 C C . ASN A 1 174 ? 3.279 -16.258 -6.027 1.00 97.19 174 ASN A C 1
ATOM 1371 O O . ASN A 1 174 ? 4.158 -17.084 -5.768 1.00 97.19 174 ASN A O 1
ATOM 1375 N N . THR A 1 175 ? 3.524 -15.166 -6.765 1.00 97.25 175 THR A N 1
ATOM 1376 C CA . THR A 1 175 ? 4.815 -14.929 -7.452 1.00 97.25 175 THR A CA 1
ATOM 1377 C C . THR A 1 175 ? 5.430 -13.554 -7.193 1.00 97.25 175 THR A C 1
ATOM 1379 O O . THR A 1 175 ? 6.614 -13.355 -7.464 1.00 97.25 175 THR A O 1
ATOM 1382 N N . LYS A 1 176 ? 4.661 -12.600 -6.657 1.00 98.44 176 LYS A N 1
ATOM 1383 C CA . LYS A 1 176 ? 5.111 -11.219 -6.419 1.00 98.44 176 LYS A CA 1
ATOM 1384 C C . LYS A 1 176 ? 5.478 -10.974 -4.960 1.00 98.44 176 LYS A C 1
ATOM 1386 O O . LYS A 1 176 ? 5.032 -11.675 -4.052 1.00 98.44 176 LYS A O 1
ATOM 1391 N N . THR A 1 177 ? 6.249 -9.916 -4.721 1.00 98.56 177 THR A N 1
ATOM 1392 C CA . THR A 1 177 ? 6.415 -9.375 -3.369 1.00 98.56 177 THR A CA 1
ATOM 1393 C C . THR A 1 177 ? 5.266 -8.426 -3.055 1.00 98.56 177 THR A C 1
ATOM 1395 O O . THR A 1 177 ? 5.167 -7.346 -3.646 1.00 98.56 177 THR A O 1
ATOM 1398 N N . GLN A 1 178 ? 4.410 -8.826 -2.117 1.00 98.69 178 GLN A N 1
ATOM 1399 C CA . GLN A 1 178 ? 3.291 -8.038 -1.597 1.00 98.69 178 GLN A CA 1
ATOM 1400 C C . GLN A 1 178 ? 3.391 -7.923 -0.081 1.00 98.69 178 GLN A C 1
ATOM 1402 O O . GLN A 1 178 ? 3.920 -8.824 0.561 1.00 98.69 178 GLN A O 1
ATOM 1407 N N . GLY A 1 179 ? 2.831 -6.854 0.479 1.00 98.31 179 GLY A N 1
ATOM 1408 C CA . GLY A 1 179 ? 2.677 -6.688 1.920 1.00 98.31 179 GLY A CA 1
ATOM 1409 C C . GLY A 1 179 ? 1.264 -7.039 2.378 1.00 98.31 179 GLY A C 1
ATOM 1410 O O . GLY A 1 179 ? 0.298 -6.772 1.660 1.00 98.31 179 GLY A O 1
ATOM 1411 N N . VAL A 1 180 ? 1.156 -7.597 3.581 1.00 98.44 180 VAL A N 1
ATOM 1412 C CA . VAL A 1 180 ? -0.093 -7.935 4.266 1.00 98.44 180 VAL A CA 1
ATOM 1413 C C . VAL A 1 180 ? 0.023 -7.509 5.722 1.00 98.44 180 VAL A C 1
ATOM 1415 O O . VAL A 1 180 ? 0.844 -8.042 6.458 1.00 98.44 180 VAL A O 1
ATOM 1418 N N . TRP A 1 181 ? -0.817 -6.577 6.151 1.00 98.31 181 TRP A N 1
ATOM 1419 C CA . TRP A 1 181 ? -1.089 -6.362 7.568 1.00 98.31 181 TRP A CA 1
ATOM 1420 C C . TRP A 1 1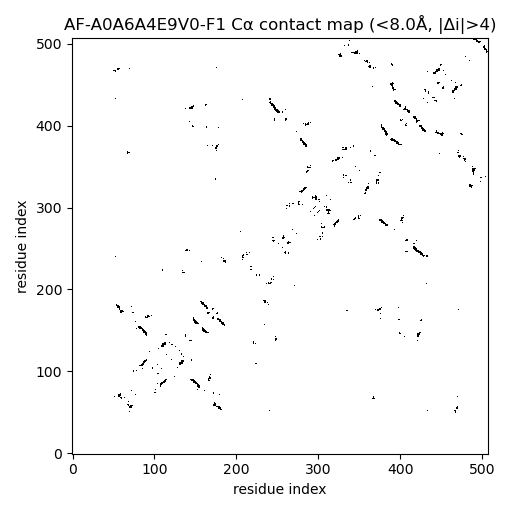81 ? -2.464 -6.934 7.895 1.00 98.31 181 TRP A C 1
ATOM 1422 O O . TRP A 1 181 ? -3.409 -6.693 7.139 1.00 98.31 181 TRP A O 1
ATOM 1432 N N . PHE A 1 182 ? -2.602 -7.671 8.995 1.00 97.81 182 PHE A N 1
ATOM 1433 C CA . PHE A 1 182 ? -3.918 -8.090 9.473 1.00 97.81 182 PHE A CA 1
ATOM 1434 C C . PHE A 1 182 ? -3.991 -8.143 10.991 1.00 97.81 182 PHE A C 1
ATOM 1436 O O . PHE A 1 182 ? -3.005 -8.428 11.649 1.00 97.81 182 PHE A O 1
ATOM 1443 N N . GLN A 1 183 ? -5.168 -7.898 11.551 1.00 96.75 183 GLN A N 1
ATOM 1444 C CA . GLN A 1 183 ? -5.406 -8.037 12.982 1.00 96.75 183 GLN A CA 1
ATOM 1445 C C . GLN A 1 183 ? -6.831 -8.526 13.232 1.00 96.75 183 GLN A C 1
ATOM 1447 O O . GLN A 1 183 ? -7.771 -8.151 12.522 1.00 96.75 183 GLN A O 1
ATOM 1452 N N . ASP A 1 184 ? -6.964 -9.368 14.253 1.00 96.88 184 ASP A N 1
ATOM 1453 C CA . ASP A 1 184 ? -8.239 -9.832 14.781 1.00 96.88 184 ASP A CA 1
ATOM 1454 C C . ASP A 1 184 ? -8.646 -8.960 15.978 1.00 96.88 184 ASP A C 1
ATOM 1456 O O . ASP A 1 184 ? -7.836 -8.675 16.860 1.00 96.88 184 ASP A O 1
ATOM 1460 N N . PHE A 1 185 ? -9.911 -8.553 16.011 1.00 96.69 185 PHE A N 1
ATOM 1461 C CA . PHE A 1 185 ? -10.501 -7.726 17.060 1.00 96.69 185 PHE A CA 1
ATOM 1462 C C . PHE A 1 185 ? -11.688 -8.465 17.676 1.00 96.69 185 PHE A C 1
ATOM 1464 O O . PHE A 1 185 ? -12.617 -8.843 16.959 1.00 96.69 185 PHE A O 1
ATOM 1471 N N . GLY A 1 186 ? -11.638 -8.711 18.986 1.00 96.69 186 GLY A N 1
ATOM 1472 C CA . GLY A 1 186 ? -12.684 -9.426 19.724 1.00 96.69 186 GLY A CA 1
ATOM 1473 C C . GLY A 1 186 ? -13.944 -8.587 19.941 1.00 96.69 186 GLY A C 1
ATOM 1474 O O . GLY A 1 186 ? -13.981 -7.402 19.614 1.00 96.69 186 GLY A O 1
ATOM 1475 N N . LEU A 1 187 ? -14.996 -9.195 20.486 1.00 96.12 187 LEU A N 1
ATOM 1476 C CA . LEU A 1 187 ? -16.211 -8.475 20.887 1.00 96.12 187 LEU A CA 1
ATOM 1477 C C . LEU A 1 187 ? -15.922 -7.449 21.998 1.00 96.12 187 LEU A C 1
ATOM 1479 O O . LEU A 1 187 ? -15.095 -7.692 22.874 1.00 96.12 187 LEU A O 1
ATOM 1483 N N . LYS A 1 188 ? -16.646 -6.322 21.993 1.00 94.00 188 LYS A N 1
ATOM 1484 C CA . LYS A 1 188 ? -16.666 -5.391 23.130 1.00 94.00 188 LYS A CA 1
ATOM 1485 C C . LYS A 1 188 ? -17.287 -6.099 24.334 1.00 94.00 188 LYS A C 1
ATOM 1487 O O . LYS A 1 188 ? -18.359 -6.694 24.215 1.00 94.00 188 LYS A O 1
ATOM 1492 N N . VAL A 1 189 ? -16.635 -6.002 25.488 1.00 83.44 189 VAL A N 1
ATOM 1493 C CA . VAL A 1 189 ? -17.236 -6.395 26.765 1.00 83.44 189 VAL A CA 1
ATOM 1494 C C . VAL A 1 189 ? -18.202 -5.280 27.160 1.00 83.44 189 VAL A C 1
ATOM 1496 O O . VAL A 1 189 ? -17.783 -4.142 27.354 1.00 83.44 189 VAL A O 1
ATOM 1499 N N . LEU A 1 190 ? -19.499 -5.581 27.192 1.00 70.62 190 LEU A N 1
ATOM 1500 C CA . LEU A 1 190 ? -20.497 -4.678 27.761 1.00 70.62 190 LEU A CA 1
ATOM 1501 C C . LEU A 1 190 ? -20.538 -4.960 29.262 1.00 70.62 190 LEU A C 1
ATOM 1503 O O . LEU A 1 190 ? -20.898 -6.071 29.647 1.00 70.62 190 LEU A O 1
ATOM 1507 N N . ASP A 1 191 ? -20.153 -3.994 30.093 1.00 58.34 191 ASP A N 1
ATOM 1508 C CA . ASP A 1 191 ? -20.448 -4.072 31.523 1.00 58.34 191 ASP A CA 1
ATOM 1509 C C . ASP A 1 191 ? -21.960 -3.878 31.711 1.00 58.34 191 ASP A C 1
ATOM 1511 O O . ASP A 1 191 ? -22.545 -2.945 31.155 1.00 58.34 191 ASP A O 1
ATOM 1515 N N . ASP A 1 192 ? -22.600 -4.748 32.497 1.00 49.75 192 ASP A N 1
ATOM 1516 C CA . ASP A 1 192 ? -24.060 -4.815 32.709 1.00 49.75 192 ASP A CA 1
ATOM 1517 C C . ASP A 1 192 ? -24.666 -3.569 33.419 1.00 49.75 192 ASP A C 1
ATOM 1519 O O . ASP A 1 192 ? -25.795 -3.616 33.908 1.00 49.75 192 ASP A O 1
ATOM 1523 N N . GLY A 1 193 ? -23.950 -2.439 33.497 1.00 52.03 193 GLY A N 1
ATOM 1524 C CA . GLY A 1 193 ? -24.333 -1.285 34.318 1.00 52.03 193 GLY A CA 1
ATOM 1525 C C . GLY A 1 193 ? -23.921 0.107 33.834 1.00 52.03 193 GLY A C 1
ATOM 1526 O O . GLY A 1 193 ? -24.119 1.059 34.589 1.00 52.03 193 GLY A O 1
ATOM 1527 N N . GLU A 1 194 ? -23.378 0.285 32.628 1.00 46.78 194 GLU A N 1
ATOM 1528 C CA . GLU A 1 194 ? -23.093 1.637 32.127 1.00 46.78 194 GLU A CA 1
ATOM 1529 C C . GLU A 1 194 ? -24.232 2.156 31.235 1.00 46.78 194 GLU A C 1
ATOM 1531 O O . GLU A 1 194 ? -24.335 1.833 30.052 1.00 46.78 194 GLU A O 1
ATOM 1536 N N . GLU A 1 195 ? -25.086 3.008 31.819 1.00 45.16 195 GLU A N 1
ATOM 1537 C CA . GLU A 1 195 ? -25.743 4.085 31.068 1.00 45.16 195 GLU A CA 1
ATOM 1538 C C . GLU A 1 195 ? -24.681 4.814 30.231 1.00 45.16 195 GLU A C 1
ATOM 1540 O O . GLU A 1 195 ? -23.545 4.947 30.691 1.00 45.16 195 GLU A O 1
ATOM 1545 N N . GLU A 1 196 ? -25.036 5.270 29.021 1.00 41.56 196 GLU A N 1
ATOM 1546 C CA . GLU A 1 196 ? -24.164 6.036 28.118 1.00 41.56 196 GLU A CA 1
ATOM 1547 C C . GLU A 1 196 ? -23.491 7.205 28.862 1.00 41.56 196 GLU A C 1
ATOM 1549 O O . GLU A 1 196 ? -23.990 8.329 28.887 1.00 41.56 196 GLU A O 1
ATOM 1554 N N . LYS A 1 197 ? -22.331 6.961 29.477 1.00 39.25 197 LYS A N 1
ATOM 1555 C CA . LYS A 1 197 ? -21.473 8.024 29.977 1.00 39.25 197 LYS A CA 1
ATOM 1556 C C . LYS A 1 197 ? -20.875 8.680 28.747 1.00 39.25 197 LYS A C 1
ATOM 1558 O O . LYS A 1 197 ? -20.115 8.054 28.005 1.00 39.25 197 LYS A O 1
ATOM 1563 N N . GLU A 1 198 ? -21.231 9.943 28.525 1.00 37.31 198 GLU A N 1
ATOM 1564 C CA . GLU A 1 198 ? -20.495 10.808 27.610 1.00 37.31 198 GLU A CA 1
ATOM 1565 C C . GLU A 1 198 ? -18.997 10.635 27.872 1.00 37.31 198 GLU A C 1
ATOM 1567 O O . GLU A 1 198 ? -18.544 10.681 29.018 1.00 37.31 198 GLU A O 1
ATOM 1572 N N . ALA A 1 199 ? -18.245 10.378 26.800 1.00 36.19 199 ALA A N 1
ATOM 1573 C CA . ALA A 1 199 ? -16.823 10.087 26.861 1.00 36.19 199 ALA A CA 1
ATOM 1574 C C . ALA A 1 199 ? -16.081 11.195 27.624 1.00 36.19 199 ALA A C 1
ATOM 1576 O O . ALA A 1 199 ? -15.819 12.276 27.093 1.00 36.19 199 ALA A O 1
ATOM 1577 N N . VAL A 1 200 ? -15.722 10.914 28.877 1.00 34.88 200 VAL A N 1
ATOM 1578 C CA . VAL A 1 200 ? -14.795 11.739 29.645 1.00 34.88 200 VAL A CA 1
ATOM 1579 C C . VAL A 1 200 ? -13.459 11.680 28.914 1.00 34.88 200 VAL A C 1
ATOM 1581 O O . VAL A 1 200 ? -12.906 10.600 28.711 1.00 34.88 200 VAL A O 1
ATOM 1584 N N . ALA A 1 201 ? -12.968 12.837 28.470 1.00 35.41 201 ALA A N 1
ATOM 1585 C CA . ALA A 1 201 ? -11.709 12.944 27.746 1.00 35.41 201 ALA A CA 1
ATOM 1586 C C . ALA A 1 201 ? -10.571 12.315 28.573 1.00 35.41 201 ALA A C 1
ATOM 1588 O O . ALA A 1 201 ? -10.282 12.809 29.668 1.00 35.41 201 ALA A O 1
ATOM 1589 N N . PRO A 1 202 ? -9.908 11.248 28.093 1.00 36.50 202 PRO A N 1
ATOM 1590 C CA . PRO A 1 202 ? -8.775 10.695 28.809 1.00 36.50 202 PRO A CA 1
ATOM 1591 C C . PRO A 1 202 ? -7.586 11.656 28.700 1.00 36.50 202 PRO A C 1
ATOM 1593 O O . PRO A 1 202 ? -7.315 12.251 27.654 1.00 36.50 202 PRO A O 1
ATOM 1596 N N . ASN A 1 203 ? -6.883 11.812 29.819 1.00 34.66 203 ASN A N 1
ATOM 1597 C CA . ASN A 1 203 ? -5.678 12.623 29.940 1.00 34.66 203 ASN A CA 1
ATOM 1598 C C . ASN A 1 203 ? -4.610 12.218 28.901 1.00 34.66 203 ASN A C 1
ATOM 1600 O O . ASN A 1 203 ? -4.170 11.074 28.866 1.00 34.66 203 ASN A O 1
ATOM 1604 N N . SER A 1 204 ? -4.209 13.197 28.081 1.00 38.72 204 SER A N 1
ATOM 1605 C CA . SER A 1 204 ? -2.912 13.412 27.401 1.00 38.72 204 SER A CA 1
ATOM 1606 C C . SER A 1 204 ? -2.156 12.280 26.670 1.00 38.72 204 SER A C 1
ATOM 1608 O O . SER A 1 204 ? -1.070 12.553 26.155 1.00 38.72 204 SER A O 1
ATOM 1610 N N . ALA A 1 205 ? -2.693 11.069 26.511 1.00 50.06 205 ALA A N 1
ATOM 1611 C CA . ALA A 1 205 ? -2.177 10.079 25.559 1.00 50.06 205 ALA A CA 1
ATOM 1612 C C . ALA A 1 205 ? -2.946 10.172 24.228 1.00 50.06 205 ALA A C 1
ATOM 1614 O O . ALA A 1 205 ? -4.175 10.228 24.221 1.00 50.06 205 ALA A O 1
ATOM 1615 N N . ALA A 1 206 ? -2.243 10.203 23.090 1.00 57.91 206 ALA A N 1
ATOM 1616 C CA . ALA A 1 206 ? -2.884 10.183 21.774 1.00 57.91 206 ALA A CA 1
ATOM 1617 C C . ALA A 1 206 ? -3.649 8.858 21.590 1.00 57.91 206 ALA A C 1
ATOM 1619 O O . ALA A 1 206 ? -3.039 7.815 21.361 1.00 57.91 206 ALA A O 1
ATOM 1620 N N . ILE A 1 207 ? -4.978 8.899 21.716 1.00 71.56 207 ILE A N 1
ATOM 1621 C CA . ILE A 1 207 ? -5.851 7.746 21.464 1.00 71.56 207 ILE A CA 1
ATOM 1622 C C . ILE A 1 207 ? -5.706 7.357 19.989 1.00 71.56 207 ILE A C 1
ATOM 1624 O O . ILE A 1 207 ? -5.833 8.213 19.113 1.00 71.56 207 ILE A O 1
ATOM 1628 N N . ASN A 1 208 ? -5.437 6.079 19.714 1.00 81.69 208 ASN A N 1
ATOM 1629 C CA . ASN A 1 208 ? -5.421 5.556 18.350 1.00 81.69 208 ASN A CA 1
ATOM 1630 C C . ASN A 1 208 ? -6.823 5.690 17.725 1.00 81.69 208 ASN A C 1
ATOM 1632 O O . ASN A 1 208 ? -7.787 5.124 18.234 1.00 81.69 208 ASN A O 1
ATOM 1636 N N . ASP A 1 209 ? -6.938 6.431 16.621 1.00 92.00 209 ASP A N 1
ATOM 1637 C CA . ASP A 1 209 ? -8.192 6.709 15.911 1.00 92.00 209 ASP A CA 1
ATOM 1638 C C . ASP A 1 209 ? -8.577 5.616 14.889 1.00 92.00 209 ASP A C 1
ATOM 1640 O O . ASP A 1 209 ? -9.445 5.839 14.044 1.00 92.00 209 ASP A O 1
ATOM 1644 N N . PHE A 1 210 ? -7.985 4.416 14.991 1.00 96.12 210 PHE A N 1
ATOM 1645 C CA . PHE A 1 210 ? -8.164 3.297 14.058 1.00 96.12 210 PHE A CA 1
ATOM 1646 C C . PHE A 1 210 ? -9.633 2.961 13.735 1.00 96.12 210 PHE A C 1
ATOM 1648 O O . PHE A 1 210 ? -9.991 2.919 12.559 1.00 96.12 210 PHE A O 1
ATOM 1655 N N . GLU A 1 211 ? -10.499 2.739 14.738 1.00 96.94 211 GLU A N 1
ATOM 1656 C CA . GLU A 1 211 ? -11.924 2.407 14.511 1.00 96.94 211 GLU A CA 1
ATOM 1657 C C . GLU A 1 211 ? -12.637 3.522 13.740 1.00 96.94 211 GLU A C 1
ATOM 1659 O O . GLU A 1 211 ? -13.339 3.269 12.756 1.00 96.94 211 GLU A O 1
ATOM 1664 N N . ALA A 1 212 ? -12.435 4.766 14.179 1.00 96.50 212 ALA A N 1
ATOM 1665 C CA . ALA A 1 212 ? -13.080 5.933 13.597 1.00 96.50 212 ALA A CA 1
ATOM 1666 C C . ALA A 1 212 ? -12.650 6.129 12.138 1.00 96.50 212 ALA A C 1
ATOM 1668 O O . ALA A 1 212 ? -13.502 6.317 11.267 1.00 96.50 212 ALA A O 1
ATOM 1669 N N . ASP A 1 213 ? -11.351 6.018 11.857 1.00 97.88 213 ASP A N 1
ATOM 1670 C CA . ASP A 1 213 ? -10.809 6.111 10.505 1.00 97.88 213 ASP A CA 1
ATOM 1671 C C . ASP A 1 213 ? -11.278 4.956 9.612 1.00 97.88 213 ASP A C 1
ATOM 1673 O O . ASP A 1 213 ? -11.639 5.194 8.456 1.00 97.88 213 ASP A O 1
ATOM 1677 N N . LEU A 1 214 ? -11.335 3.723 10.134 1.00 98.56 214 LEU A N 1
ATOM 1678 C CA . LEU A 1 214 ? -11.796 2.548 9.391 1.00 98.56 214 LEU A CA 1
ATOM 1679 C C . LEU A 1 214 ? -13.258 2.711 8.972 1.00 98.56 214 LEU A C 1
ATOM 1681 O O . LEU A 1 214 ? -13.592 2.564 7.794 1.00 98.56 214 LEU A O 1
ATOM 1685 N N . VAL A 1 215 ? -14.132 3.048 9.924 1.00 98.12 215 VAL A N 1
ATOM 1686 C CA . VAL A 1 215 ? -15.565 3.247 9.675 1.00 98.12 215 VAL A CA 1
ATOM 1687 C C . VAL A 1 215 ? -15.791 4.425 8.733 1.00 98.12 215 VAL A C 1
ATOM 1689 O O . VAL A 1 215 ? -16.636 4.334 7.835 1.00 98.12 215 VAL A O 1
ATOM 1692 N N . HIS A 1 216 ? -15.043 5.518 8.902 1.00 97.75 216 HIS A N 1
ATOM 1693 C CA . HIS A 1 216 ? -15.139 6.700 8.047 1.00 97.75 216 HIS A CA 1
ATOM 1694 C C . HIS A 1 216 ? -14.715 6.391 6.606 1.00 97.75 216 HIS A C 1
ATOM 1696 O O . HIS A 1 216 ? -15.453 6.703 5.668 1.00 97.75 216 HIS A O 1
ATOM 1702 N N . TYR A 1 217 ? -13.581 5.709 6.423 1.00 98.69 217 TYR A N 1
ATOM 1703 C CA . TYR A 1 217 ? -13.110 5.263 5.114 1.00 98.69 217 TYR A CA 1
ATOM 1704 C C . TYR A 1 217 ? -14.109 4.302 4.453 1.00 98.69 217 TYR A C 1
ATOM 1706 O O . TYR A 1 217 ? -14.575 4.571 3.345 1.00 98.69 217 TYR A O 1
ATOM 1714 N N . LEU A 1 218 ? -14.514 3.229 5.139 1.00 98.50 218 LEU A N 1
ATOM 1715 C CA . LEU A 1 218 ? -15.457 2.241 4.607 1.00 98.50 218 LEU A CA 1
ATOM 1716 C C . LEU A 1 218 ? -16.796 2.875 4.214 1.00 98.50 218 LEU A C 1
ATOM 1718 O O . LEU A 1 218 ? -17.336 2.597 3.143 1.00 98.50 218 LEU A O 1
ATOM 1722 N N . SER A 1 219 ? -17.310 3.797 5.029 1.00 97.94 219 SER A N 1
ATOM 1723 C CA . SER A 1 219 ? -18.565 4.504 4.741 1.00 97.94 219 SER A CA 1
ATOM 1724 C C . SER A 1 219 ? -18.514 5.335 3.453 1.00 97.94 219 SER A C 1
ATOM 1726 O O . SER A 1 219 ? -19.567 5.641 2.891 1.00 97.94 219 SER A O 1
ATOM 1728 N N . SER A 1 220 ? -17.318 5.686 2.966 1.00 97.75 220 SER A N 1
ATOM 1729 C CA . SER A 1 220 ? -17.121 6.413 1.705 1.00 97.75 220 SER A CA 1
ATOM 1730 C C . SER A 1 220 ? -17.188 5.527 0.449 1.00 97.75 220 SER A C 1
ATOM 1732 O O . SER A 1 220 ? -17.259 6.056 -0.663 1.00 97.75 220 SER A O 1
ATOM 1734 N N . LEU A 1 221 ? -17.195 4.196 0.608 1.00 97.75 221 LEU A N 1
ATOM 1735 C CA . LEU A 1 221 ? -17.213 3.232 -0.501 1.00 97.75 221 LEU A CA 1
ATOM 1736 C C . LEU A 1 221 ? -18.618 2.989 -1.073 1.00 97.75 221 LEU A C 1
ATOM 1738 O O . LEU A 1 221 ? -18.751 2.496 -2.190 1.00 97.75 221 LEU A O 1
ATOM 1742 N N . GLY A 1 222 ? -19.673 3.347 -0.336 1.00 95.94 222 GLY A N 1
ATOM 1743 C CA . GLY A 1 222 ? -21.057 3.249 -0.799 1.00 95.94 222 GLY A CA 1
ATOM 1744 C C . GLY A 1 222 ? -22.047 2.867 0.300 1.00 95.94 222 GLY A C 1
ATOM 1745 O O . GLY A 1 222 ? -21.671 2.483 1.407 1.00 95.94 222 GLY A O 1
ATOM 1746 N N . ALA A 1 223 ? -23.343 2.954 -0.012 1.00 96.94 223 ALA A N 1
ATOM 1747 C CA . ALA A 1 223 ? -24.417 2.738 0.962 1.00 96.94 223 ALA A CA 1
ATOM 1748 C C . ALA A 1 223 ? -24.411 1.326 1.574 1.00 96.94 223 ALA A C 1
ATOM 1750 O O . ALA A 1 223 ? -24.575 1.194 2.784 1.00 96.94 223 ALA A O 1
ATOM 1751 N N . GLN A 1 224 ? -24.169 0.287 0.766 1.00 96.94 224 GLN A N 1
ATOM 1752 C CA . GLN A 1 224 ? -24.115 -1.102 1.246 1.00 96.94 224 GLN A CA 1
ATOM 1753 C C . GLN A 1 224 ? -22.948 -1.329 2.213 1.00 96.94 224 GLN A C 1
ATOM 1755 O O . GLN A 1 224 ? -23.119 -1.930 3.271 1.00 96.94 224 GLN A O 1
ATOM 1760 N N . VAL A 1 225 ? -21.778 -0.758 1.910 1.00 97.94 225 VAL A N 1
ATOM 1761 C CA . VAL A 1 225 ? -20.613 -0.819 2.802 1.00 97.94 225 VAL A CA 1
ATOM 1762 C C . VAL A 1 225 ? -20.869 -0.037 4.092 1.00 97.94 225 VAL A C 1
ATOM 1764 O O . VAL A 1 225 ? -20.583 -0.524 5.181 1.00 97.94 225 VAL A O 1
ATOM 1767 N N . LYS A 1 226 ? -21.497 1.139 4.006 1.00 97.44 226 LYS A N 1
ATOM 1768 C CA . LYS A 1 226 ? -21.905 1.910 5.189 1.00 97.44 226 LYS A CA 1
ATOM 1769 C C . LYS A 1 226 ? -22.877 1.136 6.090 1.00 97.44 226 LYS A C 1
ATOM 1771 O O . LYS A 1 226 ? -22.838 1.294 7.309 1.00 97.44 226 LYS A O 1
ATOM 1776 N N . ILE A 1 227 ? -23.760 0.312 5.519 1.00 97.62 227 ILE A N 1
ATOM 1777 C CA . ILE A 1 227 ? -24.635 -0.584 6.292 1.00 97.62 227 ILE A CA 1
ATOM 1778 C C . ILE A 1 227 ? -23.803 -1.675 6.971 1.00 97.62 227 ILE A C 1
ATOM 1780 O O . ILE A 1 227 ? -23.974 -1.886 8.169 1.00 97.62 227 ILE A O 1
ATOM 1784 N N . PHE A 1 228 ? -22.866 -2.299 6.250 1.00 97.25 228 PHE A N 1
ATOM 1785 C CA . PHE A 1 228 ? -21.938 -3.285 6.813 1.00 97.25 228 PHE A CA 1
ATOM 1786 C C . PHE A 1 228 ? -21.151 -2.737 8.014 1.00 97.25 228 PHE A C 1
ATOM 1788 O O . PHE A 1 228 ? -21.015 -3.431 9.018 1.00 97.25 228 PHE A O 1
ATOM 1795 N N . CYS A 1 229 ? -20.735 -1.464 7.988 1.00 97.06 229 CYS A N 1
ATOM 1796 C CA . CYS A 1 229 ? -20.045 -0.821 9.114 1.00 97.06 229 CYS A CA 1
ATOM 1797 C C . CYS A 1 229 ? -20.828 -0.841 10.438 1.00 97.06 229 CYS A C 1
ATOM 1799 O O . CYS A 1 229 ? -20.225 -0.669 11.495 1.00 97.06 229 CYS A O 1
ATOM 1801 N N . ARG A 1 230 ? -22.157 -1.038 10.423 1.00 95.88 230 ARG A N 1
ATOM 1802 C CA . ARG A 1 230 ? -22.949 -1.149 11.660 1.00 95.88 230 ARG A CA 1
ATOM 1803 C C . ARG A 1 230 ? -22.555 -2.371 12.487 1.00 95.88 230 ARG A C 1
ATOM 1805 O O . ARG A 1 230 ? -22.587 -2.283 13.709 1.00 95.88 230 ARG A O 1
ATOM 1812 N N . GLU A 1 231 ? -22.139 -3.456 11.836 1.00 95.50 231 GLU A N 1
ATOM 1813 C CA . GLU A 1 231 ? -21.662 -4.669 12.509 1.00 95.50 231 GLU A CA 1
ATOM 1814 C C . GLU A 1 231 ? -20.345 -4.429 13.254 1.00 95.50 231 GLU A C 1
ATOM 1816 O O . GLU A 1 231 ? -20.120 -5.019 14.308 1.00 95.50 231 GLU A O 1
ATOM 1821 N N . LEU A 1 232 ? -19.496 -3.522 12.752 1.00 96.31 232 LEU A N 1
ATOM 1822 C CA . LEU A 1 232 ? -18.179 -3.254 13.340 1.00 96.31 232 LEU A CA 1
ATOM 1823 C C . LEU A 1 232 ? -18.270 -2.684 14.758 1.00 96.31 232 LEU A C 1
ATOM 1825 O O . LEU A 1 232 ? -17.383 -2.929 15.565 1.00 96.31 232 LEU A O 1
ATOM 1829 N N . LYS A 1 233 ? -19.378 -2.014 15.103 1.00 93.81 233 LYS A N 1
ATOM 1830 C CA . LYS A 1 233 ? -19.603 -1.443 16.442 1.00 93.81 233 LYS A CA 1
ATOM 1831 C C . LYS A 1 233 ? -19.544 -2.473 17.574 1.00 93.81 233 LYS A C 1
ATOM 1833 O O . LYS A 1 233 ? -19.353 -2.086 18.723 1.00 93.81 233 LYS A O 1
ATOM 1838 N N . ARG A 1 234 ? -19.742 -3.757 17.254 1.00 94.94 234 ARG A N 1
ATOM 1839 C CA . ARG A 1 234 ? -19.729 -4.879 18.202 1.00 94.94 234 ARG A CA 1
ATOM 1840 C C . ARG A 1 234 ? -18.323 -5.261 18.666 1.00 94.94 234 ARG A C 1
ATOM 1842 O O . ARG A 1 234 ? -18.219 -5.976 19.655 1.00 94.94 234 ARG A O 1
ATOM 1849 N N . PHE A 1 235 ? -17.276 -4.835 17.961 1.00 96.50 235 PHE A N 1
ATOM 1850 C CA . PHE A 1 235 ? -15.902 -5.292 18.183 1.00 96.50 235 PHE A CA 1
ATOM 1851 C C . PHE A 1 235 ? -15.023 -4.202 18.786 1.00 96.50 235 PHE A C 1
ATOM 1853 O O . PHE A 1 235 ? -15.189 -3.026 18.470 1.00 96.50 235 PHE A O 1
ATOM 1860 N N . ASP A 1 236 ? -14.095 -4.591 19.655 1.00 95.25 236 ASP A N 1
ATOM 1861 C CA . ASP A 1 236 ? -13.151 -3.682 20.296 1.00 95.25 236 ASP A CA 1
ATOM 1862 C C . ASP A 1 236 ? -11.868 -3.525 19.469 1.00 95.25 236 ASP A C 1
ATOM 1864 O O . ASP A 1 236 ? -11.069 -4.453 19.335 1.00 95.25 236 ASP A O 1
ATOM 1868 N N . PHE A 1 237 ? -11.655 -2.317 18.947 1.00 95.06 237 PHE A N 1
ATOM 1869 C CA . PHE A 1 237 ? -10.473 -1.943 18.169 1.00 95.06 237 PHE A CA 1
ATOM 1870 C C . PHE A 1 237 ? -9.364 -1.284 19.006 1.00 95.06 237 PHE A C 1
ATOM 1872 O O . PHE A 1 237 ? -8.341 -0.884 18.449 1.00 95.06 237 PHE A O 1
ATOM 1879 N N . SER A 1 238 ? -9.524 -1.174 20.331 1.00 91.56 238 SER A N 1
ATOM 1880 C CA . SER A 1 238 ? -8.546 -0.549 21.240 1.00 91.56 238 SER A CA 1
ATOM 1881 C C . SER A 1 238 ? -7.159 -1.212 21.202 1.00 91.56 238 SER A C 1
ATOM 1883 O O . SER A 1 238 ? -6.134 -0.593 21.510 1.00 91.56 238 SER A O 1
ATOM 1885 N N . SER A 1 239 ? -7.101 -2.473 20.768 1.00 91.06 239 SER A N 1
ATOM 1886 C CA . SER A 1 239 ? -5.869 -3.240 20.595 1.00 91.06 239 SER A CA 1
ATOM 1887 C C . SER A 1 239 ? -5.086 -2.885 19.325 1.00 91.06 239 SER A C 1
ATOM 1889 O O . SER A 1 239 ? -3.990 -3.411 19.137 1.00 91.06 239 SER A O 1
ATOM 1891 N N . ALA A 1 240 ? -5.580 -2.002 18.451 1.00 92.81 240 ALA A N 1
ATOM 1892 C CA . ALA A 1 240 ? -4.864 -1.610 17.238 1.00 92.81 240 ALA A CA 1
ATOM 1893 C C . ALA A 1 240 ? -3.513 -0.943 17.569 1.00 92.81 240 ALA A C 1
ATOM 1895 O O . ALA A 1 240 ? -3.439 0.004 18.359 1.00 92.81 240 ALA A O 1
ATOM 1896 N N . ARG A 1 241 ? -2.434 -1.423 16.937 1.00 91.44 241 ARG A N 1
ATOM 1897 C CA . ARG A 1 241 ? -1.050 -0.914 17.106 1.00 91.44 241 ARG A CA 1
ATOM 1898 C C . ARG A 1 241 ? -0.495 -0.216 15.859 1.00 91.44 241 ARG A C 1
ATOM 1900 O O . ARG A 1 241 ? 0.699 0.046 15.756 1.00 91.44 241 ARG A O 1
ATOM 1907 N N . VAL A 1 242 ? -1.370 0.103 14.910 1.00 95.12 242 VAL A N 1
ATOM 1908 C CA . VAL A 1 242 ? -1.068 0.863 13.689 1.00 95.12 242 VAL A CA 1
ATOM 1909 C C . VAL A 1 242 ? -2.072 1.999 13.522 1.00 95.12 242 VAL A C 1
ATOM 1911 O O . VAL A 1 242 ? -3.173 1.935 14.071 1.00 95.12 242 VAL A O 1
ATOM 1914 N N . ALA A 1 243 ? -1.709 3.016 12.743 1.00 97.38 243 ALA A N 1
ATOM 1915 C CA . ALA A 1 243 ? -2.629 4.072 12.317 1.00 97.38 243 ALA A CA 1
ATOM 1916 C C . ALA A 1 243 ? -3.036 3.891 10.850 1.00 97.38 243 ALA A C 1
ATOM 1918 O O . ALA A 1 243 ? -2.232 3.447 10.029 1.00 97.38 243 ALA A O 1
ATOM 1919 N N . LEU A 1 244 ? -4.265 4.271 10.497 1.00 98.56 244 LEU A N 1
ATOM 1920 C CA . LEU A 1 244 ? -4.731 4.224 9.111 1.00 98.56 244 LEU A CA 1
ATOM 1921 C C . LEU A 1 244 ? -4.298 5.461 8.314 1.00 98.56 244 LEU A C 1
ATOM 1923 O O . LEU A 1 244 ? -4.339 6.602 8.786 1.00 98.56 244 LEU A O 1
ATOM 1927 N N . VAL A 1 245 ? -3.936 5.221 7.053 1.00 98.75 245 VAL A N 1
ATOM 1928 C CA . VAL A 1 245 ? -3.603 6.251 6.059 1.00 98.75 245 VAL A CA 1
ATOM 1929 C C . VAL A 1 245 ? -4.533 6.101 4.846 1.00 98.75 245 VAL A C 1
ATOM 1931 O O . VAL A 1 245 ? -4.148 5.499 3.840 1.00 98.75 245 VAL A O 1
ATOM 1934 N N . PRO A 1 246 ? -5.788 6.581 4.935 1.00 98.69 246 PRO A N 1
ATOM 1935 C CA . PRO A 1 246 ? -6.740 6.504 3.832 1.00 98.69 246 PRO A CA 1
ATOM 1936 C C . PRO A 1 246 ? -6.534 7.614 2.792 1.00 98.69 246 PRO A C 1
ATOM 1938 O O . PRO A 1 246 ? -6.129 8.730 3.112 1.00 98.69 246 PRO A O 1
ATOM 1941 N N . SER A 1 247 ? -6.941 7.348 1.555 1.00 98.88 247 SER A N 1
ATOM 1942 C CA . SER A 1 247 ? -7.233 8.362 0.538 1.00 98.88 247 SER A CA 1
ATOM 1943 C C . SER A 1 247 ? -8.640 8.145 0.003 1.00 98.88 247 SER A C 1
ATOM 1945 O O . SER A 1 247 ? -9.019 7.019 -0.308 1.00 98.88 247 SER A O 1
ATOM 1947 N N . VAL A 1 248 ? -9.413 9.227 -0.109 1.00 98.62 248 VAL A N 1
ATOM 1948 C CA . VAL A 1 248 ? -10.779 9.219 -0.654 1.00 98.62 248 VAL A CA 1
ATOM 1949 C C . VAL A 1 248 ? -10.881 10.290 -1.745 1.00 98.62 248 VAL A C 1
ATOM 1951 O O . VAL A 1 248 ? -10.500 11.439 -1.483 1.00 98.62 248 VAL A O 1
ATOM 1954 N N . PRO A 1 249 ? -11.392 9.971 -2.951 1.00 98.50 249 PRO A N 1
ATOM 1955 C CA . PRO A 1 249 ? -11.570 10.939 -4.026 1.00 98.50 249 PRO A CA 1
ATOM 1956 C C . PRO A 1 249 ? -12.430 12.128 -3.600 1.00 98.50 249 PRO A C 1
ATOM 1958 O O . PRO A 1 249 ? -13.508 11.963 -3.031 1.00 98.50 249 PRO A O 1
ATOM 1961 N N . GLY A 1 250 ? -11.980 13.339 -3.915 1.00 98.31 250 GLY A N 1
ATOM 1962 C CA . GLY A 1 250 ? -12.734 14.544 -3.603 1.00 98.31 250 GLY A CA 1
ATOM 1963 C C . GLY A 1 250 ? -11.888 15.803 -3.514 1.00 98.31 250 GLY A C 1
ATOM 1964 O O . GLY A 1 250 ? -10.681 15.804 -3.761 1.00 98.31 250 GLY A O 1
ATOM 1965 N N . TYR A 1 251 ? -12.571 16.887 -3.155 1.00 98.31 251 TYR A N 1
ATOM 1966 C CA . TYR A 1 251 ? -11.997 18.199 -2.890 1.00 98.31 251 TYR A CA 1
ATOM 1967 C C . TYR A 1 251 ? -12.206 18.539 -1.415 1.00 98.31 251 TYR A C 1
ATOM 1969 O O . TYR A 1 251 ? -13.238 19.091 -1.032 1.00 98.31 251 TYR A O 1
ATOM 1977 N N . HIS A 1 252 ? -11.226 18.197 -0.591 1.00 98.31 252 HIS A N 1
ATOM 1978 C CA . HIS A 1 252 ? -11.287 18.343 0.862 1.00 98.31 252 HIS A CA 1
ATOM 1979 C C . HIS A 1 252 ? -10.869 19.757 1.278 1.00 98.31 252 HIS A C 1
ATOM 1981 O O . HIS A 1 252 ? -10.029 20.378 0.621 1.00 98.31 252 HIS A O 1
ATOM 1987 N N . LYS A 1 253 ? -11.461 20.293 2.349 1.00 98.25 253 LYS A N 1
ATOM 1988 C CA . LYS A 1 253 ? -11.214 21.663 2.836 1.00 98.25 253 LYS A CA 1
ATOM 1989 C C . LYS A 1 253 ? -11.129 21.696 4.359 1.00 98.25 253 LYS A C 1
ATOM 1991 O O . LYS A 1 253 ? -11.694 20.841 5.035 1.00 98.25 253 LYS A O 1
ATOM 1996 N N . GLY A 1 254 ? -10.457 22.711 4.900 1.00 97.00 254 GLY A N 1
ATOM 1997 C CA . GLY A 1 254 ? -10.328 22.888 6.347 1.00 97.00 254 GLY A CA 1
ATOM 1998 C C . GLY A 1 254 ? -9.743 21.645 7.023 1.00 97.00 254 GLY A C 1
ATOM 1999 O O . GLY A 1 254 ? -8.803 21.039 6.512 1.00 97.00 254 GLY A O 1
ATOM 2000 N N . LYS A 1 255 ? -10.329 21.232 8.152 1.00 94.94 255 LYS A N 1
ATOM 2001 C CA . LYS A 1 255 ? -9.855 20.071 8.927 1.00 94.94 255 LYS A CA 1
ATOM 2002 C C . LYS A 1 255 ? -9.986 18.735 8.180 1.00 94.94 255 LYS A C 1
ATOM 2004 O O . LYS A 1 255 ? -9.274 17.793 8.514 1.00 94.94 255 LYS A O 1
ATOM 2009 N N . ASP A 1 256 ? -10.847 18.645 7.162 1.00 96.25 256 ASP A N 1
ATOM 2010 C CA . ASP A 1 256 ? -11.017 17.411 6.382 1.00 96.25 256 ASP A CA 1
ATOM 2011 C C . ASP A 1 256 ? -9.812 17.105 5.489 1.00 96.25 256 ASP A C 1
ATOM 2013 O O . ASP A 1 256 ? -9.616 15.957 5.100 1.00 96.25 256 ASP A O 1
ATOM 2017 N N . MET A 1 257 ? -8.973 18.102 5.186 1.00 97.75 257 MET A N 1
ATOM 2018 C CA . MET A 1 257 ? -7.758 17.899 4.392 1.00 97.75 257 MET A CA 1
ATOM 2019 C C . MET A 1 257 ? -6.800 16.907 5.066 1.00 97.75 257 MET A C 1
ATOM 2021 O O . MET A 1 257 ? -6.223 16.058 4.396 1.00 97.75 257 MET A O 1
ATOM 2025 N N . GLU A 1 258 ? -6.673 16.970 6.393 1.00 97.19 258 GLU A N 1
ATOM 2026 C CA . GLU A 1 258 ? -5.767 16.123 7.179 1.00 97.19 258 GLU A CA 1
ATOM 2027 C C . GLU A 1 258 ? -6.332 14.724 7.481 1.00 97.19 258 GLU A C 1
ATOM 2029 O O . GLU A 1 258 ? -5.703 13.939 8.193 1.00 97.19 258 GLU A O 1
ATOM 2034 N N . LYS A 1 259 ? -7.523 14.392 6.967 1.00 97.81 259 LYS A N 1
ATOM 2035 C CA . LYS A 1 259 ? -8.075 13.033 7.062 1.00 97.81 259 LYS A CA 1
ATOM 2036 C C . LYS A 1 259 ? -7.439 12.080 6.058 1.00 97.81 259 LYS A C 1
ATOM 2038 O O . LYS A 1 259 ? -7.497 10.877 6.275 1.00 97.81 259 LYS A O 1
ATOM 2043 N N . TYR A 1 260 ? -6.840 12.597 4.981 1.00 98.56 260 TYR A N 1
ATOM 2044 C CA . TYR A 1 260 ? -6.460 11.771 3.840 1.00 98.56 260 TYR A CA 1
ATOM 2045 C C . TYR A 1 260 ? -5.057 12.036 3.292 1.00 98.56 260 TYR A C 1
ATOM 2047 O O . TYR A 1 260 ? -4.471 13.102 3.502 1.00 98.56 260 TYR A O 1
ATOM 2055 N N . GLY A 1 261 ? -4.551 11.075 2.517 1.00 98.69 261 GLY A N 1
ATOM 2056 C CA . GLY A 1 261 ? -3.362 11.224 1.685 1.00 98.69 261 GLY A CA 1
ATOM 2057 C C . GLY A 1 261 ? -2.122 11.655 2.469 1.00 98.69 261 GLY A C 1
ATOM 2058 O O . GLY A 1 261 ? -1.932 11.298 3.633 1.00 98.69 261 GLY A O 1
ATOM 2059 N N . HIS A 1 262 ? -1.254 12.454 1.845 1.00 98.62 262 HIS A N 1
ATOM 2060 C CA . HIS A 1 262 ? 0.005 12.843 2.492 1.00 98.62 262 HIS A CA 1
ATOM 2061 C C . HIS A 1 262 ? -0.218 13.830 3.652 1.00 98.62 262 HIS A C 1
ATOM 2063 O O . HIS A 1 262 ? 0.638 13.972 4.528 1.00 98.62 262 HIS A O 1
ATOM 2069 N N . LEU A 1 263 ? -1.361 14.521 3.710 1.00 98.38 263 LEU A N 1
ATOM 2070 C CA . LEU A 1 263 ? -1.700 15.385 4.844 1.00 98.38 263 LEU A CA 1
ATOM 2071 C C . LEU A 1 263 ? -2.115 14.577 6.079 1.00 98.38 263 LEU A C 1
ATOM 2073 O O . LEU A 1 263 ? -1.811 15.001 7.193 1.00 98.38 263 LEU A O 1
ATOM 2077 N N . ARG A 1 264 ? -2.706 13.386 5.903 1.00 98.38 264 ARG A N 1
ATOM 2078 C CA . ARG A 1 264 ? -2.918 12.442 7.010 1.00 98.38 264 ARG A CA 1
ATOM 2079 C C . ARG A 1 264 ? -1.598 11.997 7.626 1.00 98.38 264 ARG A C 1
ATOM 2081 O O . ARG A 1 264 ? -1.475 12.024 8.845 1.00 98.38 264 ARG A O 1
ATOM 2088 N N . VAL A 1 265 ? -0.595 11.674 6.807 1.00 98.44 265 VAL A N 1
ATOM 2089 C CA . VAL A 1 265 ? 0.748 11.320 7.307 1.00 98.44 265 VAL A CA 1
ATOM 2090 C C . VAL A 1 265 ? 1.343 12.470 8.121 1.00 98.44 265 VAL A C 1
ATOM 2092 O O . VAL A 1 265 ? 1.779 12.266 9.249 1.00 98.44 265 VAL A O 1
ATOM 2095 N N . ARG A 1 266 ? 1.270 13.704 7.607 1.00 97.00 266 ARG A N 1
ATOM 2096 C CA . ARG A 1 266 ? 1.721 14.907 8.327 1.00 97.00 266 ARG A CA 1
ATOM 2097 C C . ARG A 1 266 ? 1.039 15.054 9.690 1.00 97.00 266 ARG A C 1
ATOM 2099 O O . ARG A 1 266 ? 1.707 15.322 10.689 1.00 97.00 266 ARG A O 1
ATOM 2106 N N . LYS A 1 267 ? -0.285 14.872 9.734 1.00 96.31 267 LYS A N 1
ATOM 2107 C CA . LYS A 1 267 ? -1.071 14.921 10.972 1.00 96.31 267 LYS A CA 1
ATOM 2108 C C . LYS A 1 267 ? -0.643 13.829 11.950 1.00 96.31 267 LYS A C 1
ATOM 2110 O O . LYS A 1 267 ? -0.458 14.139 13.121 1.00 96.31 267 LYS A O 1
ATOM 2115 N N . LEU A 1 268 ? -0.450 12.596 11.481 1.00 96.62 268 LEU A N 1
ATOM 2116 C CA . LEU A 1 268 ? -0.003 11.466 12.300 1.00 96.62 268 LEU A CA 1
ATOM 2117 C C . LEU A 1 268 ? 1.377 11.713 12.912 1.00 96.62 268 LEU A C 1
ATOM 2119 O O . LEU A 1 268 ? 1.534 11.594 14.123 1.00 96.62 268 LEU A O 1
ATOM 2123 N N . LEU A 1 269 ? 2.354 12.146 12.109 1.00 95.56 269 LEU A N 1
ATOM 2124 C CA . LEU A 1 269 ? 3.700 12.454 12.602 1.00 95.56 269 LEU A CA 1
ATOM 2125 C C . LEU A 1 269 ? 3.679 13.537 13.692 1.00 95.56 269 LEU A C 1
ATOM 2127 O O . LEU A 1 269 ? 4.402 13.432 14.680 1.00 95.56 269 LEU A O 1
ATOM 2131 N N . LYS A 1 270 ? 2.814 14.550 13.549 1.00 93.75 270 LYS A N 1
ATOM 2132 C CA . LYS A 1 270 ? 2.610 15.584 14.574 1.00 93.75 270 LYS A CA 1
ATOM 2133 C C . LYS A 1 270 ? 1.895 15.041 15.815 1.00 93.75 270 LYS A C 1
ATOM 2135 O O . LYS A 1 270 ? 2.317 15.333 16.929 1.00 93.75 270 LYS A O 1
ATOM 2140 N N . MET A 1 271 ? 0.818 14.279 15.629 1.00 92.62 271 MET A N 1
ATOM 2141 C CA . MET A 1 271 ? -0.005 13.715 16.705 1.00 92.62 271 MET A CA 1
ATOM 2142 C C . MET A 1 271 ? 0.810 12.794 17.616 1.00 92.62 271 MET A C 1
ATOM 2144 O O . MET A 1 271 ? 0.716 12.902 18.835 1.00 92.62 271 MET A O 1
ATOM 2148 N N . TYR A 1 272 ? 1.653 11.946 17.026 1.00 91.88 272 TYR A N 1
ATOM 2149 C CA . TYR A 1 272 ? 2.533 11.029 17.750 1.00 91.88 272 TYR A CA 1
ATOM 2150 C C . TYR A 1 272 ? 3.901 11.632 18.085 1.00 91.88 272 TYR A C 1
ATOM 2152 O O . TYR A 1 272 ? 4.786 10.912 18.537 1.00 91.88 272 TYR A O 1
ATOM 2160 N N . GLN A 1 273 ? 4.072 12.948 17.899 1.00 91.75 273 GLN A N 1
ATOM 2161 C CA . GLN A 1 273 ? 5.279 13.695 18.276 1.00 91.75 273 GLN A CA 1
ATOM 2162 C C . GLN A 1 273 ? 6.567 13.048 17.745 1.00 91.75 273 GLN A C 1
ATOM 2164 O O . GLN A 1 273 ? 7.583 12.978 18.437 1.00 91.75 273 GLN A O 1
ATOM 2169 N N . VAL A 1 274 ? 6.523 12.554 16.505 1.00 91.38 274 VAL A N 1
ATOM 2170 C CA . VAL A 1 274 ? 7.687 11.941 15.870 1.00 91.38 274 VAL A CA 1
ATOM 2171 C C . VAL A 1 274 ? 8.778 13.009 15.727 1.00 91.38 274 VAL A C 1
ATOM 2173 O O . VAL A 1 274 ? 8.508 14.058 15.130 1.00 91.38 274 VAL A O 1
ATOM 2176 N N . PRO A 1 275 ? 10.003 12.778 16.242 1.00 89.25 275 PRO A N 1
ATOM 2177 C CA . PRO A 1 275 ? 11.044 13.797 16.244 1.00 89.25 275 PRO A CA 1
ATOM 2178 C C . PRO A 1 275 ? 11.361 14.316 14.834 1.00 89.25 275 PRO A C 1
ATOM 2180 O O . PRO A 1 275 ? 11.421 13.527 13.884 1.00 89.25 275 PRO A O 1
ATOM 2183 N N . PRO A 1 276 ? 11.585 15.627 14.657 1.00 87.62 276 PRO A N 1
ATOM 2184 C CA . PRO A 1 276 ? 12.118 16.146 13.408 1.00 87.62 276 PRO A CA 1
ATOM 2185 C C . PRO A 1 276 ? 13.580 15.705 13.265 1.00 87.62 276 PRO A C 1
ATOM 2187 O O . PRO A 1 276 ? 14.397 15.942 14.153 1.00 87.62 276 PRO A O 1
ATOM 2190 N N . THR A 1 277 ? 13.914 15.059 12.151 1.00 87.88 277 THR A N 1
ATOM 2191 C CA . THR A 1 277 ? 15.265 14.564 11.853 1.00 87.88 277 THR A CA 1
ATOM 2192 C C . THR A 1 277 ? 15.614 14.848 10.394 1.00 87.88 277 THR A C 1
ATOM 2194 O O . THR A 1 277 ? 14.730 15.035 9.552 1.00 87.88 277 THR A O 1
ATOM 2197 N N . ASP A 1 278 ? 16.909 14.846 10.074 1.00 85.75 278 ASP A N 1
ATOM 2198 C CA . ASP A 1 278 ? 17.385 14.913 8.688 1.00 85.75 278 ASP A CA 1
ATOM 2199 C C . ASP A 1 278 ? 17.397 13.547 7.986 1.00 85.75 278 ASP A C 1
ATOM 2201 O O . ASP A 1 278 ? 17.778 13.474 6.810 1.00 85.75 278 ASP A O 1
ATOM 2205 N N . ASN A 1 279 ? 16.920 12.503 8.675 1.00 92.31 279 ASN A N 1
ATOM 2206 C CA . ASN A 1 279 ? 16.862 11.126 8.200 1.00 92.31 279 ASN A CA 1
ATOM 2207 C C . ASN A 1 279 ? 16.211 11.031 6.807 1.00 92.31 279 ASN A C 1
ATOM 2209 O O . ASN A 1 279 ? 15.222 11.731 6.536 1.00 92.31 279 ASN A O 1
ATOM 2213 N N . PRO A 1 280 ? 16.748 10.202 5.895 1.00 93.50 280 PRO A N 1
ATOM 2214 C CA . PRO A 1 280 ? 16.257 10.161 4.527 1.00 93.50 280 PRO A CA 1
ATOM 2215 C C . PRO A 1 280 ? 14.887 9.492 4.399 1.00 93.50 280 PRO A C 1
ATOM 2217 O O . PRO A 1 280 ? 14.533 8.589 5.159 1.00 93.50 280 PRO A O 1
ATOM 2220 N N . LEU A 1 281 ? 14.139 9.909 3.376 1.00 96.12 281 LEU A N 1
ATOM 2221 C CA . LEU A 1 281 ? 12.868 9.306 2.984 1.00 96.12 281 LEU A CA 1
ATOM 2222 C C . LEU A 1 281 ? 13.093 8.192 1.953 1.00 96.12 281 LEU A C 1
ATOM 2224 O O . LEU A 1 281 ? 13.717 8.423 0.918 1.00 96.12 281 LEU A O 1
ATOM 2228 N N . ILE A 1 282 ? 12.521 7.016 2.194 1.00 97.69 282 ILE A N 1
ATOM 2229 C CA . ILE A 1 282 ? 12.399 5.919 1.230 1.00 97.69 282 ILE A CA 1
ATOM 2230 C C . ILE A 1 282 ? 10.997 5.947 0.628 1.00 97.69 282 ILE A C 1
ATOM 2232 O O . ILE A 1 282 ? 9.998 6.042 1.340 1.00 97.69 282 ILE A O 1
ATOM 2236 N N . CYS A 1 283 ? 10.928 5.837 -0.694 1.00 98.31 283 CYS A N 1
ATOM 2237 C CA . CYS A 1 283 ? 9.713 5.637 -1.470 1.00 98.31 283 CYS A CA 1
ATOM 2238 C C . CYS A 1 283 ? 9.901 4.390 -2.340 1.00 98.31 283 CYS A C 1
ATOM 2240 O O . CYS A 1 283 ? 10.618 4.437 -3.338 1.00 98.31 283 CYS A O 1
ATOM 2242 N N . GLN A 1 284 ? 9.252 3.287 -1.981 1.00 98.62 284 GLN A N 1
ATOM 2243 C CA . GLN A 1 284 ? 9.194 2.064 -2.778 1.00 98.62 284 GLN A CA 1
ATOM 2244 C C . GLN A 1 284 ? 7.761 1.884 -3.276 1.00 98.62 284 GLN A C 1
ATOM 2246 O O . GLN A 1 284 ? 6.807 1.980 -2.508 1.00 98.62 284 GLN A O 1
ATOM 2251 N N . PHE A 1 285 ? 7.591 1.667 -4.575 1.00 98.50 285 PHE A N 1
ATOM 2252 C CA . PHE A 1 285 ? 6.272 1.530 -5.186 1.00 98.50 285 PHE A CA 1
ATOM 2253 C C . PHE A 1 285 ? 6.357 0.743 -6.499 1.00 98.50 285 PHE A C 1
ATOM 2255 O O . PHE A 1 285 ? 7.449 0.412 -6.953 1.00 98.50 285 PHE A O 1
ATOM 2262 N N . SER A 1 286 ? 5.207 0.441 -7.109 1.00 97.88 286 SER A N 1
ATOM 2263 C CA . SER A 1 286 ? 5.135 -0.347 -8.348 1.00 97.88 286 SER A CA 1
ATOM 2264 C C . SER A 1 286 ? 4.538 0.423 -9.529 1.00 97.88 286 SER A C 1
ATOM 2266 O O . SER A 1 286 ? 4.422 -0.108 -10.618 1.00 97.88 286 SER A O 1
ATOM 2268 N N . SER A 1 287 ? 4.147 1.685 -9.368 1.00 97.56 287 SER A N 1
ATOM 2269 C CA . SER A 1 287 ? 3.731 2.535 -10.486 1.00 97.56 287 SER A CA 1
ATOM 2270 C C . SER A 1 287 ? 4.127 3.982 -10.267 1.00 97.56 287 SER A C 1
ATOM 2272 O O . SER A 1 287 ? 4.063 4.488 -9.146 1.00 97.56 287 SER A O 1
ATOM 2274 N N . MET A 1 288 ? 4.492 4.667 -11.348 1.00 93.56 288 MET A N 1
ATOM 2275 C CA . MET A 1 288 ? 4.905 6.063 -11.297 1.00 93.56 288 MET A CA 1
ATOM 2276 C C . MET A 1 288 ? 3.977 6.945 -12.132 1.00 93.56 288 MET A C 1
ATOM 2278 O O . MET A 1 288 ? 3.875 6.808 -13.357 1.00 93.56 288 MET A O 1
ATOM 2282 N N . GLY A 1 289 ? 3.305 7.881 -11.458 1.00 88.81 289 GLY A N 1
ATOM 2283 C CA . GLY A 1 289 ? 2.534 8.928 -12.123 1.00 88.81 289 GLY A CA 1
ATOM 2284 C C . GLY A 1 289 ? 3.431 9.995 -12.761 1.00 88.81 289 GLY A C 1
ATOM 2285 O O . GLY A 1 289 ? 4.653 9.955 -12.659 1.00 88.81 289 GLY A O 1
ATOM 2286 N N . SER A 1 290 ? 2.825 11.007 -13.388 1.00 89.81 290 SER A N 1
ATOM 2287 C CA . SER A 1 290 ? 3.586 12.180 -13.842 1.00 89.81 290 SER A CA 1
ATOM 2288 C C . SER A 1 290 ? 3.913 13.080 -12.647 1.00 89.81 290 SER A C 1
ATOM 2290 O O . SER A 1 290 ? 3.063 13.834 -12.161 1.00 89.81 290 SER A O 1
ATOM 2292 N N . LEU A 1 291 ? 5.144 12.960 -12.154 1.00 92.44 291 LEU A N 1
ATOM 2293 C CA . LEU A 1 291 ? 5.669 13.713 -11.014 1.00 92.44 291 LEU A CA 1
ATOM 2294 C C . LEU A 1 291 ? 6.285 15.036 -11.462 1.00 92.44 291 LEU A C 1
ATOM 2296 O O . LEU A 1 291 ? 6.888 15.112 -12.525 1.00 92.44 291 LEU A O 1
ATOM 2300 N N . ASP A 1 292 ? 6.165 16.082 -10.659 1.00 92.62 292 ASP A N 1
ATOM 2301 C CA . ASP A 1 292 ? 6.914 17.325 -10.843 1.00 92.62 292 ASP A CA 1
ATOM 2302 C C . ASP A 1 292 ? 7.689 17.651 -9.567 1.00 92.62 292 ASP A C 1
ATOM 2304 O O . ASP A 1 292 ? 7.317 17.215 -8.476 1.00 92.62 292 ASP A O 1
ATOM 2308 N N . GLU A 1 293 ? 8.787 18.388 -9.725 1.00 93.19 293 GLU A N 1
ATOM 2309 C CA . GLU A 1 293 ? 9.703 18.725 -8.632 1.00 93.19 293 GLU A CA 1
ATOM 2310 C C . GLU A 1 293 ? 9.002 19.504 -7.516 1.00 93.19 293 GLU A C 1
ATOM 2312 O O . GLU A 1 293 ? 9.201 19.216 -6.338 1.00 93.19 293 GLU A O 1
ATOM 2317 N N . LYS A 1 294 ? 8.103 20.429 -7.878 1.00 92.75 294 LYS A N 1
ATOM 2318 C CA . LYS A 1 294 ? 7.367 21.262 -6.921 1.00 92.75 294 LYS A CA 1
ATOM 2319 C C . LYS A 1 294 ? 6.508 20.422 -5.979 1.00 92.75 294 LYS A C 1
ATOM 2321 O O . LYS A 1 294 ? 6.479 20.690 -4.778 1.00 92.75 294 LYS A O 1
ATOM 2326 N N . TRP A 1 295 ? 5.796 19.433 -6.510 1.00 95.38 295 TRP A N 1
ATOM 2327 C CA . TRP A 1 295 ? 4.994 18.536 -5.689 1.00 95.38 295 TRP A CA 1
ATOM 2328 C C . TRP A 1 295 ? 5.871 17.562 -4.901 1.00 95.38 295 TRP A C 1
ATOM 2330 O O . TRP A 1 295 ? 5.669 17.424 -3.700 1.00 95.38 295 TRP A O 1
ATOM 2340 N N . LEU A 1 296 ? 6.860 16.925 -5.542 1.00 95.25 296 LEU A N 1
ATOM 2341 C CA . LEU A 1 296 ? 7.677 15.893 -4.897 1.00 95.25 296 LEU A CA 1
ATOM 2342 C C . LEU A 1 296 ? 8.570 16.459 -3.782 1.00 95.25 296 LEU A C 1
ATOM 2344 O O . LEU A 1 296 ? 8.535 15.956 -2.662 1.00 95.25 296 LEU A O 1
ATOM 2348 N N . PHE A 1 297 ? 9.357 17.496 -4.082 1.00 92.75 297 PHE A N 1
ATOM 2349 C CA . PHE A 1 297 ? 10.342 18.074 -3.160 1.00 92.75 297 PHE A CA 1
ATOM 2350 C C . PHE A 1 297 ? 9.763 19.148 -2.242 1.00 92.75 297 PHE A C 1
ATOM 2352 O O . PHE A 1 297 ? 10.340 19.427 -1.198 1.00 92.75 297 PHE A O 1
ATOM 2359 N N . GLY A 1 298 ? 8.627 19.736 -2.615 1.00 91.88 298 GLY A N 1
ATOM 2360 C CA . GLY A 1 298 ? 7.895 20.672 -1.775 1.00 91.88 298 GLY A CA 1
ATOM 2361 C C . GLY A 1 298 ? 6.821 19.960 -0.962 1.00 91.88 298 GLY A C 1
ATOM 2362 O O . GLY A 1 298 ? 7.047 19.518 0.158 1.00 91.88 298 GLY A O 1
ATOM 2363 N N . GLU A 1 299 ? 5.624 19.879 -1.533 1.00 93.81 299 GLU A N 1
ATOM 2364 C CA . GLU A 1 299 ? 4.400 19.510 -0.818 1.00 93.81 299 GLU A CA 1
ATOM 2365 C C . GLU A 1 299 ? 4.411 18.093 -0.222 1.00 93.81 299 GLU A C 1
ATOM 2367 O O . GLU A 1 299 ? 4.064 17.911 0.950 1.00 93.81 299 GLU A O 1
ATOM 2372 N N . PHE A 1 300 ? 4.808 17.101 -1.021 1.00 95.69 300 PHE A N 1
ATOM 2373 C CA . PHE A 1 300 ? 4.900 15.711 -0.596 1.00 95.69 300 PHE A CA 1
ATOM 2374 C C . PHE A 1 300 ? 5.992 15.568 0.468 1.00 95.69 300 PHE A C 1
ATOM 2376 O O . PHE A 1 300 ? 5.685 15.180 1.591 1.00 95.69 300 PHE A O 1
ATOM 2383 N N . ALA A 1 301 ? 7.236 15.967 0.182 1.00 94.38 301 ALA A N 1
ATOM 2384 C CA . ALA A 1 301 ? 8.336 15.878 1.147 1.00 94.38 301 ALA A CA 1
ATOM 2385 C C . ALA A 1 301 ? 8.042 16.590 2.483 1.00 94.38 301 ALA A C 1
ATOM 2387 O O . ALA A 1 301 ? 8.318 16.020 3.536 1.00 94.38 301 ALA A O 1
ATOM 2388 N N . GLU A 1 302 ? 7.415 17.775 2.468 1.00 91.81 302 GLU A N 1
ATOM 2389 C CA . GLU A 1 302 ? 7.015 18.516 3.682 1.00 91.81 302 GLU A CA 1
ATOM 2390 C C . GLU A 1 302 ? 6.101 17.693 4.600 1.00 91.81 302 GLU A C 1
ATOM 2392 O O . GLU A 1 302 ? 6.154 17.820 5.822 1.00 91.81 302 GLU A O 1
ATOM 2397 N N . SER A 1 303 ? 5.264 16.827 4.026 1.00 95.44 303 SER A N 1
ATOM 2398 C CA . SER A 1 303 ? 4.381 15.954 4.796 1.00 95.44 303 SER A CA 1
ATOM 2399 C C . SER A 1 303 ? 5.093 14.799 5.496 1.00 95.44 303 SER A C 1
ATOM 2401 O O . SER A 1 303 ? 4.672 14.424 6.586 1.00 95.44 303 SER A O 1
ATOM 2403 N N . PHE A 1 304 ? 6.133 14.232 4.883 1.00 95.19 304 PHE A N 1
ATOM 2404 C CA . PHE A 1 304 ? 6.833 13.047 5.397 1.00 95.19 304 PHE A CA 1
ATOM 2405 C C . PHE A 1 304 ? 8.097 13.392 6.197 1.00 95.19 304 PHE A C 1
ATOM 2407 O O . PHE A 1 304 ? 8.591 12.568 6.964 1.00 95.19 304 PHE A O 1
ATOM 2414 N N . LEU A 1 305 ? 8.623 14.609 6.041 1.00 88.38 305 LEU A N 1
ATOM 2415 C CA . LEU A 1 305 ? 9.837 15.093 6.700 1.00 88.38 305 LEU A CA 1
ATOM 2416 C C . LEU A 1 305 ? 9.549 16.360 7.528 1.00 88.38 305 LEU A C 1
ATOM 2418 O O . LEU A 1 305 ? 10.131 17.417 7.264 1.00 88.38 305 LEU A O 1
ATOM 2422 N N . PRO A 1 306 ? 8.643 16.297 8.526 1.00 76.25 306 PRO A N 1
ATOM 2423 C CA . PRO A 1 306 ? 8.308 17.464 9.329 1.00 76.25 306 PRO A CA 1
ATOM 2424 C C . PRO A 1 306 ? 9.553 17.986 10.058 1.00 76.25 306 PRO A C 1
ATOM 2426 O O . PRO A 1 306 ? 10.287 17.227 10.686 1.00 76.25 306 PRO A O 1
ATOM 2429 N N . GLY A 1 307 ? 9.785 19.298 9.963 1.00 67.62 307 GLY A N 1
ATOM 2430 C CA . GLY A 1 307 ? 10.880 19.994 10.647 1.00 67.62 307 GLY A CA 1
ATOM 2431 C C . GLY A 1 307 ? 12.225 20.025 9.913 1.00 67.62 307 GLY A C 1
ATOM 2432 O O . GLY A 1 307 ? 13.145 20.681 10.403 1.00 67.62 307 GLY A O 1
ATOM 2433 N N . LYS A 1 308 ? 12.353 19.401 8.733 1.00 70.06 308 LYS A N 1
ATOM 2434 C CA . LYS A 1 308 ? 13.575 19.501 7.921 1.00 70.06 308 LYS A CA 1
ATOM 2435 C C . LYS A 1 308 ? 13.743 20.919 7.364 1.00 70.06 308 LYS A C 1
ATOM 2437 O O . LYS A 1 308 ? 12.861 21.448 6.682 1.00 70.06 308 LYS A O 1
ATOM 2442 N N . LYS A 1 309 ? 14.887 21.549 7.653 1.00 59.81 309 LYS A N 1
ATOM 2443 C CA . LYS A 1 309 ? 15.237 22.875 7.118 1.00 59.81 309 LYS A CA 1
ATOM 2444 C C . LYS A 1 309 ? 15.464 22.751 5.602 1.00 59.81 309 LYS A C 1
ATOM 2446 O O . LYS A 1 309 ? 16.049 21.774 5.147 1.00 59.81 309 LYS A O 1
ATOM 2451 N N . ASN A 1 310 ? 15.018 23.738 4.820 1.00 58.16 310 ASN A N 1
ATOM 2452 C CA . ASN A 1 310 ? 15.170 23.804 3.353 1.00 58.16 310 ASN A CA 1
ATOM 2453 C C . ASN A 1 310 ? 14.300 22.846 2.511 1.00 58.16 310 ASN A C 1
ATOM 2455 O O . ASN A 1 310 ? 14.652 22.572 1.363 1.00 58.16 310 ASN A O 1
ATOM 2459 N N . ILE A 1 311 ? 13.149 22.375 3.012 1.00 64.56 311 ILE A N 1
ATOM 2460 C CA . ILE A 1 311 ? 12.128 21.810 2.114 1.00 64.56 311 ILE A CA 1
ATOM 2461 C C . ILE A 1 311 ? 11.604 22.944 1.235 1.00 64.56 311 ILE A C 1
ATOM 2463 O O . ILE A 1 311 ? 10.928 23.865 1.692 1.00 64.56 311 ILE A O 1
ATOM 2467 N N . SER A 1 312 ? 11.976 22.896 -0.034 1.00 67.94 312 SER A N 1
ATOM 2468 C CA . SER A 1 312 ? 11.668 23.910 -1.029 1.00 67.94 312 SER A CA 1
ATOM 2469 C C . SER A 1 312 ? 11.272 23.203 -2.331 1.00 67.94 312 SER A C 1
ATOM 2471 O O . SER A 1 312 ? 11.611 22.036 -2.514 1.00 67.94 312 SER A O 1
ATOM 2473 N N . PRO A 1 313 ? 10.573 23.872 -3.267 1.00 69.56 313 PRO A N 1
ATOM 2474 C CA . PRO A 1 313 ? 10.282 23.322 -4.595 1.00 69.56 313 PRO A CA 1
ATOM 2475 C C . PRO A 1 313 ? 11.527 22.948 -5.421 1.00 69.56 313 PRO A C 1
ATOM 2477 O O . PRO A 1 313 ? 11.382 22.468 -6.542 1.00 69.56 313 PRO A O 1
ATOM 2480 N N . THR A 1 314 ? 12.730 23.229 -4.914 1.00 78.56 314 THR A N 1
ATOM 2481 C CA . THR A 1 314 ? 14.018 22.852 -5.502 1.00 78.56 314 THR A CA 1
ATOM 2482 C C . THR A 1 314 ? 14.368 21.384 -5.242 1.00 78.56 314 THR A C 1
ATOM 2484 O O . THR A 1 314 ? 13.923 20.816 -4.245 1.00 78.56 314 THR A O 1
ATOM 2487 N N . PRO A 1 315 ? 15.256 20.785 -6.054 1.00 81.94 315 PRO A N 1
ATOM 2488 C CA . PRO A 1 315 ? 15.784 19.449 -5.807 1.00 81.94 315 PRO A CA 1
ATOM 2489 C C . PRO A 1 315 ? 16.292 19.248 -4.378 1.00 81.94 315 PRO A C 1
ATOM 2491 O O . PRO A 1 315 ? 17.140 19.999 -3.895 1.00 81.94 315 PRO A O 1
ATOM 2494 N N . MET A 1 316 ? 15.819 18.187 -3.725 1.00 84.88 316 MET A N 1
ATOM 2495 C CA . MET A 1 316 ? 16.359 17.752 -2.436 1.00 84.88 316 MET A CA 1
ATOM 2496 C C . MET A 1 316 ? 17.797 17.226 -2.589 1.00 84.88 316 MET A C 1
ATOM 2498 O O . MET A 1 316 ? 18.145 16.712 -3.661 1.00 84.88 316 MET A O 1
ATOM 2502 N N . PRO A 1 317 ? 18.628 17.254 -1.530 1.00 88.81 317 PRO A N 1
ATOM 2503 C CA . PRO A 1 317 ? 19.891 16.518 -1.518 1.00 88.81 317 PRO A CA 1
ATOM 2504 C C . PRO A 1 317 ? 19.672 15.043 -1.892 1.00 88.81 317 PRO A C 1
ATOM 2506 O O . PRO A 1 317 ? 18.686 14.435 -1.475 1.00 88.81 317 PRO A O 1
ATOM 2509 N N . VAL A 1 318 ? 20.573 14.455 -2.684 1.00 89.69 318 VAL A N 1
ATOM 2510 C CA . VAL A 1 318 ? 20.419 13.082 -3.217 1.00 89.69 318 VAL A CA 1
ATOM 2511 C C . VAL A 1 318 ? 20.319 12.034 -2.106 1.00 89.69 318 VAL A C 1
ATOM 2513 O O . VAL A 1 318 ? 19.624 11.034 -2.253 1.00 89.69 318 VAL A O 1
ATOM 2516 N N . GLN A 1 319 ? 20.979 12.291 -0.982 1.00 89.38 319 GLN A N 1
ATOM 2517 C CA . GLN A 1 319 ? 20.967 11.470 0.221 1.00 89.38 319 GLN A CA 1
ATOM 2518 C C . GLN A 1 319 ? 19.706 11.636 1.078 1.00 89.38 319 GLN A C 1
ATOM 2520 O O . GLN A 1 319 ? 19.570 10.944 2.070 1.00 89.38 319 GLN A O 1
ATOM 2525 N N . ALA A 1 320 ? 18.810 12.575 0.758 1.00 91.25 320 ALA A N 1
ATOM 2526 C CA . ALA A 1 320 ? 17.604 12.833 1.547 1.00 91.25 320 ALA A CA 1
ATOM 2527 C C . ALA A 1 320 ? 16.359 12.103 1.013 1.00 91.25 320 ALA A C 1
ATOM 2529 O O . ALA A 1 320 ? 15.347 12.051 1.714 1.00 91.25 320 ALA A O 1
ATOM 2530 N N . LEU A 1 321 ? 16.420 11.571 -0.212 1.00 94.62 321 LEU A N 1
ATOM 2531 C CA . LEU A 1 321 ? 15.323 10.871 -0.875 1.00 94.62 321 LEU A CA 1
ATOM 2532 C C . LEU A 1 321 ? 15.854 9.664 -1.652 1.00 94.62 321 LEU A C 1
ATOM 2534 O O . LEU A 1 321 ? 16.772 9.779 -2.462 1.00 94.62 321 LEU A O 1
ATOM 2538 N N . HIS A 1 322 ? 15.216 8.521 -1.446 1.00 97.00 322 HIS A N 1
ATOM 2539 C CA . HIS A 1 322 ? 15.541 7.256 -2.081 1.00 97.00 322 HIS A CA 1
ATOM 2540 C C . HIS A 1 322 ? 14.286 6.688 -2.741 1.00 97.00 322 HIS A C 1
ATOM 2542 O O . HIS A 1 322 ? 13.309 6.379 -2.063 1.00 97.00 322 HIS A O 1
ATOM 2548 N N . ILE A 1 323 ? 14.308 6.551 -4.064 1.00 97.81 323 ILE A N 1
ATOM 2549 C CA . ILE A 1 323 ? 13.225 5.963 -4.853 1.00 97.81 323 ILE A CA 1
ATOM 2550 C C . ILE A 1 323 ? 13.646 4.552 -5.245 1.00 97.81 323 ILE A C 1
ATOM 2552 O O . ILE A 1 323 ? 14.537 4.385 -6.069 1.00 97.81 323 ILE A O 1
ATOM 2556 N N . ILE A 1 324 ? 13.023 3.536 -4.661 1.00 98.44 324 ILE A N 1
ATOM 2557 C CA . ILE A 1 324 ? 13.319 2.142 -4.996 1.00 98.44 324 ILE A CA 1
ATOM 2558 C C . ILE A 1 324 ? 12.450 1.748 -6.184 1.00 98.44 324 ILE A C 1
ATOM 2560 O O . ILE A 1 324 ? 11.221 1.752 -6.088 1.00 98.44 324 ILE A O 1
ATOM 2564 N N . TRP A 1 325 ? 13.098 1.428 -7.301 1.00 98.19 325 TRP A N 1
ATOM 2565 C CA . TRP A 1 325 ? 12.444 1.087 -8.560 1.00 98.19 325 TRP A CA 1
ATOM 2566 C C . TRP A 1 325 ? 13.165 -0.104 -9.212 1.00 98.19 325 TRP A C 1
ATOM 2568 O O . TRP A 1 325 ? 14.400 -0.107 -9.216 1.00 98.19 325 TRP A O 1
ATOM 2578 N N . PRO A 1 326 ? 12.451 -1.108 -9.754 1.00 98.06 326 PRO A N 1
ATOM 2579 C CA . PRO A 1 326 ? 13.071 -2.229 -10.462 1.00 98.06 326 PRO A CA 1
ATOM 2580 C C . PRO A 1 326 ? 13.777 -1.802 -11.751 1.00 98.06 326 PRO A C 1
ATOM 2582 O O . PRO A 1 326 ? 13.290 -0.943 -12.492 1.00 98.06 326 PRO A O 1
ATOM 2585 N N . SER A 1 327 ? 14.920 -2.421 -12.028 1.00 97.94 327 SER A N 1
ATOM 2586 C CA . SER A 1 327 ? 15.626 -2.268 -13.298 1.00 97.94 327 SER A CA 1
ATOM 2587 C C . SER A 1 327 ? 15.051 -3.196 -14.370 1.00 97.94 327 SER A C 1
ATOM 2589 O O . SER A 1 327 ? 14.289 -4.118 -14.078 1.00 97.94 327 SER A O 1
ATOM 2591 N N . VAL A 1 328 ? 15.434 -2.975 -15.626 1.00 98.25 328 VAL A N 1
ATOM 2592 C CA . VAL A 1 328 ? 15.125 -3.890 -16.734 1.00 98.25 328 VAL A CA 1
ATOM 2593 C C . VAL A 1 328 ? 15.620 -5.301 -16.425 1.00 98.25 328 VAL A C 1
ATOM 2595 O O . VAL A 1 328 ? 14.886 -6.256 -16.650 1.00 98.25 328 VAL A O 1
ATOM 2598 N N . GLU A 1 329 ? 16.819 -5.435 -15.856 1.00 97.88 329 GLU A N 1
ATOM 2599 C CA . GLU A 1 329 ? 17.401 -6.738 -15.525 1.00 97.88 329 GLU A CA 1
ATOM 2600 C C . GLU A 1 329 ? 16.678 -7.420 -14.351 1.00 97.88 329 GLU A C 1
ATOM 2602 O O . GLU A 1 329 ? 16.500 -8.637 -14.364 1.00 97.88 329 GLU A O 1
ATOM 2607 N N . ASP A 1 330 ? 16.190 -6.644 -13.375 1.00 98.12 330 ASP A N 1
ATOM 2608 C CA . ASP A 1 330 ? 15.357 -7.170 -12.283 1.00 98.12 330 ASP A CA 1
ATOM 2609 C C . ASP A 1 330 ? 14.057 -7.786 -12.831 1.00 98.12 330 ASP A C 1
ATOM 2611 O O . ASP A 1 330 ? 13.687 -8.899 -12.461 1.00 98.12 330 ASP A O 1
ATOM 2615 N N . VAL A 1 331 ? 13.383 -7.086 -13.753 1.00 98.50 331 VAL A N 1
ATOM 2616 C CA . VAL A 1 331 ? 12.150 -7.568 -14.402 1.00 98.50 331 VAL A CA 1
ATOM 2617 C C . VAL A 1 331 ? 12.444 -8.787 -15.279 1.00 98.50 331 VAL A C 1
ATOM 2619 O O . VAL A 1 331 ? 11.756 -9.804 -15.165 1.00 98.50 331 VAL A O 1
ATOM 2622 N N . ARG A 1 332 ? 13.496 -8.717 -16.104 1.00 98.44 332 ARG A N 1
ATOM 2623 C CA . ARG A 1 332 ? 13.931 -9.792 -17.009 1.00 98.44 332 ARG A CA 1
ATOM 2624 C C . ARG A 1 332 ? 14.126 -11.118 -16.293 1.00 98.44 332 ARG A C 1
ATOM 2626 O O . ARG A 1 332 ? 13.674 -12.155 -16.771 1.00 98.44 332 ARG A O 1
ATOM 2633 N N . ASN A 1 333 ? 14.799 -11.062 -15.147 1.00 98.12 333 ASN A N 1
ATOM 2634 C CA . ASN A 1 333 ? 15.183 -12.230 -14.363 1.00 98.12 333 ASN A CA 1
ATOM 2635 C C . ASN A 1 333 ? 14.175 -12.566 -13.261 1.00 98.12 333 ASN A C 1
ATOM 2637 O O . ASN A 1 333 ? 14.477 -13.351 -12.361 1.00 98.12 333 ASN A O 1
ATOM 2641 N N . SER A 1 334 ? 12.996 -11.949 -13.273 1.00 98.12 334 SER A N 1
ATOM 2642 C CA . SER A 1 334 ? 11.969 -12.212 -12.271 1.00 98.12 334 SER A CA 1
ATOM 2643 C C . SER A 1 334 ? 11.300 -13.574 -12.464 1.00 98.12 334 SER A C 1
ATOM 2645 O O . SER A 1 334 ? 11.335 -14.144 -13.549 1.00 98.12 334 SER A O 1
ATOM 2647 N N . LEU A 1 335 ? 10.594 -14.052 -11.436 1.00 97.50 335 LEU A N 1
ATOM 2648 C CA . LEU A 1 335 ? 9.799 -15.287 -11.471 1.00 97.50 335 LEU A CA 1
ATOM 2649 C C . LEU A 1 335 ? 8.708 -15.298 -12.558 1.00 97.50 335 LEU A C 1
ATOM 2651 O O . LEU A 1 335 ? 8.201 -16.362 -12.899 1.00 97.50 335 LEU A O 1
ATOM 2655 N N . GLU A 1 336 ? 8.334 -14.133 -13.090 1.00 97.56 336 GLU A N 1
ATOM 2656 C CA . GLU A 1 336 ? 7.358 -13.991 -14.179 1.00 97.56 336 GLU A CA 1
ATOM 2657 C C . GLU A 1 336 ? 8.002 -13.456 -15.470 1.00 97.56 336 GLU A C 1
ATOM 2659 O O . GLU A 1 336 ? 7.284 -13.131 -16.417 1.00 97.56 336 GLU A O 1
ATOM 2664 N N . GLY A 1 337 ? 9.336 -13.341 -15.516 1.00 98.06 337 GLY A N 1
ATOM 2665 C CA . GLY A 1 337 ? 10.061 -12.752 -16.636 1.00 98.06 337 GLY A CA 1
ATOM 2666 C C . GLY A 1 337 ? 9.490 -11.384 -17.002 1.00 98.06 337 GLY A C 1
ATOM 2667 O O . GLY A 1 337 ? 9.090 -10.594 -16.135 1.00 98.06 337 GLY A O 1
ATOM 2668 N N . TRP A 1 338 ? 9.350 -11.119 -18.297 1.00 97.94 338 TRP A N 1
ATOM 2669 C CA . TRP A 1 338 ? 8.795 -9.860 -18.782 1.00 97.94 338 TRP A CA 1
ATOM 2670 C C . TRP A 1 338 ? 7.348 -9.593 -18.357 1.00 97.94 338 TRP A C 1
ATOM 2672 O O . TRP A 1 338 ? 6.942 -8.432 -18.256 1.00 97.94 338 TRP A O 1
ATOM 2682 N N . ASN A 1 339 ? 6.563 -10.629 -18.042 1.00 96.50 339 ASN A N 1
ATOM 2683 C CA . ASN A 1 339 ? 5.182 -10.440 -17.600 1.00 96.50 339 ASN A CA 1
ATOM 2684 C C . ASN A 1 339 ? 5.088 -9.733 -16.241 1.00 96.50 339 ASN A C 1
ATOM 2686 O O . ASN A 1 339 ? 4.104 -9.027 -16.002 1.00 96.50 339 ASN A O 1
ATOM 2690 N N . SER A 1 340 ? 6.115 -9.825 -15.385 1.00 97.19 340 SER A N 1
ATOM 2691 C CA . SER A 1 340 ? 6.156 -9.058 -14.130 1.00 97.19 340 SER A CA 1
ATOM 2692 C C . SER A 1 340 ? 6.046 -7.547 -14.375 1.00 97.19 340 SER A C 1
ATOM 2694 O O . SER A 1 340 ? 5.347 -6.845 -13.638 1.00 97.19 340 SER A O 1
ATOM 2696 N N . GLY A 1 341 ? 6.653 -7.058 -15.461 1.00 97.19 341 GLY A N 1
ATOM 2697 C CA . GLY A 1 341 ? 6.712 -5.647 -15.827 1.00 97.19 341 GLY A CA 1
ATOM 2698 C C . GLY A 1 341 ? 5.350 -5.020 -16.136 1.00 97.19 341 GLY A C 1
ATOM 2699 O O . GLY A 1 341 ? 5.170 -3.813 -15.962 1.00 97.19 341 GLY A O 1
ATOM 2700 N N . ARG A 1 342 ? 4.345 -5.835 -16.488 1.00 95.62 342 ARG A N 1
ATOM 2701 C CA . ARG A 1 342 ? 2.950 -5.394 -16.680 1.00 95.62 342 ARG A CA 1
ATOM 2702 C C . ARG A 1 342 ? 2.297 -4.931 -15.377 1.00 95.62 342 ARG A C 1
ATOM 2704 O O . ARG A 1 342 ? 1.388 -4.108 -15.397 1.00 95.62 342 ARG A O 1
ATOM 2711 N N . SER A 1 343 ? 2.781 -5.437 -14.242 1.00 96.56 343 SER A N 1
ATOM 2712 C CA . SER A 1 343 ? 2.374 -5.017 -12.894 1.00 96.56 343 SER A CA 1
ATOM 2713 C C . SER A 1 343 ? 3.235 -3.873 -12.340 1.00 96.56 343 SER A C 1
ATOM 2715 O O . SER A 1 343 ? 3.012 -3.438 -11.207 1.00 96.56 343 SER A O 1
ATOM 2717 N N . ILE A 1 344 ? 4.194 -3.369 -13.134 1.00 97.81 344 ILE A N 1
ATOM 2718 C CA . ILE A 1 344 ? 5.092 -2.266 -12.774 1.00 97.81 344 ILE A CA 1
ATOM 2719 C C . ILE A 1 344 ? 4.922 -1.078 -13.754 1.00 97.81 344 ILE A C 1
ATOM 2721 O O . ILE A 1 344 ? 5.852 -0.723 -14.484 1.00 97.81 344 ILE A O 1
ATOM 2725 N N . PRO A 1 345 ? 3.719 -0.475 -13.868 1.00 96.94 345 PRO A N 1
ATOM 2726 C CA . PRO A 1 345 ? 3.448 0.508 -14.912 1.00 96.94 345 PRO A CA 1
ATOM 2727 C C . PRO A 1 345 ? 4.168 1.842 -14.675 1.00 96.94 345 PRO A C 1
ATOM 2729 O O . PRO A 1 345 ? 3.841 2.606 -13.757 1.00 96.94 345 PRO A O 1
ATOM 2732 N N . CYS A 1 346 ? 5.096 2.162 -15.576 1.00 97.19 346 CYS A N 1
ATOM 2733 C CA . CYS A 1 346 ? 5.684 3.485 -15.755 1.00 97.19 346 CYS A CA 1
ATOM 2734 C C . CYS A 1 346 ? 5.943 3.712 -17.250 1.00 97.19 346 CYS A C 1
ATOM 2736 O O . CYS A 1 346 ? 6.836 3.068 -17.804 1.00 97.19 346 CYS A O 1
ATOM 2738 N N . PRO A 1 347 ? 5.173 4.582 -17.926 1.00 96.75 347 PRO A N 1
ATOM 2739 C CA . PRO A 1 347 ? 5.480 4.943 -19.302 1.00 96.75 347 PRO A CA 1
ATOM 2740 C C . PRO A 1 347 ? 6.738 5.811 -19.353 1.00 96.75 347 PRO A C 1
ATOM 2742 O O . P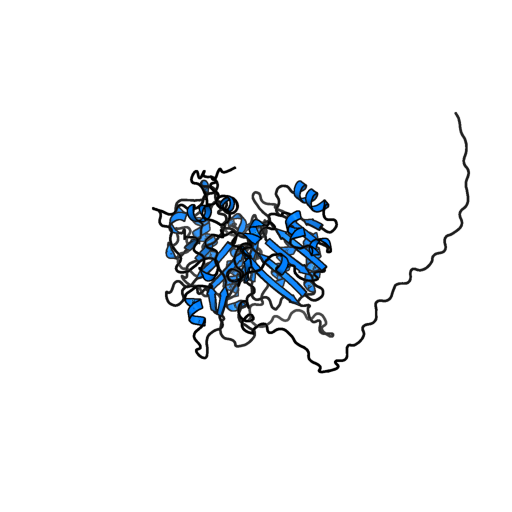RO A 1 347 ? 6.963 6.608 -18.437 1.00 96.75 347 PRO A O 1
ATOM 2745 N N . LEU A 1 348 ? 7.503 5.743 -20.444 1.00 96.50 348 LEU A N 1
ATOM 2746 C CA . LEU A 1 348 ? 8.756 6.487 -20.614 1.00 96.50 348 LEU A CA 1
ATOM 2747 C C . LEU A 1 348 ? 8.592 7.983 -20.299 1.00 96.50 348 LEU A C 1
ATOM 2749 O O . LEU A 1 348 ? 9.412 8.576 -19.605 1.00 96.50 348 LEU A O 1
ATOM 2753 N N . LYS A 1 349 ? 7.470 8.589 -20.709 1.00 96.25 349 LYS A N 1
ATOM 2754 C CA . LYS A 1 349 ? 7.151 10.006 -20.432 1.00 96.25 349 LYS A CA 1
ATOM 2755 C C . LYS A 1 349 ? 7.066 10.374 -18.939 1.00 96.25 349 LYS A C 1
ATOM 2757 O O . LYS A 1 349 ? 7.134 11.556 -18.598 1.00 96.25 349 LYS A O 1
ATOM 2762 N N . ASN A 1 350 ? 6.855 9.396 -18.054 1.00 96.56 350 ASN A N 1
ATOM 2763 C CA . ASN A 1 350 ? 6.806 9.592 -16.604 1.00 96.56 350 ASN A CA 1
ATOM 2764 C C . ASN A 1 350 ? 8.166 9.344 -15.931 1.00 96.56 350 ASN A C 1
ATOM 2766 O O . ASN A 1 350 ? 8.383 9.885 -14.846 1.00 96.56 350 ASN A O 1
ATOM 2770 N N . MET A 1 351 ? 9.084 8.603 -16.564 1.00 95.94 351 MET A N 1
ATOM 2771 C CA . MET A 1 351 ? 10.459 8.410 -16.088 1.00 95.94 351 MET A CA 1
ATOM 2772 C C . MET A 1 351 ? 11.301 9.657 -16.399 1.00 95.94 351 MET A C 1
ATOM 2774 O O . MET A 1 351 ? 12.065 9.719 -17.359 1.00 95.94 351 MET A O 1
ATOM 2778 N N . LYS A 1 352 ? 11.084 10.720 -15.618 1.00 94.69 352 LYS A N 1
ATOM 2779 C CA . LYS A 1 352 ? 11.670 12.043 -15.871 1.00 94.69 352 LYS A CA 1
ATOM 2780 C C . LYS A 1 352 ? 13.160 12.100 -15.497 1.00 94.69 352 LYS A C 1
ATOM 2782 O O . LYS A 1 352 ? 13.524 11.591 -14.436 1.00 94.69 352 LYS A O 1
ATOM 2787 N N . PRO A 1 353 ? 14.003 12.837 -16.253 1.00 93.62 353 PRO A N 1
ATOM 2788 C CA . PRO A 1 353 ? 15.449 12.915 -16.013 1.00 93.62 353 PRO A CA 1
ATOM 2789 C C . PRO A 1 353 ? 15.856 13.287 -14.579 1.00 93.62 353 PRO A C 1
ATOM 2791 O O . PRO A 1 353 ? 16.809 12.728 -14.040 1.00 93.62 353 PRO A O 1
ATOM 2794 N N . PHE A 1 354 ? 15.114 14.186 -13.920 1.00 93.00 354 PHE A N 1
ATOM 2795 C CA . PHE A 1 354 ? 15.443 14.631 -12.561 1.00 93.00 354 PHE A CA 1
ATOM 2796 C C . PHE A 1 354 ? 15.363 13.507 -11.511 1.00 93.00 354 PHE A C 1
ATOM 2798 O O . PHE A 1 354 ? 15.970 13.627 -10.445 1.00 93.00 354 PHE A O 1
ATOM 2805 N N . LEU A 1 355 ? 14.637 12.419 -11.799 1.00 94.56 355 LEU A N 1
ATOM 2806 C CA . LEU A 1 355 ? 14.451 11.298 -10.880 1.00 94.56 355 LEU A CA 1
ATOM 2807 C C . LEU A 1 355 ? 15.685 10.400 -10.795 1.00 94.56 355 LEU A C 1
ATOM 2809 O O . LEU A 1 355 ? 15.937 9.849 -9.728 1.00 94.56 355 LEU A O 1
ATOM 2813 N N . HIS A 1 356 ? 16.476 10.283 -11.869 1.00 94.00 356 HIS A N 1
ATOM 2814 C CA . HIS A 1 356 ? 17.512 9.251 -12.017 1.00 94.00 356 HIS A CA 1
ATOM 2815 C C . HIS A 1 356 ? 18.510 9.210 -10.852 1.00 94.00 356 HIS A C 1
ATOM 2817 O O . HIS A 1 356 ? 18.858 8.135 -10.372 1.00 94.00 356 HIS A O 1
ATOM 2823 N N . LYS A 1 357 ? 18.921 10.373 -10.332 1.00 94.25 357 LYS A N 1
ATOM 2824 C CA . LYS A 1 357 ? 19.860 10.456 -9.198 1.00 94.25 357 LYS A CA 1
ATOM 2825 C C . LYS A 1 357 ? 19.277 9.952 -7.868 1.00 94.25 357 LYS A C 1
ATOM 2827 O O . LYS A 1 357 ? 20.027 9.595 -6.962 1.00 94.25 357 LYS A O 1
ATOM 2832 N N . TYR A 1 358 ? 17.953 9.900 -7.735 1.00 96.25 358 TYR A N 1
ATOM 2833 C CA . TYR A 1 358 ? 17.262 9.398 -6.542 1.00 96.25 358 TYR A CA 1
ATOM 2834 C C . TYR A 1 358 ? 16.925 7.906 -6.633 1.00 96.25 358 TYR A C 1
ATOM 2836 O O . TYR A 1 358 ? 16.539 7.323 -5.621 1.00 96.25 358 TYR A O 1
ATOM 2844 N N . ILE A 1 359 ? 17.089 7.275 -7.802 1.00 96.88 359 ILE A N 1
ATOM 2845 C CA . ILE A 1 359 ? 16.730 5.867 -7.989 1.00 96.88 359 ILE A CA 1
ATOM 2846 C C . ILE A 1 359 ? 17.732 4.952 -7.264 1.00 96.88 359 ILE A C 1
ATOM 2848 O O . ILE A 1 359 ? 18.949 5.177 -7.273 1.00 96.88 359 ILE A O 1
ATOM 2852 N N . ARG A 1 360 ? 17.199 3.927 -6.599 1.00 97.50 360 ARG A N 1
ATOM 2853 C CA . ARG A 1 360 ? 17.901 2.856 -5.891 1.00 97.50 360 ARG A CA 1
ATOM 2854 C C . ARG A 1 360 ? 17.418 1.499 -6.398 1.00 97.50 360 ARG A C 1
ATOM 2856 O O . ARG A 1 360 ? 16.260 1.367 -6.795 1.00 97.50 360 ARG A O 1
ATOM 2863 N N . LYS A 1 361 ? 18.324 0.519 -6.403 1.00 97.00 361 LYS A N 1
ATOM 2864 C CA . LYS A 1 361 ? 18.093 -0.843 -6.903 1.00 97.00 361 LYS A CA 1
ATOM 2865 C C . LYS A 1 361 ? 17.059 -1.583 -6.060 1.00 97.00 361 LYS A C 1
ATOM 2867 O O . LYS A 1 361 ? 16.941 -1.347 -4.858 1.00 97.00 361 LYS A O 1
ATOM 2872 N N . TRP A 1 362 ? 16.336 -2.495 -6.703 1.00 97.44 362 TRP A N 1
ATOM 2873 C CA . TRP A 1 362 ? 15.557 -3.515 -6.016 1.00 97.44 362 TRP A CA 1
ATOM 2874 C C . TRP A 1 362 ? 16.513 -4.574 -5.453 1.00 97.44 362 TRP A C 1
ATOM 2876 O O . TRP A 1 362 ? 17.038 -5.415 -6.180 1.00 97.44 362 TRP A O 1
ATOM 2886 N N . THR A 1 363 ? 16.787 -4.482 -4.156 1.00 95.44 363 THR A N 1
ATOM 2887 C CA . THR A 1 363 ? 17.711 -5.376 -3.444 1.00 95.44 363 THR A CA 1
ATOM 2888 C C . THR A 1 363 ? 17.092 -5.775 -2.110 1.00 95.44 363 THR A C 1
ATOM 2890 O O . THR A 1 363 ? 17.492 -5.229 -1.082 1.00 95.44 363 THR A O 1
ATOM 2893 N N . PRO A 1 364 ? 16.043 -6.612 -2.088 1.00 95.44 364 PRO A N 1
ATOM 2894 C CA . PRO A 1 364 ? 15.461 -7.080 -0.836 1.00 95.44 364 PRO A CA 1
ATOM 2895 C C . PRO A 1 364 ? 16.496 -7.858 -0.001 1.00 95.44 364 PRO A C 1
ATOM 2897 O O . PRO A 1 364 ? 17.414 -8.438 -0.582 1.00 95.44 364 PRO A O 1
ATOM 2900 N N . PRO A 1 365 ? 16.350 -7.898 1.336 1.00 93.62 365 PRO A N 1
ATOM 2901 C CA . PRO A 1 365 ? 17.168 -8.752 2.194 1.00 93.62 365 PRO A CA 1
ATOM 2902 C C . PRO A 1 365 ? 17.142 -10.217 1.741 1.00 93.62 365 PRO A C 1
ATOM 2904 O O . PRO A 1 365 ? 16.103 -10.709 1.279 1.00 93.62 365 PRO A O 1
ATOM 2907 N N . GLU A 1 366 ? 18.274 -10.907 1.883 1.00 92.50 366 GLU A N 1
ATOM 2908 C CA . GLU A 1 366 ? 18.437 -12.303 1.458 1.00 92.50 366 GLU A CA 1
ATOM 2909 C C . GLU A 1 366 ? 17.453 -13.221 2.193 1.00 92.50 366 GLU A C 1
ATOM 2911 O O . GLU A 1 366 ? 16.805 -14.061 1.571 1.00 92.50 366 GLU A O 1
ATOM 2916 N N . GLU A 1 367 ? 17.237 -12.957 3.481 1.00 90.94 367 GLU A N 1
ATOM 2917 C CA . GLU A 1 367 ? 16.345 -13.688 4.383 1.00 90.94 367 GLU A CA 1
ATOM 2918 C C . GLU A 1 367 ? 14.869 -13.631 3.960 1.00 90.94 367 GLU A C 1
ATOM 2920 O O . GLU A 1 367 ? 14.065 -14.468 4.367 1.00 90.94 367 GLU A O 1
ATOM 2925 N N . LEU A 1 368 ? 14.479 -12.646 3.141 1.00 93.50 368 LEU A N 1
ATOM 2926 C CA . LEU A 1 368 ? 13.114 -12.547 2.613 1.00 93.50 368 LEU A CA 1
ATOM 2927 C C . LEU A 1 368 ? 12.931 -13.319 1.299 1.00 93.50 368 LEU A C 1
ATOM 2929 O O . LEU A 1 368 ? 11.790 -13.505 0.864 1.00 93.50 368 LEU A O 1
ATOM 2933 N N . HIS A 1 369 ? 14.027 -13.742 0.656 1.00 95.19 369 HIS A N 1
ATOM 2934 C CA . HIS A 1 369 ? 14.044 -14.494 -0.602 1.00 95.19 369 HIS A CA 1
ATOM 2935 C C . HIS A 1 369 ? 13.211 -13.845 -1.726 1.00 95.19 369 HIS A C 1
ATOM 2937 O O . HIS A 1 369 ? 12.470 -14.513 -2.450 1.00 95.19 369 HIS A O 1
ATOM 2943 N N . ARG A 1 370 ? 13.316 -12.514 -1.878 1.00 96.81 370 ARG A N 1
ATOM 2944 C CA . ARG A 1 370 ? 12.496 -11.723 -2.822 1.00 96.81 370 ARG A CA 1
ATOM 2945 C C . ARG A 1 370 ? 13.216 -11.176 -4.047 1.00 96.81 370 ARG A C 1
ATOM 2947 O O . ARG A 1 370 ? 12.571 -10.490 -4.835 1.00 96.81 370 ARG A O 1
ATOM 2954 N N . GLN A 1 371 ? 14.501 -11.472 -4.254 1.00 96.62 371 GLN A N 1
ATOM 2955 C CA . GLN A 1 371 ? 15.278 -10.852 -5.340 1.00 96.62 371 GLN A CA 1
ATOM 2956 C C . GLN A 1 371 ? 14.577 -10.971 -6.705 1.00 96.62 371 GLN A C 1
ATOM 2958 O O . GLN A 1 371 ? 14.436 -9.974 -7.407 1.00 96.62 371 GLN A O 1
ATOM 2963 N N . ASN A 1 372 ? 14.043 -12.153 -7.031 1.00 97.25 372 ASN A N 1
ATOM 2964 C CA . ASN A 1 372 ? 13.342 -12.409 -8.295 1.00 97.25 372 ASN A CA 1
ATOM 2965 C C . ASN A 1 372 ? 11.810 -12.250 -8.205 1.00 97.25 372 ASN A C 1
ATOM 2967 O O . ASN A 1 372 ? 11.119 -12.380 -9.212 1.00 97.25 372 ASN A O 1
ATOM 2971 N N . ALA A 1 373 ? 11.249 -11.954 -7.031 1.00 98.00 373 ALA A N 1
ATOM 2972 C CA . ALA A 1 373 ? 9.817 -11.720 -6.856 1.00 98.00 373 ALA A CA 1
ATOM 2973 C C . ALA A 1 373 ? 9.529 -10.217 -6.956 1.00 98.00 373 ALA A C 1
ATOM 2975 O O . ALA A 1 373 ? 9.646 -9.488 -5.969 1.00 98.00 373 ALA A O 1
ATOM 2976 N N . MET A 1 374 ? 9.160 -9.734 -8.145 1.00 98.38 374 MET A N 1
ATOM 2977 C CA . MET A 1 374 ? 9.021 -8.293 -8.384 1.00 98.38 374 MET A CA 1
ATOM 2978 C C . MET A 1 374 ? 8.038 -7.608 -7.426 1.00 98.38 374 MET A C 1
ATOM 2980 O O . MET A 1 374 ? 7.019 -8.200 -7.041 1.00 98.38 374 MET A O 1
ATOM 2984 N N . PRO A 1 375 ? 8.326 -6.355 -7.029 1.00 98.38 375 PRO A N 1
ATOM 2985 C CA . PRO A 1 375 ? 7.489 -5.639 -6.089 1.00 98.38 375 PRO A CA 1
ATOM 2986 C C . PRO A 1 375 ? 6.165 -5.237 -6.723 1.00 98.38 375 PRO A C 1
ATOM 2988 O O . PRO A 1 375 ? 6.111 -4.474 -7.688 1.00 98.38 375 PRO A O 1
ATOM 2991 N N . HIS A 1 376 ? 5.084 -5.666 -6.087 1.00 98.62 376 HIS A N 1
ATOM 2992 C CA . HIS A 1 376 ? 3.791 -5.003 -6.193 1.00 98.62 376 HIS A CA 1
ATOM 2993 C C . HIS A 1 376 ? 3.352 -4.401 -4.844 1.00 98.62 376 HIS A C 1
ATOM 2995 O O . HIS A 1 376 ? 2.385 -3.643 -4.780 1.00 98.62 376 HIS A O 1
ATOM 3001 N N . ILE A 1 377 ? 4.118 -4.631 -3.776 1.00 98.75 377 ILE A N 1
ATOM 3002 C CA . ILE A 1 377 ? 4.088 -3.835 -2.547 1.00 98.75 377 ILE A CA 1
ATOM 3003 C C . ILE A 1 377 ? 4.416 -2.357 -2.814 1.00 98.75 377 ILE A C 1
ATOM 3005 O O . ILE A 1 377 ? 5.137 -2.018 -3.759 1.00 98.75 377 ILE A O 1
ATOM 3009 N N . LYS A 1 378 ? 3.847 -1.472 -1.989 1.00 98.81 378 LYS A N 1
ATOM 3010 C CA . LYS A 1 378 ? 4.235 -0.066 -1.894 1.00 98.81 378 LYS A CA 1
ATOM 3011 C C . LYS A 1 378 ? 4.485 0.250 -0.432 1.00 98.81 378 LYS A C 1
ATOM 3013 O O . LYS A 1 378 ? 3.633 -0.021 0.420 1.00 98.81 378 LYS A O 1
ATOM 3018 N N . SER A 1 379 ? 5.634 0.844 -0.159 1.00 98.62 379 SER A N 1
ATOM 3019 C CA . SER A 1 379 ? 6.021 1.216 1.188 1.00 98.62 379 SER A CA 1
ATOM 3020 C C . SER 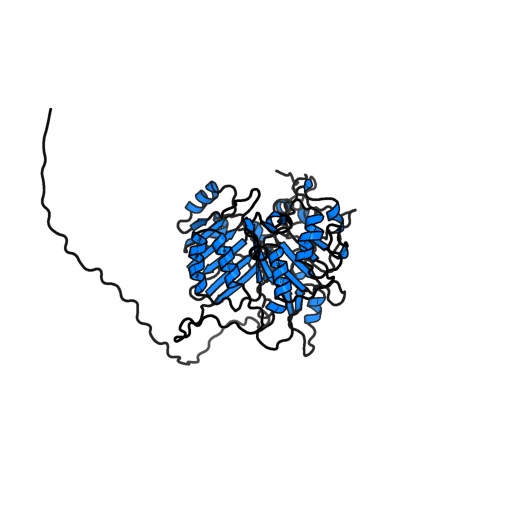A 1 379 ? 6.838 2.495 1.229 1.00 98.62 379 SER A C 1
ATOM 3022 O O . SER A 1 379 ? 7.630 2.793 0.333 1.00 98.62 379 SER A O 1
ATOM 3024 N N . TYR A 1 380 ? 6.651 3.233 2.312 1.00 98.69 380 TYR A N 1
ATOM 3025 C CA . TYR A 1 380 ? 7.314 4.500 2.574 1.00 98.69 380 TYR A CA 1
ATOM 3026 C C . TYR A 1 380 ? 7.892 4.446 3.977 1.00 98.69 380 TYR A C 1
ATOM 3028 O O . TYR A 1 380 ? 7.224 3.965 4.887 1.00 98.69 380 TYR A O 1
ATOM 3036 N N . ALA A 1 381 ? 9.110 4.932 4.172 1.00 97.69 381 ALA A N 1
ATOM 3037 C CA . ALA A 1 381 ? 9.742 4.913 5.487 1.00 97.69 381 ALA A CA 1
ATOM 3038 C C . ALA A 1 381 ? 10.720 6.072 5.635 1.00 97.69 381 ALA A C 1
ATOM 3040 O O . ALA A 1 381 ? 11.295 6.531 4.647 1.00 97.69 381 ALA A O 1
ATOM 3041 N N . ARG A 1 382 ? 10.954 6.504 6.873 1.00 95.69 382 ARG A N 1
ATOM 3042 C CA . ARG A 1 382 ? 12.093 7.360 7.216 1.00 95.69 382 ARG A CA 1
ATOM 3043 C C . ARG A 1 382 ? 13.050 6.541 8.066 1.00 95.69 382 ARG A C 1
ATOM 3045 O O . ARG A 1 382 ? 12.619 5.968 9.061 1.00 95.69 382 ARG A O 1
ATOM 3052 N N . PHE A 1 383 ? 14.308 6.444 7.647 1.00 92.81 383 PHE A N 1
ATOM 3053 C CA . PHE A 1 383 ? 15.271 5.511 8.240 1.00 92.81 383 PHE A CA 1
ATOM 3054 C C . PHE A 1 383 ? 16.511 6.220 8.775 1.00 92.81 383 PHE A C 1
ATOM 3056 O O . PHE A 1 383 ? 16.904 7.261 8.251 1.00 92.81 383 PHE A O 1
ATOM 3063 N N . ASN A 1 384 ? 17.144 5.635 9.788 1.00 90.75 384 ASN A N 1
ATOM 3064 C CA . ASN A 1 384 ? 18.414 6.110 10.315 1.00 90.75 384 ASN A CA 1
ATOM 3065 C C . ASN A 1 384 ? 19.568 5.675 9.386 1.00 90.75 384 ASN A C 1
ATOM 3067 O O . ASN A 1 384 ? 19.763 4.473 9.184 1.00 90.75 384 ASN A O 1
ATOM 3071 N N . PRO A 1 385 ? 20.331 6.615 8.796 1.00 87.56 385 PRO A N 1
ATOM 3072 C CA . PRO A 1 385 ? 21.421 6.281 7.888 1.00 87.56 385 PRO A CA 1
ATOM 3073 C C . PRO A 1 385 ? 22.748 5.965 8.599 1.00 87.56 385 PRO A C 1
ATOM 3075 O O . PRO A 1 385 ? 23.725 5.704 7.900 1.00 87.56 385 PRO A O 1
ATOM 3078 N N . SER A 1 386 ? 22.834 6.041 9.935 1.00 85.81 386 SER A N 1
ATOM 3079 C CA . SER A 1 386 ? 24.088 5.779 10.656 1.00 85.81 386 SER A CA 1
ATOM 3080 C C . SER A 1 386 ? 24.515 4.316 10.534 1.00 85.81 386 SER A C 1
ATOM 3082 O O . SER A 1 386 ? 23.677 3.422 10.613 1.00 85.81 386 SER A O 1
ATOM 3084 N N . ASP A 1 387 ? 25.821 4.067 10.392 1.00 78.19 387 ASP A N 1
ATOM 3085 C CA . ASP A 1 387 ? 26.376 2.717 10.186 1.00 78.19 387 ASP A CA 1
ATOM 3086 C C . ASP A 1 387 ? 26.048 1.726 11.322 1.00 78.19 387 ASP A C 1
ATOM 3088 O O . ASP A 1 387 ? 25.919 0.522 11.083 1.00 78.19 387 ASP A O 1
ATOM 3092 N N . GLU A 1 388 ? 25.870 2.230 12.544 1.00 74.38 388 GLU A N 1
ATOM 3093 C CA . GLU A 1 388 ? 25.543 1.444 13.741 1.00 74.38 388 GLU A CA 1
ATOM 3094 C C . GLU A 1 388 ? 24.046 1.098 13.843 1.00 74.38 388 GLU A C 1
ATOM 3096 O O . GLU A 1 388 ? 23.691 0.048 14.377 1.00 74.38 388 GLU A O 1
ATOM 3101 N N . ALA A 1 389 ? 23.160 1.939 13.294 1.00 78.06 389 ALA A N 1
ATOM 3102 C CA . ALA A 1 389 ? 21.703 1.774 13.355 1.00 78.06 389 ALA A CA 1
ATOM 3103 C C . ALA A 1 389 ? 21.072 1.518 11.974 1.00 78.06 389 ALA A C 1
ATOM 3105 O O . ALA A 1 389 ? 19.880 1.750 11.769 1.00 78.06 389 ALA A O 1
ATOM 3106 N N . VAL A 1 390 ? 21.865 1.031 11.015 1.00 83.75 390 VAL A N 1
ATOM 3107 C CA . VAL A 1 390 ? 21.416 0.751 9.646 1.00 83.75 390 VAL A CA 1
ATOM 3108 C C . VAL A 1 390 ? 20.216 -0.197 9.658 1.00 83.75 390 VAL A C 1
ATOM 3110 O O . VAL A 1 390 ? 20.337 -1.356 10.061 1.00 83.75 390 VAL A O 1
ATOM 3113 N N . GLY A 1 391 ? 19.081 0.299 9.158 1.00 86.50 391 GLY A N 1
ATOM 3114 C CA . GLY A 1 391 ? 17.800 -0.414 9.096 1.00 86.50 391 GLY A CA 1
ATOM 3115 C C . GLY A 1 391 ? 16.823 -0.085 10.227 1.00 86.50 391 GLY A C 1
ATOM 3116 O O . GLY A 1 391 ? 15.700 -0.585 10.218 1.00 86.50 391 GLY A O 1
ATOM 3117 N N . GLU A 1 392 ? 17.202 0.776 11.174 1.00 93.31 392 GLU A N 1
ATOM 3118 C CA . GLU A 1 392 ? 16.265 1.375 12.127 1.00 93.31 392 GLU A CA 1
ATOM 3119 C C . GLU A 1 392 ? 15.401 2.448 11.449 1.00 93.31 392 GLU A C 1
ATOM 3121 O O . GLU A 1 392 ? 15.871 3.222 10.608 1.00 93.31 392 GLU A O 1
ATOM 3126 N N . LEU A 1 393 ? 14.118 2.482 11.804 1.00 94.31 393 LEU A N 1
ATOM 3127 C CA . LEU A 1 393 ? 13.094 3.315 11.190 1.00 94.31 393 LEU A CA 1
ATOM 3128 C C . LEU A 1 393 ? 12.461 4.247 12.221 1.00 94.31 393 LEU A C 1
ATOM 3130 O O . LEU A 1 393 ? 12.041 3.819 13.293 1.00 94.31 393 LEU A O 1
ATOM 3134 N N . ASP A 1 394 ? 12.270 5.506 11.838 1.00 94.69 394 ASP A N 1
ATOM 3135 C CA . ASP A 1 394 ? 11.447 6.433 12.618 1.00 94.69 394 ASP A CA 1
ATOM 3136 C C . ASP A 1 394 ? 9.956 6.075 12.488 1.00 94.69 394 ASP A C 1
ATOM 3138 O O . ASP A 1 394 ? 9.167 6.296 13.405 1.00 94.69 394 ASP A O 1
ATOM 3142 N N . TRP A 1 395 ? 9.568 5.561 11.317 1.00 96.38 395 TRP A N 1
ATOM 3143 C CA . TRP A 1 395 ? 8.233 5.067 10.978 1.00 96.38 395 TRP A CA 1
ATOM 3144 C C . TRP A 1 395 ? 8.272 4.325 9.635 1.00 96.38 395 TRP A C 1
ATOM 3146 O O . TRP A 1 395 ? 9.164 4.547 8.808 1.00 96.38 395 TRP A O 1
ATOM 3156 N N . ALA A 1 396 ? 7.262 3.491 9.388 1.00 97.88 396 ALA A N 1
ATOM 3157 C CA . ALA A 1 396 ? 7.043 2.823 8.106 1.00 97.88 396 ALA A CA 1
ATOM 3158 C C . ALA A 1 396 ? 5.562 2.849 7.719 1.00 97.88 396 ALA A C 1
ATOM 3160 O O . ALA A 1 396 ? 4.687 2.859 8.577 1.00 97.88 396 ALA A O 1
ATOM 3161 N N . ILE A 1 397 ? 5.269 2.835 6.424 1.00 98.69 397 ILE A N 1
ATOM 3162 C CA . ILE A 1 397 ? 3.919 2.742 5.867 1.00 98.69 397 ILE A CA 1
ATOM 3163 C C . ILE A 1 397 ? 3.917 1.634 4.828 1.00 98.69 397 ILE A C 1
ATOM 3165 O O . ILE A 1 397 ? 4.798 1.605 3.971 1.00 98.69 397 ILE A O 1
ATOM 3169 N N . VAL A 1 398 ? 2.892 0.786 4.858 1.00 98.75 398 VAL A N 1
ATOM 3170 C CA . VAL A 1 398 ? 2.560 -0.151 3.776 1.00 98.75 398 VAL A CA 1
ATOM 3171 C C . VAL A 1 398 ? 1.167 0.198 3.272 1.00 98.75 398 VAL A C 1
ATOM 3173 O O . VAL A 1 398 ? 0.240 0.378 4.060 1.00 98.75 398 VAL A O 1
ATOM 3176 N N . THR A 1 399 ? 1.017 0.373 1.961 1.00 98.88 399 THR A N 1
ATOM 3177 C CA . THR A 1 399 ? -0.193 0.974 1.381 1.00 98.88 399 THR A CA 1
ATOM 3178 C C . THR A 1 399 ? -0.447 0.504 -0.047 1.00 98.88 399 THR A C 1
ATOM 3180 O O . THR A 1 399 ? 0.438 -0.021 -0.718 1.00 98.88 399 THR A O 1
ATOM 3183 N N . SER A 1 400 ? -1.661 0.724 -0.549 1.00 98.75 400 SER A N 1
ATOM 3184 C CA . SER A 1 400 ? -1.953 0.646 -1.978 1.00 98.75 400 SER A CA 1
ATOM 3185 C C . SER A 1 400 ? -1.431 1.863 -2.765 1.00 98.75 400 SER A C 1
ATOM 3187 O O . SER A 1 400 ? -1.230 1.754 -3.977 1.00 98.75 400 SER A O 1
ATOM 3189 N N . SER A 1 401 ? -1.161 2.996 -2.103 1.00 98.62 401 SER A N 1
ATOM 3190 C CA . SER A 1 401 ? -0.749 4.250 -2.746 1.00 98.62 401 SER A CA 1
ATOM 3191 C C . SER A 1 401 ? 0.598 4.134 -3.462 1.00 98.62 401 SER A C 1
ATOM 3193 O O . SER A 1 401 ? 1.651 4.045 -2.838 1.00 98.62 401 SER A O 1
ATOM 3195 N N . ASN A 1 402 ? 0.574 4.219 -4.789 1.00 98.56 402 ASN A N 1
ATOM 3196 C CA . ASN A 1 402 ? 1.768 4.462 -5.600 1.00 98.56 402 ASN A CA 1
ATOM 3197 C C . ASN A 1 402 ? 2.227 5.931 -5.503 1.00 98.56 402 ASN A C 1
ATOM 3199 O O . ASN A 1 402 ? 1.447 6.808 -5.119 1.00 98.56 402 ASN A O 1
ATOM 3203 N N . LEU A 1 403 ? 3.462 6.243 -5.923 1.00 97.38 403 LEU A N 1
ATOM 3204 C CA . LEU A 1 403 ? 3.966 7.623 -5.925 1.00 97.38 403 LEU A CA 1
ATOM 3205 C C . LEU A 1 403 ? 3.283 8.450 -7.030 1.00 97.38 403 LEU A C 1
ATOM 3207 O O . LEU A 1 403 ? 3.727 8.521 -8.178 1.00 97.38 403 LEU A O 1
ATOM 3211 N N . SER A 1 404 ? 2.148 9.057 -6.680 1.00 97.31 404 SER A N 1
ATOM 3212 C CA . SER A 1 404 ? 1.347 9.886 -7.576 1.00 97.31 404 SER A CA 1
ATOM 3213 C C . SER A 1 404 ? 0.477 10.894 -6.819 1.00 97.31 404 SER A C 1
ATOM 3215 O O . SER A 1 404 ? -0.010 10.621 -5.722 1.00 97.31 404 SER A O 1
ATOM 3217 N N . LYS A 1 405 ? 0.181 12.025 -7.470 1.00 97.56 405 LYS A N 1
ATOM 3218 C CA . LYS A 1 405 ? -0.804 13.017 -6.999 1.00 97.56 405 LYS A CA 1
ATOM 3219 C C . LYS A 1 405 ? -2.229 12.458 -6.908 1.00 97.56 405 LYS A C 1
ATOM 3221 O O . LYS A 1 405 ? -3.030 12.952 -6.127 1.00 97.56 405 LYS A O 1
ATOM 3226 N N . ALA A 1 406 ? -2.564 11.450 -7.717 1.00 97.56 406 ALA A N 1
ATOM 3227 C CA . ALA A 1 406 ? -3.894 10.839 -7.714 1.00 97.56 406 ALA A CA 1
ATOM 3228 C C . ALA A 1 406 ? -4.172 10.076 -6.409 1.00 97.56 406 ALA A C 1
ATOM 3230 O O . ALA A 1 406 ? -5.264 10.214 -5.854 1.00 97.56 406 ALA A O 1
ATOM 3231 N N . ALA A 1 407 ? -3.167 9.334 -5.933 1.00 98.25 407 ALA A N 1
ATOM 3232 C CA . ALA A 1 407 ? -3.198 8.549 -4.703 1.00 98.25 407 ALA A CA 1
ATOM 3233 C C . ALA A 1 407 ? -2.983 9.415 -3.455 1.00 98.25 407 ALA A C 1
ATOM 3235 O O . ALA A 1 407 ? -3.786 9.385 -2.528 1.00 98.25 407 ALA A O 1
ATOM 3236 N N . TRP A 1 408 ? -1.916 10.220 -3.444 1.00 98.56 408 TRP A N 1
ATOM 3237 C CA . TRP A 1 408 ? -1.491 10.956 -2.251 1.00 98.56 408 TRP A CA 1
ATOM 3238 C C . TRP A 1 408 ? -2.156 12.320 -2.082 1.00 98.56 408 TRP A C 1
ATOM 3240 O O . TRP A 1 408 ? -2.191 12.826 -0.964 1.00 98.56 408 TRP A O 1
ATOM 3250 N N . GLY A 1 409 ? -2.692 12.888 -3.161 1.00 98.12 409 GLY A N 1
ATOM 3251 C CA . GLY A 1 409 ? -3.345 14.191 -3.196 1.00 98.12 409 GLY A CA 1
ATOM 3252 C C . GLY A 1 409 ? -2.434 15.350 -3.604 1.00 98.12 409 GLY A C 1
ATOM 3253 O O . GLY A 1 409 ? -1.215 15.206 -3.698 1.00 98.12 409 GLY A O 1
ATOM 3254 N N . ALA A 1 410 ? -3.056 16.492 -3.906 1.00 97.94 410 ALA A N 1
ATOM 3255 C CA . ALA A 1 410 ? -2.379 17.745 -4.227 1.00 97.94 410 ALA A CA 1
ATOM 3256 C C . ALA A 1 410 ? -3.147 18.971 -3.692 1.00 97.94 410 ALA A C 1
ATOM 3258 O O . ALA A 1 410 ? -4.369 19.074 -3.865 1.00 97.94 410 ALA A O 1
ATOM 3259 N N . LEU A 1 411 ? -2.441 19.932 -3.097 1.00 97.62 411 LEU A N 1
ATOM 3260 C CA . LEU A 1 411 ? -2.972 21.216 -2.657 1.00 97.62 411 LEU A CA 1
ATOM 3261 C C . LEU A 1 411 ? -3.299 22.102 -3.861 1.00 97.62 411 LEU A C 1
ATOM 3263 O O . LEU A 1 411 ? -2.571 22.201 -4.848 1.00 97.62 411 LEU A O 1
ATOM 3267 N N . GLN A 1 412 ? -4.421 22.800 -3.760 1.00 96.56 412 GLN A N 1
ATOM 3268 C CA . GLN A 1 412 ? -4.958 23.695 -4.774 1.00 96.56 412 GLN A CA 1
ATOM 3269 C C . GLN A 1 412 ? -5.475 24.977 -4.126 1.00 96.56 412 GLN A C 1
ATOM 3271 O O . GLN A 1 412 ? -5.591 25.065 -2.903 1.00 96.56 412 GLN A O 1
ATOM 3276 N N . LYS A 1 413 ? -5.806 25.975 -4.958 1.00 95.75 413 LYS A N 1
ATOM 3277 C CA . LYS A 1 413 ? -6.423 27.241 -4.523 1.00 95.75 413 LYS A CA 1
ATOM 3278 C C . LYS A 1 413 ? -5.668 27.864 -3.341 1.00 95.75 413 LYS A C 1
ATOM 3280 O O . LYS A 1 413 ? -6.229 28.044 -2.265 1.00 95.75 413 LYS A O 1
ATOM 3285 N N . ASN A 1 414 ? -4.370 28.113 -3.518 1.00 93.44 414 ASN A N 1
ATOM 3286 C CA . ASN A 1 414 ? -3.496 28.667 -2.475 1.00 93.44 414 ASN A CA 1
ATOM 3287 C C . ASN A 1 414 ? -3.534 27.867 -1.158 1.00 93.44 414 ASN A C 1
ATOM 3289 O O . ASN A 1 414 ? -3.645 28.436 -0.080 1.00 93.44 414 ASN A O 1
ATOM 3293 N N . LYS A 1 415 ? -3.453 26.532 -1.261 1.00 95.12 415 LYS A N 1
ATOM 3294 C CA . LYS A 1 415 ? -3.459 25.581 -0.134 1.00 95.12 415 LYS A CA 1
ATOM 3295 C C . LYS A 1 415 ? -4.763 25.529 0.683 1.00 95.12 415 LYS A C 1
ATOM 3297 O O . LYS A 1 415 ? -4.768 24.958 1.765 1.00 95.12 415 LYS A O 1
ATOM 3302 N N . THR A 1 416 ? -5.874 26.062 0.171 1.00 97.00 416 THR A N 1
ATOM 3303 C CA . THR A 1 416 ? -7.190 26.015 0.852 1.00 97.00 416 THR A CA 1
ATOM 3304 C C . THR A 1 416 ? -8.052 24.809 0.462 1.00 97.00 416 THR A C 1
ATOM 3306 O O . THR A 1 416 ? -9.117 24.586 1.037 1.00 97.00 416 THR A O 1
ATOM 3309 N N . GLN A 1 417 ? -7.615 24.037 -0.536 1.00 98.12 417 GLN A N 1
ATOM 3310 C CA . GLN A 1 417 ? -8.318 22.865 -1.048 1.00 98.12 417 GLN A CA 1
ATOM 3311 C C . GLN A 1 417 ? -7.316 21.737 -1.293 1.00 98.12 417 GLN A C 1
ATOM 3313 O O . GLN A 1 417 ? -6.262 21.977 -1.874 1.00 98.12 417 GLN A O 1
ATOM 3318 N N . PHE A 1 418 ? -7.662 20.511 -0.912 1.00 98.56 418 PHE A N 1
ATOM 3319 C CA . PHE A 1 418 ? -6.856 19.318 -1.143 1.00 98.56 418 PHE A CA 1
ATOM 3320 C C . PHE A 1 418 ? -7.593 18.352 -2.069 1.00 98.56 418 PHE A C 1
ATOM 3322 O O . PHE A 1 418 ? -8.675 17.873 -1.737 1.00 98.56 418 PHE A O 1
ATOM 3329 N N . MET A 1 419 ? -7.042 18.109 -3.259 1.00 98.56 419 MET A N 1
ATOM 3330 C CA . MET A 1 419 ? -7.644 17.223 -4.255 1.00 98.56 419 MET A CA 1
ATOM 3331 C C . MET A 1 419 ? -7.016 15.834 -4.171 1.00 98.56 419 MET A C 1
ATOM 3333 O O . MET A 1 419 ? -5.807 15.712 -4.329 1.00 98.56 419 MET A O 1
ATOM 3337 N N . ILE A 1 420 ? -7.843 14.798 -4.049 1.00 98.62 420 ILE A N 1
ATOM 3338 C CA . ILE A 1 420 ? -7.464 13.386 -4.220 1.00 98.62 420 ILE A CA 1
ATOM 3339 C C . ILE A 1 420 ? -8.330 12.789 -5.328 1.00 98.62 420 ILE A C 1
ATOM 3341 O O . ILE A 1 420 ? -9.500 13.145 -5.451 1.00 98.62 420 ILE A O 1
ATOM 3345 N N . ARG A 1 421 ? -7.770 11.891 -6.147 1.00 98.44 421 ARG A N 1
ATOM 3346 C CA . ARG A 1 421 ? -8.503 11.255 -7.258 1.00 98.44 421 ARG A CA 1
ATOM 3347 C C . ARG A 1 421 ? -8.870 9.802 -6.988 1.00 98.44 421 ARG A C 1
ATOM 3349 O O . ARG A 1 421 ? -9.866 9.345 -7.535 1.00 98.44 421 ARG A O 1
ATOM 3356 N N . SER A 1 422 ? -8.082 9.098 -6.182 1.00 98.44 422 SER A N 1
ATOM 3357 C CA . SER A 1 422 ? -8.187 7.647 -6.011 1.00 98.44 422 SER A CA 1
ATOM 3358 C C . SER A 1 422 ? -8.561 7.246 -4.586 1.00 98.44 422 SER A C 1
ATOM 3360 O O . SER A 1 422 ? -8.273 7.973 -3.635 1.00 98.44 422 SER A O 1
ATOM 3362 N N . TYR A 1 423 ? -9.189 6.075 -4.455 1.00 98.81 423 TYR A N 1
ATOM 3363 C CA . TYR A 1 423 ? -9.307 5.399 -3.166 1.00 98.81 423 TYR A CA 1
ATOM 3364 C C . TYR A 1 423 ? -8.045 4.596 -2.897 1.00 98.81 423 TYR A C 1
ATOM 3366 O O . TYR A 1 423 ? -7.716 3.689 -3.664 1.00 98.81 423 TYR A O 1
ATOM 3374 N N . GLU A 1 424 ? -7.389 4.882 -1.784 1.00 98.88 424 GLU A N 1
ATOM 3375 C CA . GLU A 1 424 ? -6.215 4.150 -1.312 1.00 98.88 424 GLU A CA 1
ATOM 3376 C C . GLU A 1 424 ? -6.361 3.884 0.183 1.00 98.88 424 GLU A C 1
ATOM 3378 O O . GLU A 1 424 ? -7.066 4.613 0.886 1.00 98.88 424 GLU A O 1
ATOM 3383 N N . LEU A 1 425 ? -5.675 2.859 0.674 1.00 98.88 425 LEU A N 1
ATOM 3384 C CA . LEU A 1 425 ? -5.603 2.581 2.099 1.00 98.88 425 LEU A CA 1
ATOM 3385 C C . LEU A 1 425 ? -4.225 2.026 2.442 1.00 98.88 425 LEU A C 1
ATOM 3387 O O . LEU A 1 425 ? -3.561 1.384 1.624 1.00 98.88 425 LEU A O 1
ATOM 3391 N N . GLY A 1 426 ? -3.770 2.307 3.650 1.00 98.75 426 GLY A N 1
ATOM 3392 C CA . GLY A 1 426 ? -2.532 1.776 4.186 1.00 98.75 426 GLY A CA 1
ATOM 3393 C C . GLY A 1 426 ? -2.515 1.839 5.698 1.00 98.75 426 GLY A C 1
ATOM 3394 O O . GLY A 1 426 ? -3.369 2.481 6.313 1.00 98.75 426 GLY A O 1
ATOM 3395 N N . VAL A 1 427 ? -1.513 1.184 6.268 1.00 98.56 427 VAL A N 1
ATOM 3396 C CA . VAL A 1 427 ? -1.216 1.205 7.698 1.00 98.56 427 VAL A CA 1
ATOM 3397 C C . VAL A 1 427 ? 0.143 1.841 7.934 1.00 98.56 427 VAL A C 1
ATOM 3399 O O . VAL A 1 427 ? 1.079 1.638 7.158 1.00 98.56 427 VAL A O 1
ATOM 3402 N N . MET A 1 428 ? 0.234 2.626 9.000 1.00 98.12 428 MET A N 1
ATOM 3403 C CA . MET A 1 428 ? 1.449 3.274 9.460 1.00 98.12 428 MET A CA 1
ATOM 3404 C C . MET A 1 428 ? 1.908 2.643 10.774 1.00 98.12 428 MET A C 1
ATOM 3406 O O . MET A 1 428 ? 1.169 2.629 11.760 1.00 98.12 428 MET A O 1
ATOM 3410 N N . PHE A 1 429 ? 3.145 2.157 10.768 1.00 96.69 429 PHE A N 1
ATOM 3411 C CA . PHE A 1 429 ? 3.875 1.642 11.917 1.00 96.69 429 PHE A CA 1
ATOM 3412 C C . PHE A 1 429 ? 4.675 2.781 12.545 1.00 96.69 429 PHE A C 1
ATOM 3414 O O . PHE A 1 429 ? 5.461 3.453 11.869 1.00 96.69 429 PHE A O 1
ATOM 3421 N N . LEU A 1 430 ? 4.462 2.991 13.841 1.00 93.94 430 LEU A N 1
ATOM 3422 C CA . LEU A 1 430 ? 5.062 4.059 14.635 1.00 93.94 430 LEU A CA 1
ATOM 3423 C C . LEU A 1 430 ? 5.568 3.466 15.952 1.00 93.94 430 LEU A C 1
ATOM 3425 O O . LEU A 1 430 ? 4.758 2.859 16.653 1.00 93.94 430 LEU A O 1
ATOM 3429 N N . PRO A 1 431 ? 6.832 3.687 16.352 1.00 90.75 431 PRO A N 1
ATOM 3430 C CA . PRO A 1 431 ? 7.345 3.296 17.671 1.00 90.75 431 PRO A CA 1
ATOM 3431 C C . PRO A 1 431 ? 6.395 3.615 18.838 1.00 90.75 431 PRO A C 1
ATOM 3433 O O . PRO A 1 431 ? 6.226 2.820 19.760 1.00 90.75 431 PRO A O 1
ATOM 3436 N N . GLN A 1 432 ? 5.715 4.763 18.768 1.00 89.62 432 GLN A N 1
ATOM 3437 C CA . GLN A 1 432 ? 4.777 5.250 19.782 1.00 89.62 432 GLN A CA 1
ATOM 3438 C C . GLN A 1 432 ? 3.491 4.418 19.876 1.00 89.62 432 GLN A C 1
ATOM 3440 O O . GLN A 1 432 ? 2.907 4.339 20.952 1.00 89.62 432 GLN A O 1
ATOM 3445 N N . LEU A 1 433 ? 3.051 3.811 18.771 1.00 89.50 433 LEU A N 1
ATOM 3446 C CA . LEU A 1 433 ? 1.858 2.959 18.716 1.00 89.50 433 LEU A CA 1
ATOM 3447 C C . LEU A 1 433 ? 2.153 1.498 19.042 1.00 89.50 433 LEU A C 1
ATOM 3449 O O . LEU A 1 433 ? 1.262 0.781 19.484 1.00 89.50 433 LEU A O 1
ATOM 3453 N N . LEU A 1 434 ? 3.391 1.064 18.817 1.00 85.12 434 LEU A N 1
ATOM 3454 C CA . LEU A 1 434 ? 3.830 -0.310 19.058 1.00 85.12 434 LEU A CA 1
ATOM 3455 C C . LEU A 1 434 ? 4.184 -0.554 20.529 1.00 85.12 434 LEU A C 1
ATOM 3457 O O . LEU A 1 434 ? 4.331 -1.702 20.940 1.00 85.12 434 LEU A O 1
ATOM 3461 N N . LYS A 1 435 ? 4.305 0.515 21.325 1.00 76.31 435 LYS A N 1
ATOM 3462 C CA . LYS A 1 435 ? 4.608 0.444 22.751 1.00 76.31 435 LYS A CA 1
ATOM 3463 C C . LYS A 1 435 ? 3.536 -0.373 23.501 1.00 76.31 435 LYS A C 1
ATOM 3465 O O . LYS A 1 435 ? 2.359 -0.008 23.443 1.00 76.31 435 LYS A O 1
ATOM 3470 N N . PRO A 1 436 ? 3.915 -1.430 24.245 1.00 69.75 436 PRO A N 1
ATOM 3471 C CA . PRO A 1 436 ? 2.983 -2.153 25.101 1.00 69.75 436 PRO A CA 1
ATOM 3472 C C . PRO A 1 436 ? 2.363 -1.240 26.176 1.00 69.75 436 PRO A C 1
ATOM 3474 O O . PRO A 1 436 ? 2.997 -0.261 26.589 1.00 69.75 436 PRO A O 1
ATOM 3477 N N . PRO A 1 437 ? 1.149 -1.550 26.667 1.00 64.81 437 PRO A N 1
ATOM 3478 C CA . PRO A 1 437 ? 0.566 -0.849 27.807 1.00 64.81 437 PRO A CA 1
ATOM 3479 C C . PRO A 1 437 ? 1.498 -0.891 29.031 1.00 64.81 437 PRO A C 1
ATOM 3481 O O . PRO A 1 437 ? 2.029 -1.945 29.370 1.00 64.81 437 PRO A O 1
ATOM 3484 N N . GLY A 1 438 ? 1.676 0.249 29.710 1.00 65.69 438 GLY A N 1
ATOM 3485 C CA . GLY A 1 438 ? 2.498 0.372 30.923 1.00 65.69 438 GLY A CA 1
ATOM 3486 C C . GLY A 1 438 ? 3.810 1.152 30.743 1.00 65.69 438 GLY A C 1
ATOM 3487 O O . GLY A 1 438 ? 4.069 1.780 29.712 1.00 65.69 438 GLY A O 1
ATOM 3488 N N . ASN A 1 439 ? 4.658 1.126 31.777 1.00 62.47 439 ASN A N 1
ATOM 3489 C CA . ASN A 1 439 ? 5.961 1.810 31.817 1.00 62.47 439 ASN A CA 1
ATOM 3490 C C . ASN A 1 439 ? 7.072 1.028 31.086 1.00 62.47 439 ASN A C 1
ATOM 3492 O O . ASN A 1 439 ? 8.207 0.952 31.547 1.00 62.47 439 ASN A O 1
ATOM 3496 N N . CYS A 1 440 ? 6.761 0.450 29.927 1.00 66.12 440 CYS A N 1
ATOM 3497 C CA . CYS A 1 440 ? 7.762 -0.208 29.093 1.00 66.12 440 CYS A CA 1
ATOM 3498 C C . CYS A 1 440 ? 8.677 0.828 28.404 1.00 66.12 440 CYS A C 1
ATOM 3500 O O . CYS A 1 440 ? 8.248 1.965 28.153 1.00 66.12 440 CYS A O 1
ATOM 3502 N N . PRO A 1 441 ? 9.927 0.469 28.072 1.00 72.12 441 PRO A N 1
ATOM 3503 C CA . PRO A 1 441 ? 10.772 1.284 27.203 1.00 72.12 441 PRO A CA 1
ATOM 3504 C C . PRO A 1 441 ? 10.160 1.441 25.792 1.00 72.12 441 PRO A C 1
ATOM 3506 O O . PRO A 1 441 ? 9.289 0.656 25.404 1.00 72.12 441 PRO A O 1
ATOM 3509 N N . PRO A 1 442 ? 10.572 2.464 25.017 1.00 75.62 442 PRO A N 1
ATOM 3510 C CA . PRO A 1 442 ? 10.137 2.636 23.631 1.00 75.62 442 PRO A CA 1
ATOM 3511 C C . PRO A 1 442 ? 10.495 1.419 22.768 1.00 75.62 442 PRO A C 1
ATOM 3513 O O . PRO A 1 442 ? 11.577 0.854 22.918 1.00 75.62 442 PRO A O 1
ATOM 3516 N N . VAL A 1 443 ? 9.599 1.045 21.850 1.00 86.88 443 VAL A N 1
ATOM 3517 C CA . VAL A 1 443 ? 9.853 -0.025 20.875 1.00 86.88 443 VAL A CA 1
ATOM 3518 C C . VAL A 1 443 ? 10.674 0.532 19.720 1.00 86.88 443 VAL A C 1
ATOM 3520 O O . VAL A 1 443 ? 10.276 1.518 19.102 1.00 86.88 443 VAL A O 1
ATOM 3523 N N . ARG A 1 444 ? 11.796 -0.108 19.395 1.00 89.62 444 ARG A N 1
ATOM 3524 C CA . ARG A 1 444 ? 12.569 0.201 18.186 1.00 89.62 444 ARG A CA 1
ATOM 3525 C C . ARG A 1 444 ? 11.890 -0.421 16.977 1.00 89.62 444 ARG A C 1
ATOM 3527 O O . ARG A 1 444 ? 11.528 -1.590 17.023 1.00 89.62 444 ARG A O 1
ATOM 3534 N N . LEU A 1 445 ? 11.739 0.325 15.889 1.00 91.94 445 LEU A N 1
ATOM 3535 C CA . LEU A 1 445 ? 11.221 -0.208 14.631 1.00 91.94 445 LEU A CA 1
ATOM 3536 C C . LEU A 1 445 ? 12.391 -0.504 13.696 1.00 91.94 445 LEU A C 1
ATOM 3538 O O . LEU A 1 445 ? 13.166 0.394 13.384 1.00 91.94 445 LEU A O 1
ATOM 3542 N N . VAL A 1 446 ? 12.541 -1.749 13.258 1.00 92.44 446 VAL A N 1
ATOM 3543 C CA . VAL A 1 446 ? 13.732 -2.215 12.537 1.00 92.44 446 VAL A CA 1
ATOM 3544 C C . VAL A 1 446 ? 13.331 -3.084 11.350 1.00 92.44 446 VAL A C 1
ATOM 3546 O O . VAL A 1 446 ? 12.384 -3.863 11.420 1.00 92.44 446 VAL A O 1
ATOM 3549 N N . THR A 1 447 ? 14.051 -2.977 10.237 1.00 92.06 447 THR A N 1
ATOM 3550 C CA . THR A 1 447 ? 13.846 -3.870 9.091 1.00 92.06 447 THR A CA 1
ATOM 3551 C C . THR A 1 447 ? 14.567 -5.198 9.270 1.00 92.06 447 THR A C 1
ATOM 3553 O O . THR A 1 447 ? 15.742 -5.236 9.643 1.00 92.06 447 THR A O 1
ATOM 3556 N N . LEU A 1 448 ? 13.892 -6.291 8.934 1.00 89.75 448 LEU A N 1
ATOM 3557 C CA . LEU A 1 448 ? 14.489 -7.623 8.906 1.00 89.75 448 LEU A CA 1
ATOM 3558 C C . LEU A 1 448 ? 15.684 -7.687 7.936 1.00 89.75 448 LEU A C 1
ATOM 3560 O O . LEU A 1 448 ? 15.683 -7.015 6.905 1.00 89.75 448 LEU A O 1
ATOM 3564 N N . GLY A 1 449 ? 16.716 -8.456 8.299 1.00 87.06 449 GLY A N 1
ATOM 3565 C CA . GLY A 1 449 ? 17.939 -8.620 7.498 1.00 87.06 449 GLY A CA 1
ATOM 3566 C C . GLY A 1 449 ? 18.855 -7.391 7.492 1.00 87.06 449 GLY A C 1
ATOM 3567 O O . GLY A 1 449 ? 19.783 -7.286 6.694 1.00 87.06 449 GLY A O 1
ATOM 3568 N N . SER A 1 450 ? 18.598 -6.418 8.371 1.00 88.75 450 SER A N 1
ATOM 3569 C CA . SER A 1 450 ? 19.473 -5.262 8.563 1.00 88.75 450 SER A CA 1
ATOM 3570 C C . SER A 1 450 ? 20.474 -5.478 9.695 1.00 88.75 450 SER A C 1
ATOM 3572 O O . SER A 1 450 ? 20.253 -6.280 10.605 1.00 88.75 450 SER A O 1
ATOM 3574 N N . LYS A 1 451 ? 21.556 -4.690 9.706 1.00 85.00 451 LYS A N 1
ATOM 3575 C CA . LYS A 1 451 ? 22.516 -4.706 10.821 1.00 85.00 451 LYS A CA 1
ATOM 3576 C C . LYS A 1 451 ? 21.840 -4.378 12.154 1.00 85.00 451 LYS A C 1
ATOM 3578 O O . LYS A 1 451 ? 22.172 -4.994 13.163 1.00 85.00 451 LYS A O 1
ATOM 3583 N N . ALA A 1 452 ? 20.874 -3.457 12.175 1.00 84.69 452 ALA A N 1
ATOM 3584 C CA . ALA A 1 452 ? 20.117 -3.131 13.383 1.00 84.69 452 ALA A CA 1
ATOM 3585 C C . ALA A 1 452 ? 19.322 -4.334 13.939 1.00 84.69 452 ALA A C 1
ATOM 3587 O O . ALA A 1 452 ? 19.147 -4.420 15.156 1.00 84.69 452 ALA A O 1
ATOM 3588 N N . ALA A 1 453 ? 18.906 -5.280 13.084 1.00 83.75 453 ALA A N 1
ATOM 3589 C CA . ALA A 1 453 ? 18.247 -6.525 13.495 1.00 83.75 453 ALA A CA 1
ATOM 3590 C C . ALA A 1 453 ? 19.232 -7.561 14.076 1.00 83.75 453 ALA A C 1
ATOM 3592 O O . ALA A 1 453 ? 18.880 -8.324 14.969 1.00 83.75 453 ALA A O 1
ATOM 3593 N N . GLY A 1 454 ? 20.489 -7.582 13.617 1.00 71.38 454 GLY A N 1
ATOM 3594 C CA . GLY A 1 454 ? 21.520 -8.485 14.153 1.00 71.38 454 GLY A CA 1
ATOM 3595 C C . GLY A 1 454 ? 21.953 -8.145 15.586 1.00 71.38 454 GLY A C 1
ATOM 3596 O O . GLY A 1 454 ? 22.252 -9.035 16.379 1.00 71.38 454 GLY A O 1
ATOM 3597 N N . HIS A 1 455 ? 21.918 -6.862 15.958 1.00 58.06 455 HIS A N 1
ATOM 3598 C CA . HIS A 1 455 ? 22.235 -6.413 17.320 1.00 58.06 455 HIS A CA 1
ATOM 3599 C C . HIS A 1 455 ? 21.145 -6.756 18.349 1.00 58.06 455 HIS A C 1
ATOM 3601 O O . HIS A 1 455 ? 21.380 -6.622 19.547 1.00 58.06 455 HIS A O 1
ATOM 3607 N N . SER A 1 456 ? 19.961 -7.206 17.917 1.00 54.34 456 SER A N 1
ATOM 3608 C CA . SER A 1 456 ? 18.867 -7.594 18.823 1.00 54.34 456 SER A CA 1
ATOM 3609 C C . SER A 1 456 ? 19.063 -8.988 19.439 1.00 54.34 456 SER A C 1
ATOM 3611 O O . SER A 1 456 ? 18.364 -9.329 20.387 1.00 54.34 456 SER A O 1
ATOM 3613 N N . GLY A 1 457 ? 20.003 -9.788 18.914 1.00 42.78 457 GLY A N 1
ATOM 3614 C CA . GLY A 1 457 ? 20.271 -11.167 19.344 1.00 42.78 457 GLY A CA 1
ATOM 3615 C C . GLY A 1 457 ? 21.344 -11.331 20.427 1.00 42.78 457 GLY A C 1
ATOM 3616 O O . GLY A 1 457 ? 21.607 -12.456 20.848 1.00 42.78 457 GLY A O 1
ATOM 3617 N N . VAL A 1 458 ? 21.982 -10.249 20.890 1.00 38.75 458 VAL A N 1
ATOM 3618 C CA . VAL A 1 458 ? 22.965 -10.332 21.981 1.00 38.75 458 VAL A CA 1
ATOM 3619 C C . VAL A 1 458 ? 22.225 -10.245 23.312 1.00 38.75 458 VAL A C 1
ATOM 3621 O O . VAL A 1 458 ? 21.645 -9.213 23.645 1.00 38.75 458 VAL A O 1
ATOM 3624 N N . ALA A 1 459 ? 22.250 -11.339 24.074 1.00 38.72 459 ALA A N 1
ATOM 3625 C CA . ALA A 1 459 ? 21.756 -11.397 25.442 1.00 38.72 459 ALA A CA 1
ATOM 3626 C C . ALA A 1 459 ? 22.544 -10.417 26.329 1.00 38.72 459 ALA A C 1
ATOM 3628 O O . ALA A 1 459 ? 23.602 -10.748 26.861 1.00 38.72 459 ALA A O 1
ATOM 3629 N N . VAL A 1 460 ? 22.025 -9.202 26.480 1.00 38.09 460 VAL A N 1
ATOM 3630 C CA . VAL A 1 460 ? 22.432 -8.251 27.515 1.00 38.09 460 VAL A CA 1
ATOM 3631 C C . VAL A 1 460 ? 21.161 -7.828 28.237 1.00 38.09 460 VAL A C 1
ATOM 3633 O O . VAL A 1 460 ? 20.173 -7.451 27.607 1.00 38.09 460 VAL A O 1
ATOM 3636 N N . SER A 1 461 ? 21.173 -7.956 29.561 1.00 41.53 461 SER A N 1
ATOM 3637 C CA . SER A 1 461 ? 20.117 -7.459 30.438 1.00 41.53 461 SER A CA 1
ATOM 3638 C C . SER A 1 461 ? 19.780 -6.005 30.081 1.00 41.53 461 SER A C 1
ATOM 3640 O O . SER A 1 461 ? 20.694 -5.188 30.022 1.00 41.53 461 SER A O 1
ATOM 3642 N N . GLU A 1 462 ? 18.489 -5.708 29.877 1.00 48.72 462 GLU A N 1
ATOM 3643 C CA . GLU A 1 462 ? 17.910 -4.391 29.517 1.00 48.72 462 GLU A CA 1
ATOM 3644 C C . GLU A 1 462 ? 17.877 -3.992 28.020 1.00 48.72 462 GLU A C 1
ATOM 3646 O O . GLU A 1 462 ? 17.936 -2.807 27.687 1.00 48.72 462 GLU A O 1
ATOM 3651 N N . SER A 1 463 ? 17.709 -4.930 27.078 1.00 63.03 463 SER A N 1
ATOM 3652 C CA . SER A 1 463 ? 17.482 -4.564 25.668 1.00 63.03 463 SER A CA 1
ATOM 3653 C C . SER A 1 463 ? 16.079 -3.969 25.424 1.00 63.03 463 SER A C 1
ATOM 3655 O O . SER A 1 463 ? 15.055 -4.505 25.850 1.00 63.03 463 SER A O 1
ATOM 3657 N N . GLN A 1 464 ? 16.018 -2.825 24.729 1.00 71.62 464 GLN A N 1
ATOM 3658 C CA . GLN A 1 464 ? 14.757 -2.219 24.282 1.00 71.62 464 GLN A CA 1
ATOM 3659 C C . GLN A 1 464 ? 13.986 -3.185 23.352 1.00 71.62 464 GLN A C 1
ATOM 3661 O O . GLN A 1 464 ? 14.602 -3.775 22.456 1.00 71.62 464 GLN A O 1
ATOM 3666 N N . PRO A 1 465 ? 12.653 -3.326 23.499 1.00 80.06 465 PRO A N 1
ATOM 3667 C CA . PRO A 1 465 ? 11.842 -4.185 22.641 1.00 80.06 465 PRO A CA 1
ATOM 3668 C C . PRO A 1 465 ? 11.951 -3.736 21.182 1.00 80.06 465 PRO A C 1
ATOM 3670 O O . PRO A 1 465 ? 11.998 -2.539 20.891 1.00 80.06 465 PRO A O 1
ATOM 3673 N N . THR A 1 466 ? 12.011 -4.694 20.257 1.00 85.25 466 THR A N 1
ATOM 3674 C CA . THR A 1 466 ? 12.245 -4.430 18.832 1.00 85.25 466 THR A CA 1
ATOM 3675 C C . THR A 1 466 ? 11.120 -5.003 17.979 1.00 85.25 466 THR A C 1
ATOM 3677 O O . THR A 1 466 ? 10.823 -6.192 18.037 1.00 85.25 466 THR A O 1
ATOM 3680 N N . ALA A 1 467 ? 10.548 -4.150 17.135 1.00 89.00 467 ALA A N 1
ATOM 3681 C CA . ALA A 1 467 ? 9.605 -4.498 16.092 1.00 89.00 467 ALA A CA 1
ATOM 3682 C C . ALA A 1 467 ? 10.310 -4.735 14.765 1.00 89.00 467 ALA A C 1
ATOM 3684 O O . ALA A 1 467 ? 10.796 -3.794 14.138 1.00 89.00 467 ALA A O 1
ATOM 3685 N N . LEU A 1 468 ? 10.337 -5.993 14.330 1.00 90.88 468 LEU A N 1
ATOM 3686 C CA . LEU A 1 468 ? 10.916 -6.391 13.052 1.00 90.88 468 LEU A CA 1
ATOM 3687 C C . LEU A 1 468 ? 9.863 -6.322 11.944 1.00 90.88 468 LEU A C 1
ATOM 3689 O O . LEU A 1 468 ? 8.846 -7.007 12.001 1.00 90.88 468 LEU A O 1
ATOM 3693 N N . LEU A 1 469 ? 10.118 -5.512 10.915 1.00 93.56 469 LEU A N 1
ATOM 3694 C CA . LEU A 1 469 ? 9.286 -5.443 9.715 1.00 93.56 469 LEU A CA 1
ATOM 3695 C C . LEU A 1 469 ? 9.987 -6.123 8.528 1.00 93.56 469 LEU A C 1
ATOM 3697 O O . LEU A 1 469 ? 11.101 -5.713 8.178 1.00 93.56 469 LEU A O 1
ATOM 3701 N N . PRO A 1 470 ? 9.348 -7.083 7.833 1.00 94.12 470 PRO A N 1
ATOM 3702 C CA . PRO A 1 470 ? 9.866 -7.664 6.591 1.00 94.12 470 PRO A CA 1
ATOM 3703 C C . PRO A 1 470 ? 9.715 -6.706 5.388 1.00 94.12 470 PRO A C 1
ATOM 3705 O O . PRO A 1 470 ? 9.065 -7.026 4.394 1.00 94.12 470 PRO A O 1
ATOM 3708 N N . LEU A 1 471 ? 10.284 -5.496 5.469 1.00 94.88 471 LEU A N 1
ATOM 3709 C CA . LEU A 1 471 ? 10.291 -4.544 4.351 1.00 94.88 471 LEU A CA 1
ATOM 3710 C C . LEU A 1 471 ? 11.254 -5.023 3.250 1.00 94.88 471 LEU A C 1
ATOM 3712 O O . LEU A 1 471 ? 12.391 -5.388 3.549 1.00 94.88 471 LEU A O 1
ATOM 3716 N N . PRO A 1 472 ? 10.849 -5.014 1.968 1.00 90.25 472 PRO A N 1
ATOM 3717 C CA . PRO A 1 472 ? 11.577 -5.720 0.919 1.00 90.25 472 PRO A CA 1
ATOM 3718 C C . PRO A 1 472 ? 12.644 -4.843 0.249 1.00 90.25 472 PRO A C 1
ATOM 3720 O O . PRO A 1 472 ? 12.735 -4.751 -0.972 1.00 90.25 472 PRO A O 1
ATOM 3723 N N . TYR A 1 473 ? 13.453 -4.172 1.058 1.00 90.38 473 TYR A N 1
ATOM 3724 C CA . TYR A 1 473 ? 14.642 -3.459 0.611 1.00 90.38 473 TYR A CA 1
ATOM 3725 C C . TYR A 1 473 ? 15.721 -3.546 1.680 1.00 90.38 473 TYR A C 1
ATOM 3727 O O . TYR A 1 473 ? 15.487 -3.285 2.856 1.00 90.38 473 TYR A O 1
ATOM 3735 N N . GLY A 1 474 ? 16.898 -3.968 1.245 1.00 86.38 474 GLY A N 1
ATOM 3736 C CA . GLY A 1 474 ? 18.067 -4.172 2.074 1.00 86.38 474 GLY A CA 1
ATOM 3737 C C . GLY A 1 474 ? 18.828 -2.879 2.303 1.00 86.38 474 GLY A C 1
ATOM 3738 O O . GLY A 1 474 ? 18.686 -1.893 1.572 1.00 86.38 474 GLY A O 1
ATOM 3739 N N . PHE A 1 475 ? 19.671 -2.913 3.326 1.00 87.81 475 PHE A N 1
ATOM 3740 C CA . PHE A 1 475 ? 20.554 -1.816 3.669 1.00 87.81 475 PHE A CA 1
ATOM 3741 C C . PHE A 1 475 ? 22.024 -2.267 3.636 1.00 87.81 475 PHE A C 1
ATOM 3743 O O . PHE A 1 475 ? 22.312 -3.398 4.024 1.00 87.81 475 PHE A O 1
ATOM 3750 N N . PRO A 1 476 ? 22.970 -1.393 3.238 1.00 89.06 476 PRO A N 1
ATOM 3751 C CA . PRO A 1 476 ? 22.750 -0.037 2.730 1.00 89.06 476 PRO A CA 1
ATOM 3752 C C . PRO A 1 476 ? 22.022 -0.032 1.374 1.00 89.06 476 PRO A C 1
ATOM 3754 O O . PRO A 1 476 ? 22.173 -0.941 0.561 1.00 89.06 476 PRO A O 1
ATOM 3757 N N . LEU A 1 477 ? 21.222 1.009 1.125 1.00 93.06 477 LEU A N 1
ATOM 3758 C CA . LEU A 1 477 ? 20.497 1.151 -0.141 1.00 93.06 477 LEU A CA 1
ATOM 3759 C C . LEU A 1 477 ? 21.481 1.326 -1.303 1.00 93.06 477 LEU A C 1
ATOM 3761 O O . LEU A 1 477 ? 22.334 2.214 -1.278 1.00 93.06 477 LEU A O 1
ATOM 3765 N N . THR A 1 478 ? 21.313 0.536 -2.363 1.00 93.94 478 THR A N 1
ATOM 3766 C CA . THR A 1 478 ? 22.232 0.551 -3.509 1.00 93.94 478 THR A CA 1
ATOM 3767 C C . THR A 1 478 ? 21.772 1.540 -4.580 1.00 93.94 478 THR A C 1
ATOM 3769 O O . THR A 1 478 ? 20.657 1.450 -5.091 1.00 93.94 478 THR A O 1
ATOM 3772 N N . THR A 1 479 ? 22.627 2.497 -4.945 1.00 95.19 479 THR A N 1
ATOM 3773 C CA . THR A 1 479 ? 22.362 3.449 -6.039 1.00 95.19 479 THR A CA 1
ATOM 3774 C C . THR A 1 479 ? 22.496 2.777 -7.402 1.00 95.19 479 THR A C 1
ATOM 3776 O O . THR A 1 479 ? 23.375 1.940 -7.596 1.00 95.19 479 THR A O 1
ATOM 3779 N N . TYR A 1 480 ? 21.647 3.165 -8.357 1.00 96.19 480 TYR A N 1
ATOM 3780 C CA . TYR A 1 480 ? 21.797 2.751 -9.753 1.00 96.19 480 TYR A CA 1
ATOM 3781 C C . TYR A 1 480 ? 23.153 3.189 -10.318 1.00 96.19 480 TYR A C 1
ATOM 3783 O O . TYR A 1 480 ? 23.570 4.337 -10.160 1.00 96.19 480 TYR A O 1
ATOM 3791 N N . ASN A 1 481 ? 23.815 2.297 -11.043 1.00 94.62 481 ASN A N 1
ATOM 3792 C CA . ASN A 1 481 ? 24.946 2.619 -11.889 1.00 94.62 481 ASN A CA 1
ATOM 3793 C C . ASN A 1 481 ? 24.427 3.041 -13.274 1.00 94.62 481 ASN A C 1
ATOM 3795 O O . ASN A 1 481 ? 24.042 2.173 -14.052 1.00 94.62 481 ASN A O 1
ATOM 3799 N N . PRO A 1 482 ? 24.479 4.330 -13.651 1.00 89.00 482 PRO A N 1
ATOM 3800 C CA . PRO A 1 482 ? 23.919 4.806 -14.920 1.00 89.00 482 PRO A CA 1
ATOM 3801 C C . PRO A 1 482 ? 24.617 4.237 -16.167 1.00 89.00 482 PRO A C 1
ATOM 3803 O O . PRO A 1 482 ? 24.122 4.420 -17.272 1.00 89.00 482 PRO A O 1
ATOM 3806 N N . LYS A 1 483 ? 25.767 3.563 -16.014 1.00 92.44 483 LYS A N 1
ATOM 3807 C CA . LYS A 1 483 ? 26.453 2.861 -17.109 1.00 92.44 483 LYS A CA 1
ATOM 3808 C C . LYS A 1 483 ? 25.955 1.426 -17.320 1.00 92.44 483 LYS A C 1
ATOM 3810 O O . LYS A 1 483 ? 26.356 0.808 -18.299 1.00 92.44 483 LYS A O 1
ATOM 3815 N N . LYS A 1 484 ? 25.189 0.864 -16.378 1.00 93.81 484 LYS A N 1
ATOM 3816 C CA . LYS A 1 484 ? 24.798 -0.558 -16.364 1.00 93.81 484 LYS A CA 1
ATOM 3817 C C . LYS A 1 484 ? 23.312 -0.779 -16.102 1.00 93.81 484 LYS A C 1
ATOM 3819 O O . LYS A 1 484 ? 22.724 -1.668 -16.698 1.00 93.81 484 LYS A O 1
ATOM 3824 N N . ASP A 1 485 ? 22.733 -0.008 -15.191 1.00 96.31 485 ASP A N 1
ATOM 3825 C CA . ASP A 1 485 ? 21.361 -0.180 -14.740 1.00 96.31 485 ASP A CA 1
ATOM 3826 C C . ASP A 1 485 ? 20.423 0.717 -15.558 1.00 96.31 485 ASP A C 1
ATOM 3828 O O . ASP A 1 485 ? 20.571 1.942 -15.583 1.00 96.31 485 ASP A O 1
ATOM 3832 N N . GLU A 1 486 ? 19.424 0.106 -16.187 1.00 96.75 486 GLU A N 1
ATOM 3833 C CA . GLU A 1 486 ? 18.328 0.803 -16.858 1.00 96.75 486 GLU A CA 1
ATOM 3834 C C . GLU A 1 486 ? 17.050 0.654 -16.016 1.00 96.75 486 GLU A C 1
ATOM 3836 O O . GLU A 1 486 ? 16.696 -0.476 -15.674 1.00 96.75 486 GLU A O 1
ATOM 3841 N N . PRO A 1 487 ? 16.344 1.739 -15.645 1.00 97.56 487 PRO A N 1
ATOM 3842 C CA . PRO A 1 487 ? 15.087 1.623 -14.910 1.00 97.56 487 PRO A CA 1
ATOM 3843 C C . PRO A 1 487 ? 13.997 1.006 -15.793 1.00 97.56 487 PRO A C 1
ATOM 3845 O O . PRO A 1 487 ? 13.886 1.334 -16.974 1.00 97.56 487 PRO A O 1
ATOM 3848 N N . TRP A 1 488 ? 13.152 0.147 -15.218 1.00 98.00 488 TRP A N 1
ATOM 3849 C CA . TRP A 1 488 ? 12.034 -0.429 -15.960 1.00 98.00 488 TRP A CA 1
ATOM 3850 C C . TRP A 1 488 ? 11.054 0.656 -16.424 1.00 98.00 488 TRP A C 1
ATOM 3852 O O . TRP A 1 488 ? 10.578 1.469 -15.627 1.00 98.00 488 TRP A O 1
ATOM 3862 N N . VAL A 1 489 ? 10.718 0.617 -17.711 1.00 97.44 489 VAL A N 1
ATOM 3863 C CA . VAL A 1 489 ? 9.632 1.377 -18.336 1.00 97.44 489 VAL A CA 1
ATOM 3864 C C . VAL A 1 489 ? 8.838 0.419 -19.217 1.00 97.44 489 VAL A C 1
ATOM 3866 O O . VAL A 1 489 ? 9.410 -0.346 -19.993 1.00 97.44 489 VAL A O 1
ATOM 3869 N N . TRP A 1 490 ? 7.520 0.423 -19.045 1.00 96.88 490 TRP A N 1
ATOM 3870 C CA . TRP A 1 490 ? 6.643 -0.655 -19.516 1.00 96.88 490 TRP A CA 1
ATOM 3871 C C . TRP A 1 490 ? 6.171 -0.512 -20.972 1.00 96.88 490 TRP A C 1
ATOM 3873 O O . TRP A 1 490 ? 5.501 -1.401 -21.484 1.00 96.88 490 TRP A O 1
ATOM 3883 N N . ASP A 1 491 ? 6.466 0.605 -21.630 1.00 96.88 491 ASP A N 1
ATOM 3884 C CA . ASP A 1 491 ? 6.026 0.928 -22.993 1.00 96.88 491 ASP A CA 1
ATOM 3885 C C . ASP A 1 491 ? 7.185 0.915 -24.001 1.00 96.88 491 ASP A C 1
ATOM 3887 O O . ASP A 1 491 ? 7.027 1.365 -25.133 1.00 96.88 491 ASP A O 1
ATOM 3891 N N . LEU A 1 492 ? 8.339 0.363 -23.607 1.00 97.00 492 LEU A N 1
ATOM 3892 C CA . LEU A 1 492 ? 9.467 0.095 -24.495 1.00 97.00 492 LEU A CA 1
ATOM 3893 C C . LEU A 1 492 ? 9.575 -1.395 -24.810 1.00 97.00 492 LEU A C 1
ATOM 3895 O O . LEU A 1 492 ? 9.431 -2.233 -23.923 1.00 97.00 492 LEU A O 1
ATOM 3899 N N . VAL A 1 493 ? 9.871 -1.705 -26.072 1.00 97.19 493 VAL A N 1
ATOM 3900 C CA . VAL A 1 493 ? 10.159 -3.068 -26.540 1.00 97.19 493 VAL A CA 1
ATOM 3901 C C . VAL A 1 493 ? 11.448 -3.585 -25.896 1.00 97.19 493 VAL A C 1
ATOM 3903 O O . VAL A 1 493 ? 12.413 -2.832 -25.748 1.00 97.19 493 VAL A O 1
ATOM 3906 N N . ARG A 1 494 ? 11.470 -4.872 -25.521 1.00 96.88 494 ARG A N 1
ATOM 3907 C CA . ARG A 1 494 ? 12.668 -5.588 -25.051 1.00 96.88 494 ARG A CA 1
ATOM 3908 C C . ARG A 1 494 ? 12.872 -6.847 -25.888 1.00 96.88 494 ARG A C 1
ATOM 3910 O O . ARG A 1 494 ? 12.189 -7.841 -25.669 1.00 96.88 494 ARG A O 1
ATOM 3917 N N . ASP A 1 495 ? 13.823 -6.805 -26.815 1.00 95.44 495 ASP A N 1
ATOM 3918 C CA . ASP A 1 495 ? 14.100 -7.932 -27.723 1.00 95.44 495 ASP A CA 1
ATOM 3919 C C . ASP A 1 495 ? 14.898 -9.059 -27.056 1.00 95.44 495 ASP A C 1
ATOM 3921 O O . ASP A 1 495 ? 14.828 -10.217 -27.463 1.00 95.44 495 ASP A O 1
ATOM 3925 N N . SER A 1 496 ? 15.665 -8.728 -26.015 1.00 96.12 496 SER A N 1
ATOM 3926 C CA . SER A 1 496 ? 16.444 -9.703 -25.259 1.00 96.12 496 SER A CA 1
ATOM 3927 C C . SER A 1 496 ? 15.524 -10.724 -24.569 1.00 96.12 496 SER A C 1
ATOM 3929 O O . SER A 1 496 ? 14.572 -10.313 -23.901 1.00 96.12 496 SER A O 1
ATOM 3931 N N . PRO A 1 497 ? 15.817 -12.037 -24.653 1.00 97.50 497 PRO A N 1
ATOM 3932 C CA . PRO A 1 497 ? 14.968 -13.062 -24.053 1.00 97.50 497 PRO A CA 1
ATOM 3933 C C . PRO A 1 497 ? 14.987 -12.972 -22.525 1.00 97.50 497 PRO A C 1
ATOM 3935 O O . PRO A 1 497 ? 16.061 -12.811 -21.938 1.00 97.50 497 PRO A O 1
ATOM 3938 N N . ASP A 1 498 ? 13.828 -13.079 -21.880 1.00 98.25 498 ASP A N 1
ATOM 3939 C CA . ASP A 1 498 ? 13.729 -13.321 -20.436 1.00 98.25 498 ASP A CA 1
ATOM 3940 C C . ASP A 1 498 ? 14.056 -14.781 -20.078 1.00 98.25 498 ASP A C 1
ATOM 3942 O O . ASP A 1 498 ? 14.488 -15.575 -20.918 1.00 98.25 498 ASP A O 1
ATOM 3946 N N . ILE A 1 499 ? 13.838 -15.148 -18.814 1.00 97.44 499 ILE A N 1
ATOM 3947 C CA . ILE A 1 499 ? 14.072 -16.509 -18.313 1.00 97.44 499 ILE A CA 1
ATOM 3948 C C . ILE A 1 499 ? 13.173 -17.581 -18.958 1.00 97.44 499 ILE A C 1
ATOM 3950 O O . ILE A 1 499 ? 13.436 -18.769 -18.787 1.00 97.44 499 ILE A O 1
ATOM 3954 N N . PHE A 1 500 ? 12.137 -17.187 -19.704 1.00 97.75 500 PHE A N 1
ATOM 3955 C CA . PHE A 1 500 ? 11.257 -18.079 -20.462 1.00 97.75 500 PHE A CA 1
ATOM 3956 C C . PHE A 1 500 ? 11.563 -18.065 -21.967 1.00 97.75 500 PHE A C 1
ATOM 3958 O O . PHE A 1 500 ? 10.861 -18.710 -22.745 1.00 97.75 500 PHE A O 1
ATOM 3965 N N . GLY A 1 501 ? 12.604 -17.342 -22.393 1.00 97.56 501 GLY A N 1
ATOM 3966 C CA . GLY A 1 501 ? 12.975 -17.197 -23.800 1.00 97.56 501 GLY A CA 1
ATOM 3967 C C . GLY A 1 501 ? 12.118 -16.190 -24.573 1.00 97.56 501 GLY A C 1
ATOM 3968 O O . GLY A 1 501 ? 12.242 -16.113 -25.794 1.00 97.56 501 GLY A O 1
ATOM 3969 N N . GLY A 1 502 ? 11.248 -15.431 -23.899 1.00 96.19 502 GLY A N 1
ATOM 3970 C CA . GLY A 1 502 ? 10.334 -14.479 -24.527 1.00 96.19 502 GLY A CA 1
ATOM 3971 C C . GLY A 1 502 ? 10.915 -13.069 -24.638 1.00 96.19 502 GLY A C 1
ATOM 3972 O O . GLY A 1 502 ? 11.719 -12.650 -23.811 1.00 96.19 502 GLY A O 1
ATOM 3973 N N . ALA A 1 503 ? 10.465 -12.313 -25.638 1.00 96.88 503 ALA A N 1
ATOM 3974 C CA . ALA A 1 503 ? 10.669 -10.866 -25.733 1.00 96.88 503 ALA A CA 1
ATOM 3975 C C . ALA A 1 503 ? 9.494 -10.107 -25.086 1.00 96.88 503 ALA A C 1
ATOM 3977 O O . ALA A 1 503 ? 8.386 -10.640 -24.971 1.00 96.88 503 ALA A O 1
ATOM 3978 N N . TYR A 1 504 ? 9.706 -8.850 -24.694 1.00 97.06 504 TYR A N 1
ATOM 3979 C CA . TYR A 1 504 ? 8.633 -7.971 -24.229 1.00 97.06 504 TYR A CA 1
ATOM 3980 C C . TYR A 1 504 ? 8.170 -7.047 -25.351 1.00 97.06 504 TYR A C 1
ATOM 3982 O O . TYR A 1 504 ? 8.908 -6.164 -25.790 1.00 97.06 504 TYR A O 1
ATOM 3990 N N . ILE A 1 505 ? 6.918 -7.217 -25.766 1.00 94.69 505 ILE A N 1
ATOM 3991 C CA . ILE A 1 505 ? 6.250 -6.338 -26.725 1.00 94.69 505 ILE A CA 1
ATOM 3992 C C . ILE A 1 505 ? 5.088 -5.656 -25.986 1.00 94.69 505 ILE A C 1
ATOM 3994 O O . ILE A 1 505 ? 4.138 -6.344 -25.594 1.00 94.69 505 ILE A O 1
ATOM 3998 N N . PRO A 1 506 ? 5.162 -4.332 -25.745 1.00 88.44 506 PRO A N 1
ATOM 3999 C CA . PRO A 1 506 ? 4.065 -3.573 -25.154 1.00 88.44 506 PRO A CA 1
ATOM 4000 C C . PRO A 1 506 ? 2.777 -3.712 -25.981 1.00 88.44 506 PRO A C 1
ATOM 4002 O O . PRO A 1 506 ? 2.841 -3.823 -27.206 1.00 88.44 506 PRO A O 1
ATOM 4005 N N . HIS A 1 507 ? 1.622 -3.711 -25.311 1.00 74.38 507 HIS A N 1
ATOM 4006 C CA . HIS A 1 507 ? 0.306 -3.716 -25.967 1.00 74.38 507 HIS A CA 1
ATOM 4007 C C . HIS A 1 507 ? -0.184 -2.314 -26.303 1.00 74.38 507 HIS A C 1
ATOM 4009 O O . HIS A 1 507 ? 0.100 -1.389 -25.504 1.00 74.38 507 HIS A O 1
#

Foldseek 3Di:
DDDDDDDDDDDDDDDDDDDDDDDDDDDDDDDDDDDDDDDDDDDDDPPLPPAAPQQKAKFAAAPDDPLLRSRHDFPQNLQDDDFAEKEWFAADADPVLLCVSHVCPLVHAYEYEYFDPPPVVVVVVQVVRVRYDYFYFDQPDPPATAHWGWMWTHDPFKIKTKGKLAGNDPCSRHFATMMIGMDIWGFDDDDPDDDPDDDDDDPDDLQACALVLVLVLQCNRDDVSNVVNVVVVGTDPSLDLWHKAKAHFDKDFDPRQCSHFLSVLLVVCVSLVLDQDLFAKEWEAQEFDQDALQCVQAVNCCSNRPPDPPSGSDDDDLRRAAYEFEFLVLQLAAPVHVVVLVLRADAPNRVDPSCQSRYFYQAFAVSNVCSRRHDSKIKMFGADQDPQQWFWTQKMKTKSDHPDCQRRWDADDVNRITGHRYIMMIIMRHQSSNDDPDPADTEIEGEPNANNVVVQPDDDPPDHHYRYHSDGAYPPTGRDDPVPTHGDHQQDWAPDQGPVGDTRHHD

Nearest PDB structures (foldseek):
  1rg2-assembly2_B  TM=8.838E-01  e=9.652E-47  Homo sapiens
  7ufy-assembly2_B  TM=8.700E-01  e=9.652E-47  Homo sapiens
  1rg1-assembly2_B  TM=8.865E-01  e=3.792E-46  Homo sapiens
  8cw2-assembly2_B  TM=8.765E-01  e=1.781E-45  Homo sapiens
  6dim-assembly2_B  TM=8.695E-01  e=1.490E-45  Homo sapiens

pLDDT: mean 84.85, std 22.46, range [24.86, 98.88]

Secondary structure (DSSP, 8-state):
----------------------PPPPPP-----------------TTTTSTTTT-EEEEP-TTS-GGGGTTEE-HHHHT-S--SEEEEEES-B-HHHHHHH-GGGGSS-EEEEE--S-HHHHHHHHTT-TTEEEE-----STT--B---EEEEE-SSEEEEEEES--BSHHHHHTSB-EEEEEEEEBP---TT------PPPSSS----HHHHHHHHHHTS-HHHHHHHHHHTTB--TT--SEE--B-SEEE-GGGGGGSHHHHHHHHHHHTTPPP--PPEEEE-S-B----HIIIIIIIHHHHSTT-TT--SSPPPGGGEEEE--BHHHHHTSTTGGGGGGGS---GGGS-GGGGGGEE-----GGGT-TTS-B---EEEEE---TTSTTEEEEEEEES--BSHHHH-EEETTTTEEEE-SBB-EEEE-HHHHPPSSSPPPPEEEETTSHHHHGGGS--TTPPPEEEE--S--SSPPBP-TTT--B--TTS-B-S--TTS--B---

Mean predicted aligned error: 9.59 Å

Organism: NCBI:txid129364